Protein AF-0000000085170390 (afdb_homodimer)

Foldseek 3Di:
DPLPFDKWFKKKWKAAQLAADIDIADPDPVVRVVVVVLQVVLLVVLVVDVCSVVLLQPFWKKKKKKAWQPDQKMKIKIWDWHAYNVRHTGIMMMMTMDGADGRLLCQLQVLVQCLVVHVVRVVLVVQCRPDNDNVVSNVCNRPDIDTTHRHVSCVVCVVVLVCQQFVAFLQNVVVQQVVLPQQAHSLLLLLVLLVVLLVLQVDLPPALQAKEKAFAGPDSVRRSSVSSLVSLLRSVSRNVHTWIKMWMWTDDVRTTIIIIHTHGSHSLSVSCSSPVPVCVVRYDYRSDRPVSVVVQPPAPLSVVLSVLSVDRRHGSNNNSVSSCCSRVVD/DPLPFDKWFKKKWKAAQLAADIDIADPDPVVRVVVVVLQVVLLVVLVVDVCSVVLLQPFWKKKKKKAWQPDQKMKIKIWDWHAYNVRHTGIMMMMTMDGADGRLLCQLQVLVQCLVVHVVRVVLVVQQRPDNDNVVSNVCNRPDIDTTHRHVSCVVCVVVLVCQQFVAFLQNVVVQQVVLPQQAHSLLLLLVLLVVLLVLQVDLPNALQAKEKAFAGPDSVRRSSVSSLVSLLRSVSRNVYTWIKMWMWTDDVRTTIIIIHTHGSHSLSVSCSSPVPVCVVRYDYRSDRPVSVVVCPPAPLSVVLSVLSVDRRHGSNNNSVSSCCSRVVD

Sequence (660 aa):
MSATGTHIKIGYFGKIPARGDFIKATDQAALITLLDNWLAQAMELLSRDARWKIIYDGVKPLHFVVMGPRSRRAVAGHLRASSDQSQRRFPFISMSAFDIDDPVAFVGNSPLILARLWSRMESQIQEVLTTPDPGQSLQAMASTTVELDIDSNGYGYGAAFTDFLELHTTGSLQQMLADAGFNGNLRQLLLALGLLLHPVMVSTSSRLDKNLILPLPHDTMYRGLVASFWMHLITPFLTRADFELSLFLTRMEEQPCMFLGFSGASPRTLHSVMDTVAGAEHNISFDDAEWVEEHVGGNYGVQKLSSYLAHPELSLRSAIDSFHDAFTGAMSATGTHIKIGYFGKIPARGDFIKATDQAALITLLDNWLAQAMELLSRDARWKIIYDGVKPLHFVVMGPRSRRAVAGHLRASSDQSQRRFPFISMSAFDIDDPVAFVGNSPLILARLWSRMESQIQEVLTTPDPGQSLQAMASTTVELDIDSNGYGYGAAFTDFLELHTTGSLQQMLADAGFNGNLRQLLLALGLLLHPVMVSTSSRLDKNLILPLPHDTMYRGLVASFWMHLITPFLTRADFELSLFLTRMEEQPCMFLGFSGASPRTLHSVMDTVAGAEHNISFDDAEWVEEHVGGNYGVQKLSSYLAHPELSLRSAIDSFHDAFTGA

Radius of gyration: 27.07 Å; Cα contacts (8 Å, |Δi|>4): 1252; chains: 2; bounding box: 71×79×58 Å

Solvent-accessible surface area (backbone atoms only — not comparable to full-atom values): 33637 Å² total; per-residue (Å²): 124,84,73,83,41,50,77,42,58,37,21,38,39,33,22,38,55,82,33,80,53,78,46,73,43,68,96,50,65,70,57,50,54,52,49,50,52,35,50,50,50,18,49,52,61,44,56,72,41,91,60,27,68,64,47,49,73,62,33,61,56,31,35,39,36,34,36,23,54,84,36,50,50,36,40,37,33,27,41,34,66,37,20,18,53,84,62,54,75,38,51,28,34,35,35,34,73,50,79,43,83,45,22,53,49,41,59,27,39,38,46,53,55,42,44,61,55,40,51,52,40,47,54,49,51,52,50,36,73,70,39,82,72,33,64,63,49,50,52,50,45,56,68,35,69,45,73,29,54,64,74,58,61,37,38,27,42,43,49,52,50,51,44,52,25,65,73,34,22,50,36,55,49,42,50,44,27,39,76,25,66,47,78,40,49,61,54,38,32,55,52,41,51,44,64,66,42,41,54,49,55,69,36,81,66,66,77,57,80,48,25,40,46,43,82,28,32,75,50,71,70,53,27,25,52,51,49,18,51,53,27,54,67,48,44,76,46,44,66,86,47,93,46,31,28,22,40,33,44,36,52,58,97,79,21,32,29,34,40,40,33,49,64,26,84,35,31,67,57,54,32,25,70,53,34,53,75,82,20,44,88,39,44,44,67,40,57,78,38,69,71,43,69,78,56,34,83,77,37,72,45,45,36,53,38,52,58,53,53,71,37,49,79,38,30,39,46,56,48,51,49,40,49,35,38,42,60,71,71,89,123,86,73,82,41,48,77,41,57,36,22,39,40,33,22,39,55,81,35,80,54,78,46,73,43,65,94,50,68,69,56,50,54,52,50,50,51,36,50,51,49,19,49,51,60,44,58,73,40,91,61,26,67,64,46,48,73,61,33,61,57,31,35,39,34,34,36,22,54,84,35,48,52,36,39,36,32,29,41,33,68,36,20,19,54,85,62,53,75,38,50,27,32,34,37,35,73,50,78,43,84,46,23,53,50,41,58,26,38,40,46,53,56,40,44,60,56,40,51,52,40,47,53,50,50,52,49,36,73,70,40,82,72,32,64,62,49,50,53,49,45,54,67,34,67,44,73,30,55,64,75,58,60,37,38,27,44,43,49,53,50,51,44,50,24,65,74,35,23,51,38,55,51,44,50,43,26,39,76,26,65,47,80,40,50,61,53,37,33,55,52,40,52,45,63,66,43,40,54,49,55,69,35,81,66,66,76,56,81,49,24,40,45,41,83,27,34,74,50,70,72,53,26,25,51,52,49,19,51,54,28,54,67,48,46,76,47,44,67,86,49,95,47,30,27,22,40,34,44,36,52,57,96,78,22,32,30,33,38,39,32,50,63,26,84,33,31,67,57,54,33,25,70,53,34,52,76,82,20,44,89,39,45,43,68,40,60,77,37,69,72,42,68,77,56,33,82,76,35,71,43,45,35,52,36,51,59,53,53,70,38,47,78,38,30,38,46,56,50,51,50,41,49,35,38,42,59,72,70,88

pLDDT: mean 91.52, std 9.91, range [31.11, 98.69]

Secondary structure (DSSP, 8-state):
----PEEEE-EEEE--TT-SS-EEE-S-HHHHHHHHHHHHHHHHHHTTSTTHHHHHHTPPPEEEEEE-TT-SEEEEEEEE--B-TT--B--EEEEEEEE-S-HHHHHHHHHHHTHHHHHHHHHHHHHHHH-S-THHHHHHHHH-EEEE--TTTTHHHHHHHHHHHHH-BHHHHHHHHHHTT--S-HHHHHHHHHHHHHHHHH-------SEEEEE--SSHHHHHHHHHHHHHHHHHHHTTTT-BEEEEEEEETTEEEEEEESBSS-HHHHHHHH-TTGGGGGEE-SS--GGGGGTGGG-HHHHHHHHHHT-TT-BHHHHHHHHHHHHT--/----PEEEE-EEEE--TT-SS-EEE-S-HHHHHHHHHHHHHHHHHHTTSTTHHHHHHTPPPEEEEEE-TT-SEEEEEEEE--B-TT--B--EEEEEEEE-S-HHHHHHHHHHHTHHHHHHHHHHHHHHHH-S-THHHHHHHHH-EEEE--TTTTHHHHHHHHHHHHH-BHHHHHHHHHHTT--S-HHHHHHHHHHHHHHHHH-------SEEEEE--SSHHHHHHHHHHHHHHHHHHHTTTTPBEEEEEEEETTEEEEEEESBSS-HHHHHHHH-TTGGGGGEE-SS--GGGGGTGGG-HHHHHHHHHHT-TT-BHHHHHHHHHHHHT--

Nearest PDB structures (foldseek):
  6iz8-assembly1_B  TM=7.827E-01  e=1.845E-07  Pseudomonas aeruginosa
  2qnu-assembly1_B  TM=7.748E-01  e=1.591E-06  Pseudomonas aeruginosa PAO1
  6iz8-assembly1_C-2  TM=7.794E-01  e=1.985E-06  Pseudomonas aeruginosa
  3wck-assembly6_F  TM=3.070E-01  e=2.863E-01  synthetic construct
  2g3o-assembly1_B  TM=2.915E-01  e=3.774E-01  Pontellina plumata

Organism: Herbaspirillum seropedicae (strain SmR1) (NCBI:txid757424)

InterPro domains:
  IPR017748 T6S-associated protein TagF [PF09867] (11-142)
  IPR017748 T6S-associated protein TagF [TIGR03373] (11-137)
  IPR038225 T6S-associated protein TagF superfamily [G3DSA:3.40.1730.10] (8-190)

Structure (mmCIF, N/CA/C/O backbone):
data_AF-0000000085170390-model_v1
#
loop_
_entity.id
_entity.type
_entity.pdbx_description
1 polymer 'Type VI secretion system-associated protein TagF'
#
loop_
_atom_site.group_PDB
_atom_site.id
_atom_site.type_symbol
_atom_site.label_atom_id
_atom_site.label_alt_id
_atom_site.label_comp_id
_atom_site.label_asym_id
_atom_site.label_entity_id
_atom_site.label_seq_id
_atom_site.pdbx_PDB_ins_code
_atom_site.Cartn_x
_atom_site.Cartn_y
_atom_site.Cartn_z
_atom_site.occupancy
_atom_site.B_iso_or_equiv
_atom_site.auth_seq_id
_atom_site.auth_comp_id
_atom_site.auth_asym_id
_atom_site.auth_atom_id
_atom_site.pdbx_PDB_model_num
ATOM 1 N N . MET A 1 1 ? 11.102 5.402 -17.875 1 31.11 1 MET A N 1
ATOM 2 C CA . MET A 1 1 ? 9.734 5.766 -17.516 1 31.11 1 MET A CA 1
ATOM 3 C C . MET A 1 1 ? 9.617 7.27 -17.281 1 31.11 1 MET A C 1
ATOM 5 O O . MET A 1 1 ? 10.367 7.836 -16.484 1 31.11 1 MET A O 1
ATOM 9 N N . SER A 1 2 ? 9.398 7.871 -18.281 1 37.09 2 SER A N 1
ATOM 10 C CA . SER A 1 2 ? 9.195 9.312 -18.234 1 37.09 2 SER A CA 1
ATOM 11 C C . SER A 1 2 ? 8.391 9.711 -17 1 37.09 2 SER A C 1
ATOM 13 O O . SER A 1 2 ? 7.227 9.336 -16.859 1 37.09 2 SER A O 1
ATOM 15 N N . ALA A 1 3 ? 8.922 9.656 -15.883 1 47.91 3 ALA A N 1
ATOM 16 C CA . ALA A 1 3 ? 8.328 10.023 -14.602 1 47.91 3 ALA A CA 1
ATOM 17 C C . ALA A 1 3 ? 7.633 11.375 -14.68 1 47.91 3 ALA A C 1
ATOM 19 O O . ALA A 1 3 ? 8.281 12.406 -14.867 1 47.91 3 ALA A O 1
ATOM 20 N N . THR A 1 4 ? 6.492 11.43 -15.312 1 59.53 4 THR A N 1
ATOM 21 C CA . THR A 1 4 ? 5.641 12.594 -15.539 1 59.53 4 THR A CA 1
ATOM 22 C C . THR A 1 4 ? 5.27 13.258 -14.211 1 59.53 4 THR A C 1
ATOM 24 O O . THR A 1 4 ? 4.285 13.992 -14.133 1 59.53 4 THR A O 1
ATOM 27 N N . GLY A 1 5 ? 6.133 13.047 -13.266 1 76.5 5 GLY A N 1
ATOM 28 C CA . GLY A 1 5 ? 5.77 13.695 -12.016 1 76.5 5 GLY A CA 1
ATOM 29 C C . GLY A 1 5 ? 6.18 15.156 -11.961 1 76.5 5 GLY A C 1
ATOM 30 O O . GLY A 1 5 ? 6.984 15.609 -12.781 1 76.5 5 GLY A O 1
ATOM 31 N N . THR A 1 6 ? 5.449 16.016 -11.266 1 85.06 6 THR A N 1
ATOM 32 C CA . THR A 1 6 ? 5.762 17.422 -11 1 85.06 6 THR A CA 1
ATOM 33 C C . THR A 1 6 ? 6.879 17.531 -9.969 1 85.06 6 THR A C 1
ATOM 35 O O . THR A 1 6 ? 6.832 16.891 -8.914 1 85.06 6 THR A O 1
ATOM 38 N N . HIS A 1 7 ? 7.914 18.328 -10.258 1 90 7 HIS A N 1
ATOM 39 C CA . HIS A 1 7 ? 9.016 18.531 -9.328 1 90 7 HIS A CA 1
ATOM 40 C C . HIS A 1 7 ? 8.711 19.672 -8.359 1 90 7 HIS A C 1
ATOM 42 O O . HIS A 1 7 ? 8.484 20.812 -8.789 1 90 7 HIS A O 1
ATOM 48 N N . ILE A 1 8 ? 8.766 19.391 -7.109 1 92.38 8 ILE A N 1
ATOM 49 C CA . ILE A 1 8 ? 8.406 20.344 -6.062 1 92.38 8 ILE A CA 1
ATOM 50 C C . ILE A 1 8 ? 9.648 20.719 -5.25 1 92.38 8 ILE A C 1
ATOM 52 O O . ILE A 1 8 ? 10.352 19.828 -4.754 1 92.38 8 ILE A O 1
ATOM 56 N N . LYS A 1 9 ? 9.883 22 -5.109 1 94.25 9 LYS A N 1
ATOM 57 C CA . LYS A 1 9 ? 11 22.469 -4.297 1 94.25 9 LYS A CA 1
ATOM 58 C C . LYS A 1 9 ? 10.586 22.625 -2.836 1 94.25 9 LYS A C 1
ATOM 60 O O . LYS A 1 9 ? 9.461 23.047 -2.545 1 94.25 9 LYS A O 1
ATOM 65 N N . ILE A 1 10 ? 11.562 22.422 -1.922 1 95.69 10 ILE A N 1
ATOM 66 C CA . ILE A 1 10 ? 11.305 22.5 -0.489 1 95.69 10 ILE A CA 1
ATOM 67 C C . ILE A 1 10 ? 11.953 23.766 0.075 1 95.69 10 ILE A C 1
ATOM 69 O O . ILE A 1 10 ? 13.086 24.094 -0.267 1 95.69 10 ILE A O 1
ATOM 73 N N . GLY A 1 11 ? 11.227 24.531 0.785 1 96.12 11 GLY A N 1
ATOM 74 C CA . GLY A 1 11 ? 11.727 25.641 1.573 1 96.12 11 GLY A CA 1
ATOM 75 C C . GLY A 1 11 ? 11.633 25.406 3.068 1 96.12 11 GLY A C 1
ATOM 76 O O . GLY A 1 11 ? 11.086 24.391 3.508 1 96.12 11 GLY A O 1
ATOM 77 N N . TYR A 1 12 ? 12.266 26.344 3.855 1 97.25 12 TYR A N 1
ATOM 78 C CA . TYR A 1 12 ? 12.164 26.203 5.305 1 97.25 12 TYR A CA 1
ATOM 79 C C . TYR A 1 12 ? 12.109 27.578 5.973 1 97.25 12 TYR A C 1
ATOM 81 O O . TYR A 1 12 ? 12.445 28.594 5.359 1 97.25 12 TYR A O 1
ATOM 89 N N . PHE A 1 13 ? 11.633 27.578 7.129 1 96.94 13 PHE A N 1
ATOM 90 C CA . PHE A 1 13 ? 11.516 28.781 7.938 1 96.94 13 PHE A CA 1
ATOM 91 C C . PHE A 1 13 ? 11.414 28.438 9.422 1 96.94 13 PHE A C 1
ATOM 93 O O . PHE A 1 13 ? 10.789 27.438 9.781 1 96.94 13 PHE A O 1
ATOM 100 N N . GLY A 1 14 ? 12.031 29.297 10.25 1 97.31 14 GLY A N 1
ATOM 101 C CA . GLY A 1 14 ? 11.828 29.156 11.688 1 97.31 14 GLY A CA 1
ATOM 102 C C . GLY A 1 14 ? 13.109 29.281 12.484 1 97.31 14 GLY A C 1
ATOM 103 O O . GLY A 1 14 ? 14.031 29.984 12.086 1 97.31 14 GLY A O 1
ATOM 104 N N . LYS A 1 15 ? 13.094 28.703 13.68 1 97.12 15 LYS A N 1
ATOM 105 C CA . LYS A 1 15 ? 14.25 28.75 14.57 1 97.12 15 LYS A CA 1
ATOM 106 C C . LYS A 1 15 ? 14.875 27.359 14.727 1 97.12 15 LYS A C 1
ATOM 108 O O . LYS A 1 15 ? 14.164 26.344 14.703 1 97.12 15 LYS A O 1
ATOM 113 N N . ILE A 1 16 ? 16.141 27.359 14.82 1 97.38 16 ILE A N 1
ATOM 114 C CA . ILE A 1 16 ? 16.875 26.141 15.125 1 97.38 16 ILE A CA 1
ATOM 115 C C . ILE A 1 16 ? 17.891 26.406 16.234 1 97.38 16 ILE A C 1
ATOM 117 O O . ILE A 1 16 ? 18.391 27.516 16.375 1 97.38 16 ILE A O 1
ATOM 121 N N . PRO A 1 17 ? 18.188 25.422 17 1 94.75 17 PRO A N 1
ATOM 122 C CA . PRO A 1 17 ? 19.047 25.609 18.172 1 94.75 17 PRO A CA 1
ATOM 123 C C . PRO A 1 17 ? 20.438 26.094 17.812 1 94.75 17 PRO A C 1
ATOM 125 O O . PRO A 1 17 ? 21.094 26.75 18.641 1 94.75 17 PRO A O 1
ATOM 128 N N . ALA A 1 18 ? 20.938 25.844 16.672 1 94.56 18 ALA A N 1
ATOM 129 C CA . ALA A 1 18 ? 22.312 26.156 16.281 1 94.56 18 ALA A CA 1
ATOM 130 C C . ALA A 1 18 ? 22.438 27.609 15.836 1 94.56 18 ALA A C 1
ATOM 132 O O . ALA A 1 18 ? 23.547 28.109 15.641 1 94.56 18 ALA A O 1
ATOM 133 N N . ARG A 1 19 ? 21.344 28.328 15.68 1 93.31 19 ARG A N 1
ATOM 134 C CA . ARG A 1 19 ? 21.359 29.703 15.18 1 93.31 19 ARG A CA 1
ATOM 135 C C . ARG A 1 19 ? 20.625 30.641 16.141 1 93.31 19 ARG A C 1
ATOM 137 O O . ARG A 1 19 ? 19.688 30.234 16.812 1 93.31 19 ARG A O 1
ATOM 144 N N . GLY A 1 20 ? 21.031 31.906 16.156 1 91.44 20 GLY A N 1
ATOM 145 C CA . GLY A 1 20 ? 20.469 32.875 17.094 1 91.44 20 GLY A CA 1
ATOM 146 C C . GLY A 1 20 ? 19.25 33.594 16.531 1 91.44 20 GLY A C 1
ATOM 147 O O . GLY A 1 20 ? 18.5 34.219 17.281 1 91.44 20 GLY A O 1
ATOM 148 N N . ASP A 1 21 ? 19.094 33.531 15.219 1 90.12 21 ASP A N 1
ATOM 149 C CA . ASP A 1 21 ? 17.984 34.25 14.578 1 90.12 21 ASP A CA 1
ATOM 150 C C . ASP A 1 21 ? 17.156 33.312 13.727 1 90.12 21 ASP A C 1
ATOM 152 O O . ASP A 1 21 ? 17.516 32.125 13.531 1 90.12 21 ASP A O 1
ATOM 156 N N . PHE A 1 22 ? 16.047 33.875 13.305 1 94.25 22 PHE A N 1
ATOM 157 C CA . PHE A 1 22 ? 15.234 33.156 12.328 1 94.25 22 PHE A CA 1
ATOM 158 C C . PHE A 1 22 ? 16.031 32.844 11.07 1 94.25 22 PHE A C 1
ATOM 160 O O . PHE A 1 22 ? 16.844 33.656 10.633 1 94.25 22 PHE A O 1
ATOM 167 N N . ILE A 1 23 ? 15.836 31.688 10.625 1 95.31 23 ILE A N 1
ATOM 168 C CA . ILE A 1 23 ? 16.422 31.344 9.336 1 95.31 23 ILE A CA 1
ATOM 169 C C . ILE A 1 23 ? 15.32 31.016 8.336 1 95.31 23 ILE A C 1
ATOM 171 O O . ILE A 1 23 ? 14.219 30.625 8.719 1 95.31 23 ILE A O 1
ATOM 175 N N . LYS A 1 24 ? 15.578 31.281 7.078 1 94.62 24 LYS A N 1
ATOM 176 C CA . LYS A 1 24 ? 14.602 31 6.031 1 94.62 24 LYS A CA 1
ATOM 177 C C . LYS A 1 24 ? 15.289 30.734 4.695 1 94.62 24 LYS A C 1
ATOM 179 O O . LYS A 1 24 ? 16.406 31.203 4.461 1 94.62 24 LYS A O 1
ATOM 184 N N . ALA A 1 25 ? 14.727 29.922 3.959 1 93.62 25 ALA A N 1
ATOM 185 C CA . ALA A 1 25 ? 15.07 29.672 2.561 1 93.62 25 ALA A CA 1
ATOM 186 C C . ALA A 1 25 ? 13.844 29.266 1.757 1 93.62 25 ALA A C 1
ATOM 188 O O . ALA A 1 25 ? 13.141 28.328 2.131 1 93.62 25 ALA A O 1
ATOM 189 N N . THR A 1 26 ? 13.492 30.031 0.755 1 87.19 26 THR A N 1
ATOM 190 C CA . THR A 1 26 ? 12.391 29.719 -0.149 1 87.19 26 THR A CA 1
ATOM 191 C C . THR A 1 26 ? 12.438 30.609 -1.389 1 87.19 26 THR A C 1
ATOM 193 O O . THR A 1 26 ? 13.031 31.688 -1.359 1 87.19 26 THR A O 1
ATOM 196 N N . ASP A 1 27 ? 11.906 30.109 -2.426 1 83.62 27 ASP A N 1
ATOM 197 C CA . ASP A 1 27 ? 11.789 30.922 -3.631 1 83.62 27 ASP A CA 1
ATOM 198 C C . ASP A 1 27 ? 10.477 31.703 -3.643 1 83.62 27 ASP A C 1
ATOM 200 O O . ASP A 1 27 ? 10.227 32.5 -4.547 1 83.62 27 ASP A O 1
ATOM 204 N N . GLN A 1 28 ? 9.695 31.516 -2.613 1 86.62 28 GLN A N 1
ATOM 205 C CA . GLN A 1 28 ? 8.391 32.156 -2.531 1 86.62 28 GLN A CA 1
ATOM 206 C C . GLN A 1 28 ? 8.266 33 -1.266 1 86.62 28 GLN A C 1
ATOM 208 O O . GLN A 1 28 ? 7.719 32.531 -0.259 1 86.62 28 GLN A O 1
ATOM 213 N N . ALA A 1 29 ? 8.508 34.281 -1.364 1 84.88 29 ALA A N 1
ATOM 214 C CA . ALA A 1 29 ? 8.539 35.156 -0.212 1 84.88 29 ALA A CA 1
ATOM 215 C C . ALA A 1 29 ? 7.152 35.312 0.405 1 84.88 29 ALA A C 1
ATOM 217 O O . ALA A 1 29 ? 7.016 35.406 1.628 1 84.88 29 ALA A O 1
ATOM 218 N N . ALA A 1 30 ? 6.215 35.375 -0.445 1 88.56 30 ALA A N 1
ATOM 219 C CA . ALA A 1 30 ? 4.844 35.562 0.032 1 88.56 30 ALA A CA 1
ATOM 220 C C . ALA A 1 30 ? 4.422 34.375 0.908 1 88.56 30 ALA A C 1
ATOM 222 O O . ALA A 1 30 ? 3.654 34.562 1.858 1 88.56 30 ALA A O 1
ATOM 223 N N . LEU A 1 31 ? 4.898 33.25 0.657 1 90.56 31 LEU A N 1
ATOM 224 C CA . LEU A 1 31 ? 4.582 32.062 1.42 1 90.56 31 LEU A CA 1
ATOM 225 C C . LEU A 1 31 ? 5.16 32.125 2.828 1 90.56 31 LEU A C 1
ATOM 227 O O . LEU A 1 31 ? 4.516 31.719 3.795 1 90.56 31 LEU A O 1
ATOM 231 N N . ILE A 1 32 ? 6.316 32.688 2.947 1 91.56 32 ILE A N 1
ATOM 232 C CA . ILE A 1 32 ? 6.969 32.844 4.246 1 91.56 32 ILE A CA 1
ATOM 233 C C . ILE A 1 32 ? 6.16 33.781 5.133 1 91.56 32 ILE A C 1
ATOM 235 O O . ILE A 1 32 ? 5.941 33.5 6.312 1 91.56 32 ILE A O 1
ATOM 239 N N . THR A 1 33 ? 5.793 34.875 4.512 1 91.81 33 THR A N 1
ATOM 240 C CA . THR A 1 33 ? 5.023 35.844 5.27 1 91.81 33 THR A CA 1
ATOM 241 C C . THR A 1 33 ? 3.723 35.219 5.781 1 91.81 33 THR A C 1
ATOM 243 O O . THR A 1 33 ? 3.357 35.406 6.945 1 91.81 33 THR A O 1
ATOM 246 N N . LEU A 1 34 ? 3.104 34.531 4.941 1 91.38 34 LEU A N 1
ATOM 247 C CA . LEU A 1 34 ? 1.847 33.875 5.289 1 91.38 34 LEU A CA 1
ATOM 248 C C . LEU A 1 34 ? 2.053 32.875 6.414 1 91.38 34 LEU A C 1
ATOM 250 O O . LEU A 1 34 ? 1.305 32.875 7.395 1 91.38 34 LEU A O 1
ATOM 254 N N . LEU A 1 35 ? 3.027 32.094 6.344 1 94.5 35 LEU A N 1
ATOM 255 C CA . LEU A 1 35 ? 3.266 31.031 7.32 1 94.5 35 LEU A CA 1
ATOM 256 C C . LEU A 1 35 ? 3.783 31.609 8.633 1 94.5 35 LEU A C 1
ATOM 258 O O . LEU A 1 35 ? 3.461 31.094 9.711 1 94.5 35 LEU A O 1
ATOM 262 N N . ASP A 1 36 ? 4.645 32.594 8.484 1 95.19 36 ASP A N 1
ATOM 263 C CA . ASP A 1 36 ? 5.125 33.281 9.688 1 95.19 36 ASP A CA 1
ATOM 264 C C . ASP A 1 36 ? 3.961 33.844 10.5 1 95.19 36 ASP A C 1
ATOM 266 O O . ASP A 1 36 ? 3.906 33.656 11.719 1 95.19 36 ASP A O 1
ATOM 270 N N . ASN A 1 37 ? 3.076 34.562 9.836 1 96.69 37 ASN A N 1
ATOM 271 C CA . ASN A 1 37 ? 1.908 35.094 10.508 1 96.69 37 ASN A CA 1
ATOM 272 C C . ASN A 1 37 ? 1.049 34 11.141 1 96.69 37 ASN A C 1
ATOM 274 O O . ASN A 1 37 ? 0.572 34.156 12.266 1 96.69 37 ASN A O 1
ATOM 278 N N . TRP A 1 38 ? 0.823 32.969 10.406 1 97.75 38 TRP A N 1
ATOM 279 C CA . TRP A 1 38 ? 0.042 31.812 10.852 1 97.75 38 TRP A CA 1
ATOM 280 C C . TRP A 1 38 ? 0.634 31.219 12.125 1 97.75 38 TRP A C 1
ATOM 282 O O . TRP A 1 38 ? -0.079 31 13.109 1 97.75 38 TRP A O 1
ATOM 292 N N . LEU A 1 39 ? 1.924 31.016 12.18 1 97.75 39 LEU A N 1
ATOM 293 C CA . LEU A 1 39 ? 2.631 30.438 13.312 1 97.75 39 LEU A CA 1
ATOM 294 C C . LEU A 1 39 ? 2.664 31.406 14.492 1 97.75 39 LEU A C 1
ATOM 296 O O . LEU A 1 39 ? 2.469 31 15.641 1 97.75 39 LEU A O 1
ATOM 300 N N . ALA A 1 40 ? 2.912 32.625 14.156 1 97.56 40 ALA A N 1
ATOM 301 C CA . ALA A 1 40 ? 2.98 33.625 15.211 1 97.56 40 ALA A CA 1
ATOM 302 C C . ALA A 1 40 ? 1.651 33.75 15.953 1 97.56 40 ALA A C 1
ATOM 304 O O . ALA A 1 40 ? 1.627 33.844 17.188 1 97.56 40 ALA A O 1
ATOM 305 N N . GLN A 1 41 ? 0.644 33.75 15.227 1 97.94 41 GLN A N 1
ATOM 306 C CA . GLN A 1 41 ? -0.677 33.875 15.836 1 97.94 41 GLN A CA 1
ATOM 307 C C . GLN A 1 41 ? -1 32.625 16.672 1 97.94 41 GLN A C 1
ATOM 309 O O . GLN A 1 41 ? -1.595 32.719 17.75 1 97.94 41 GLN A O 1
ATOM 314 N N . ALA A 1 42 ? -0.663 31.453 16.156 1 97.38 42 ALA A N 1
ATOM 315 C CA . ALA A 1 42 ? -0.869 30.234 16.922 1 97.38 42 ALA A CA 1
ATOM 316 C C . ALA A 1 42 ? -0.07 30.25 18.219 1 97.38 42 ALA A C 1
ATOM 318 O O . ALA A 1 42 ? -0.566 29.828 19.266 1 97.38 42 ALA A O 1
ATOM 319 N N . MET A 1 43 ? 1.193 30.75 18.156 1 97.19 43 MET A N 1
ATOM 320 C CA . MET A 1 43 ? 2.047 30.859 19.344 1 97.19 43 MET A CA 1
ATOM 321 C C . MET A 1 43 ? 1.462 31.844 20.359 1 97.19 43 MET A C 1
ATOM 323 O O . MET A 1 43 ? 1.587 31.641 21.562 1 97.19 43 MET A O 1
ATOM 327 N N . GLU A 1 44 ? 0.882 32.844 19.797 1 97.62 44 GLU A N 1
ATOM 328 C CA . GLU A 1 44 ? 0.227 33.812 20.688 1 97.62 44 GLU A CA 1
ATOM 329 C C . GLU A 1 44 ? -0.917 33.156 21.453 1 97.62 44 GLU A C 1
ATOM 331 O O . GLU A 1 44 ? -1.06 33.375 22.656 1 97.62 44 GLU A O 1
ATOM 336 N N . LEU A 1 45 ? -1.711 32.438 20.781 1 96.25 45 LEU A N 1
ATOM 337 C CA . LEU A 1 45 ? -2.805 31.719 21.438 1 96.25 45 LEU A CA 1
ATOM 338 C C . LEU A 1 45 ? -2.273 30.734 22.484 1 96.25 45 LEU A C 1
ATOM 340 O O . LEU A 1 45 ? -2.822 30.641 23.578 1 96.25 45 LEU A O 1
ATOM 344 N N . LEU A 1 46 ? -1.227 30.047 22.156 1 96.44 46 LEU A N 1
ATOM 345 C CA . LEU A 1 46 ? -0.617 29.078 23.062 1 96.44 46 LEU A CA 1
ATOM 346 C C . LEU A 1 46 ? -0.08 29.75 24.312 1 96.44 46 LEU A C 1
ATOM 348 O O . LEU A 1 46 ? -0.187 29.219 25.406 1 96.44 46 LEU A O 1
ATOM 352 N N . SER A 1 47 ? 0.444 30.938 24.125 1 96.06 47 SER A N 1
ATOM 353 C CA . SER A 1 47 ? 1.139 31.656 25.203 1 96.06 47 SER A CA 1
ATOM 354 C C . SER A 1 47 ? 0.156 32.219 26.219 1 96.06 47 SER A C 1
ATOM 356 O O . SER A 1 47 ? 0.56 32.688 27.281 1 96.06 47 SER A O 1
ATOM 358 N N . ARG A 1 48 ? -1.101 32.125 25.875 1 94.62 48 ARG A N 1
ATOM 359 C CA . ARG A 1 48 ? -2.109 32.594 26.812 1 94.62 48 ARG A CA 1
ATOM 360 C C . ARG A 1 48 ? -2.186 31.656 28.031 1 94.62 48 ARG A C 1
ATOM 362 O O . ARG A 1 48 ? -2.658 32.062 29.094 1 94.62 48 ARG A O 1
ATOM 369 N N . ASP A 1 49 ? -1.77 30.484 27.812 1 94.31 49 ASP A N 1
ATOM 370 C CA . ASP A 1 49 ? -1.667 29.531 28.906 1 94.31 49 ASP A CA 1
ATOM 371 C C . ASP A 1 49 ? -0.355 29.703 29.672 1 94.31 49 ASP A C 1
ATOM 373 O O . ASP A 1 49 ? 0.708 29.844 29.062 1 94.31 49 ASP A O 1
ATOM 377 N N . ALA A 1 50 ? -0.42 29.625 30.984 1 93.69 50 ALA A N 1
ATOM 378 C CA . ALA A 1 50 ? 0.778 29.781 31.812 1 93.69 50 ALA A CA 1
ATOM 379 C C . ALA A 1 50 ? 1.744 28.625 31.594 1 93.69 50 ALA A C 1
ATOM 381 O O . ALA A 1 50 ? 2.947 28.75 31.828 1 93.69 50 ALA A O 1
ATOM 382 N N . ARG A 1 51 ? 1.189 27.516 31.281 1 94.62 51 ARG A N 1
ATOM 383 C CA . ARG A 1 51 ? 2.008 26.328 31.094 1 94.62 51 ARG A CA 1
ATOM 384 C C . ARG A 1 51 ? 2.434 26.172 29.641 1 94.62 51 ARG A C 1
ATOM 386 O O . ARG A 1 51 ? 2.809 25.078 29.203 1 94.62 51 ARG A O 1
ATOM 393 N N . TRP A 1 52 ? 2.41 27.203 28.844 1 96.19 52 TRP A N 1
ATOM 394 C CA . TRP A 1 52 ? 2.523 27.094 27.391 1 96.19 52 TRP A CA 1
ATOM 395 C C . TRP A 1 52 ? 3.881 26.531 26.984 1 96.19 52 TRP A C 1
ATOM 397 O O . TRP A 1 52 ? 3.99 25.812 25.984 1 96.19 52 TRP A O 1
ATOM 407 N N . LYS A 1 53 ? 4.938 26.844 27.766 1 96.56 53 LYS A N 1
ATOM 408 C CA . LYS A 1 53 ? 6.266 26.344 27.422 1 96.56 53 LYS A CA 1
ATOM 409 C C . LYS A 1 53 ? 6.324 24.828 27.484 1 96.56 53 LYS A C 1
ATOM 411 O O . LYS A 1 53 ? 6.898 24.172 26.609 1 96.56 53 LYS A O 1
ATOM 416 N N . ILE A 1 54 ? 5.766 24.281 28.469 1 96.19 54 ILE A N 1
ATOM 417 C CA . ILE A 1 54 ? 5.719 22.828 28.625 1 96.19 54 ILE A CA 1
ATOM 418 C C . ILE A 1 54 ? 4.879 22.203 27.516 1 96.19 54 ILE A C 1
ATOM 420 O O . ILE A 1 54 ? 5.246 21.172 26.953 1 96.19 54 ILE A O 1
ATOM 424 N N . ILE A 1 55 ? 3.773 22.812 27.234 1 96 55 ILE A N 1
ATOM 425 C CA . ILE A 1 55 ? 2.883 22.344 26.188 1 96 55 ILE A CA 1
ATOM 426 C C . ILE A 1 55 ? 3.604 22.391 24.844 1 96 55 ILE A C 1
ATOM 428 O O . ILE A 1 55 ? 3.596 21.406 24.094 1 96 55 ILE A O 1
ATOM 432 N N . TYR A 1 56 ? 4.254 23.469 24.578 1 97.69 56 TYR A N 1
ATOM 433 C CA . TYR A 1 56 ? 4.977 23.656 23.328 1 97.69 56 TYR A CA 1
ATOM 434 C C . TYR A 1 56 ? 6.07 22.609 23.172 1 97.69 56 TYR A C 1
ATOM 436 O O . TYR A 1 56 ? 6.223 22.016 22.094 1 97.69 56 TYR A O 1
ATOM 444 N N . ASP A 1 57 ? 6.805 22.391 24.219 1 96.62 57 ASP A N 1
ATOM 445 C CA . ASP A 1 57 ? 7.926 21.453 24.172 1 96.62 57 ASP A CA 1
ATOM 446 C C . ASP A 1 57 ? 7.441 20.031 23.938 1 96.62 57 ASP A C 1
ATOM 448 O O . ASP A 1 57 ? 8.211 19.172 23.5 1 96.62 57 ASP A O 1
ATOM 452 N N . GLY A 1 58 ? 6.191 19.797 24.203 1 95.38 58 GLY A N 1
ATOM 453 C CA . GLY A 1 58 ? 5.613 18.469 24.062 1 95.38 58 GLY A CA 1
ATOM 454 C C . GLY A 1 58 ? 4.906 18.266 22.734 1 95.38 58 GLY A C 1
ATOM 455 O O . GLY A 1 58 ? 4.406 17.172 22.438 1 95.38 58 GLY A O 1
ATOM 456 N N . VAL A 1 59 ? 4.879 19.281 21.922 1 96.19 59 VAL A N 1
ATOM 457 C CA . VAL A 1 59 ? 4.191 19.188 20.641 1 96.19 59 VAL A CA 1
ATOM 458 C C . VAL A 1 59 ? 4.863 18.125 19.766 1 96.19 59 VAL A C 1
ATOM 460 O O . VAL A 1 59 ? 6.086 18.141 19.609 1 96.19 59 VAL A O 1
ATOM 463 N N . LYS A 1 60 ? 4.031 17.188 19.25 1 96.81 60 LYS A N 1
ATOM 464 C CA . LYS A 1 60 ? 4.535 16.141 18.359 1 96.81 60 LYS A CA 1
ATOM 465 C C . LYS A 1 60 ? 4.734 16.688 16.938 1 96.81 60 LYS A C 1
ATOM 467 O O . LYS A 1 60 ? 4.047 17.625 16.516 1 96.81 60 LYS A O 1
ATOM 472 N N . PRO A 1 61 ? 5.766 16.109 16.219 1 97.5 61 PRO A N 1
ATOM 473 C CA . PRO A 1 61 ? 5.902 16.5 14.805 1 97.5 61 PRO A CA 1
A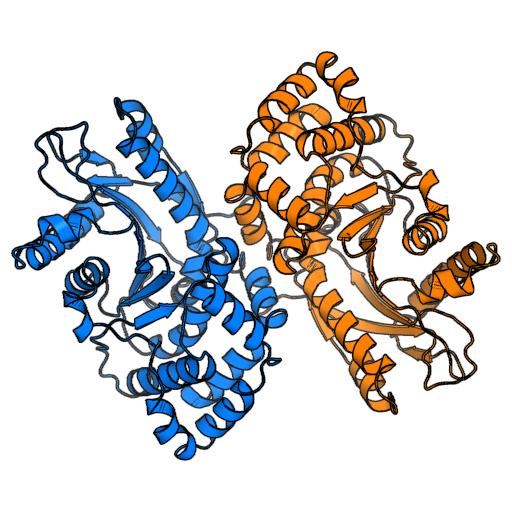TOM 474 C C . PRO A 1 61 ? 4.602 16.344 14.023 1 97.5 61 PRO A C 1
ATOM 476 O O . PRO A 1 61 ? 3.838 15.406 14.273 1 97.5 61 PRO A O 1
ATOM 479 N N . LEU A 1 62 ? 4.367 17.234 13.109 1 97.75 62 LEU A N 1
ATOM 480 C CA . LEU A 1 62 ? 3.133 17.094 12.344 1 97.75 62 LEU A CA 1
ATOM 481 C C . LEU A 1 62 ? 3.355 17.453 10.875 1 97.75 62 LEU A C 1
ATOM 483 O O . LEU A 1 62 ? 4.141 18.359 10.57 1 97.75 62 LEU A O 1
ATOM 487 N N . HIS A 1 63 ? 2.754 16.688 9.977 1 98.69 63 HIS A N 1
ATOM 488 C CA . HIS A 1 63 ? 2.586 17.031 8.562 1 98.69 63 HIS A CA 1
ATOM 489 C C . HIS A 1 63 ? 1.336 17.875 8.344 1 98.69 63 HIS A C 1
ATOM 491 O O . HIS A 1 63 ? 0.338 17.719 9.047 1 98.69 63 HIS A O 1
ATOM 497 N N . PHE A 1 64 ? 1.378 18.828 7.402 1 98.62 64 PHE A N 1
ATOM 498 C CA . PHE A 1 64 ? 0.168 19.594 7.152 1 98.62 64 PHE A CA 1
ATOM 499 C C . PHE A 1 64 ? 0.024 19.922 5.672 1 98.62 64 PHE A C 1
ATOM 501 O O . PHE A 1 64 ? 1.001 19.859 4.922 1 98.62 64 PHE A O 1
ATOM 508 N N . VAL A 1 65 ? -1.17 20.172 5.266 1 98.44 65 VAL A N 1
ATOM 509 C CA . VAL A 1 65 ? -1.482 20.719 3.949 1 98.44 65 VAL A CA 1
ATOM 510 C C . VAL A 1 65 ? -2.693 21.656 4.047 1 98.44 65 VAL A C 1
ATOM 512 O O . VAL A 1 65 ? -3.639 21.375 4.785 1 98.44 65 VAL A O 1
ATOM 515 N N . VAL A 1 66 ? -2.576 22.797 3.504 1 97.69 66 VAL A N 1
ATOM 516 C CA . VAL A 1 66 ? -3.691 23.703 3.293 1 97.69 66 VAL A CA 1
ATOM 517 C C . VAL A 1 66 ? -4.137 23.656 1.833 1 97.69 66 VAL A C 1
ATOM 519 O O . VAL A 1 66 ? -3.328 23.859 0.923 1 97.69 66 VAL A O 1
ATOM 522 N N . MET A 1 67 ? -5.422 23.344 1.647 1 96.06 67 MET A N 1
ATOM 523 C CA . MET A 1 67 ? -5.957 23.078 0.317 1 96.06 67 MET A CA 1
ATOM 524 C C . MET A 1 67 ? -7.457 23.359 0.269 1 96.06 67 MET A C 1
ATOM 526 O O . MET A 1 67 ? -8.047 23.781 1.268 1 96.06 67 MET A O 1
ATOM 530 N N . GLY A 1 68 ? -8.008 23.219 -0.886 1 92.12 68 GLY A N 1
ATOM 531 C CA . GLY A 1 68 ? -9.445 23.359 -1.064 1 92.12 68 GLY A CA 1
ATOM 532 C C . GLY A 1 68 ? -9.945 22.75 -2.359 1 92.12 68 GLY A C 1
ATOM 533 O O . GLY A 1 68 ? -9.211 22.688 -3.348 1 92.12 68 GLY A O 1
ATOM 534 N N . PRO A 1 69 ? -11.227 22.297 -2.283 1 89.69 69 PRO A N 1
ATOM 535 C CA . PRO A 1 69 ? -11.805 21.672 -3.477 1 89.69 69 PRO A CA 1
ATOM 536 C C . PRO A 1 69 ? -11.953 22.641 -4.645 1 89.69 69 PRO A C 1
ATOM 538 O O . PRO A 1 69 ? -12.148 22.219 -5.785 1 89.69 69 PRO A O 1
ATOM 541 N N . ARG A 1 70 ? -11.82 23.938 -4.418 1 90.62 70 ARG A N 1
ATOM 542 C CA . ARG A 1 70 ? -11.945 24.922 -5.48 1 90.62 70 ARG A CA 1
ATOM 543 C C . ARG A 1 70 ? -10.672 25.75 -5.625 1 90.62 70 ARG A C 1
ATOM 545 O O . ARG A 1 70 ? -10.633 26.734 -6.371 1 90.62 70 ARG A O 1
ATOM 552 N N . SER A 1 71 ? -9.719 25.391 -4.902 1 91.31 71 SER A N 1
ATOM 553 C CA . SER A 1 71 ? -8.445 26.109 -4.945 1 91.31 71 SER A CA 1
ATOM 554 C C . SER A 1 71 ? -7.43 25.375 -5.812 1 91.31 71 SER A C 1
ATOM 556 O O . SER A 1 71 ? -7.168 24.188 -5.602 1 91.31 71 SER A O 1
ATOM 558 N N . ARG A 1 72 ? -6.824 26.016 -6.684 1 93.12 72 ARG A N 1
ATOM 559 C CA . ARG A 1 72 ? -5.82 25.406 -7.555 1 93.12 72 ARG A CA 1
ATOM 560 C C . ARG A 1 72 ? -4.422 25.562 -6.965 1 93.12 72 ARG A C 1
ATOM 562 O O . ARG A 1 72 ? -3.424 25.328 -7.648 1 93.12 72 ARG A O 1
ATOM 569 N N . ARG A 1 73 ? -4.363 25.969 -5.762 1 93.19 73 ARG A N 1
ATOM 570 C CA . ARG A 1 73 ? -3.096 26.094 -5.051 1 93.19 73 ARG A CA 1
ATOM 571 C C . ARG A 1 73 ? -3.141 25.344 -3.721 1 93.19 73 ARG A C 1
ATOM 573 O O . ARG A 1 73 ? -4.16 25.359 -3.029 1 93.19 73 ARG A O 1
ATOM 580 N N . ALA A 1 74 ? -2.076 24.703 -3.352 1 95.69 74 ALA A N 1
ATOM 581 C CA . ALA A 1 74 ? -1.95 24.031 -2.061 1 95.69 74 ALA A CA 1
ATOM 582 C C . ALA A 1 74 ? -0.592 24.312 -1.426 1 95.69 74 ALA A C 1
ATOM 584 O O . ALA A 1 74 ? 0.382 24.594 -2.127 1 95.69 74 ALA A O 1
ATOM 585 N N . VAL A 1 75 ? -0.553 24.375 -0.146 1 96.94 75 VAL A N 1
ATOM 586 C CA . VAL A 1 75 ? 0.672 24.5 0.636 1 96.94 75 VAL A CA 1
ATOM 587 C C . VAL A 1 75 ? 0.808 23.297 1.575 1 96.94 75 VAL A C 1
ATOM 589 O O . VAL A 1 75 ? -0.085 23.031 2.383 1 96.94 75 VAL A O 1
ATOM 592 N N . ALA A 1 76 ? 1.858 22.547 1.408 1 97.56 76 ALA A N 1
ATOM 593 C CA . ALA A 1 76 ? 2.127 21.406 2.273 1 97.56 76 ALA A CA 1
ATOM 594 C C . ALA A 1 76 ? 3.436 21.594 3.037 1 97.56 76 ALA A C 1
ATOM 596 O O . ALA A 1 76 ? 4.336 22.297 2.576 1 97.56 76 ALA A O 1
ATOM 597 N N . GLY A 1 77 ? 3.492 20.906 4.207 1 98.19 77 GLY A N 1
ATOM 598 C CA . GLY A 1 77 ? 4.719 21.062 4.973 1 98.19 77 GLY A CA 1
ATOM 599 C C . GLY A 1 77 ? 4.801 20.141 6.172 1 98.19 77 GLY A C 1
ATOM 600 O O . GLY A 1 77 ? 3.947 19.266 6.344 1 98.19 77 GLY A O 1
ATOM 601 N N . HIS A 1 78 ? 5.91 20.25 6.879 1 98.56 78 HIS A N 1
ATOM 602 C CA . HIS A 1 78 ? 6.219 19.531 8.117 1 98.56 78 HIS A CA 1
ATOM 603 C C . HIS A 1 78 ? 6.688 20.484 9.203 1 98.56 78 HIS A C 1
ATOM 605 O O . HIS A 1 78 ? 7.473 21.406 8.938 1 98.56 78 HIS A O 1
ATOM 611 N N . LEU A 1 79 ? 6.125 20.328 10.383 1 98.5 79 LEU A N 1
ATOM 612 C CA . LEU A 1 79 ? 6.402 21.234 11.492 1 98.5 79 LEU A CA 1
ATOM 613 C C . LEU A 1 79 ? 6.961 20.484 12.688 1 98.5 79 LEU A C 1
ATOM 615 O O . LEU A 1 79 ? 6.461 19.406 13.031 1 98.5 79 LEU A O 1
ATOM 619 N N . ARG A 1 80 ? 8.008 21.016 13.273 1 98.25 80 ARG A N 1
ATOM 620 C CA . ARG A 1 80 ? 8.57 20.531 14.531 1 98.25 80 ARG A CA 1
ATOM 621 C C . ARG A 1 80 ? 8.742 21.672 15.523 1 98.25 80 ARG A C 1
ATOM 623 O O . ARG A 1 80 ? 9.133 22.781 15.141 1 98.25 80 ARG A O 1
ATOM 630 N N . ALA A 1 81 ? 8.422 21.344 16.75 1 97.94 81 ALA A N 1
ATOM 631 C CA . ALA A 1 81 ? 8.773 22.312 17.797 1 97.94 81 ALA A CA 1
ATOM 632 C C . ALA A 1 81 ? 10.281 22.516 17.859 1 97.94 81 ALA A C 1
ATOM 634 O O . ALA A 1 81 ? 11.055 21.562 17.734 1 97.94 81 ALA A O 1
ATOM 635 N N . SER A 1 82 ? 10.672 23.781 17.969 1 97.94 82 SER A N 1
ATOM 636 C CA . SER A 1 82 ? 12.094 24.141 17.984 1 97.94 82 SER A CA 1
ATOM 637 C C . SER A 1 82 ? 12.344 25.422 18.766 1 97.94 82 SER A C 1
ATOM 639 O O . SER A 1 82 ? 11.445 25.906 19.453 1 97.94 82 SER A O 1
AT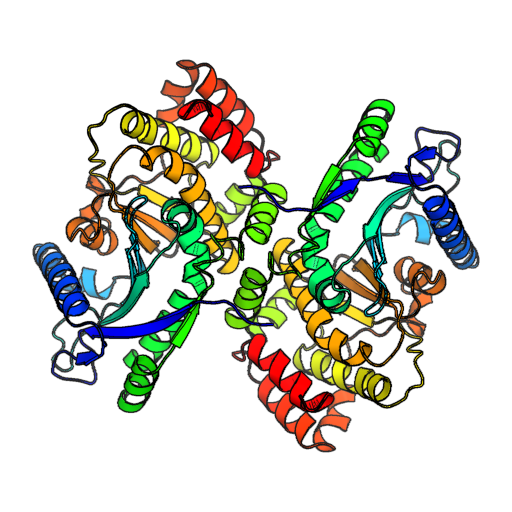OM 641 N N . SER A 1 83 ? 13.555 25.797 18.875 1 96.88 83 SER A N 1
ATOM 642 C CA . SER A 1 83 ? 14 27.016 19.547 1 96.88 83 SER A CA 1
ATOM 643 C C . SER A 1 83 ? 15.297 27.547 18.938 1 96.88 83 SER A C 1
ATOM 645 O O . SER A 1 83 ? 15.938 26.859 18.141 1 96.88 83 SER A O 1
ATOM 647 N N . ASP A 1 84 ? 15.562 28.781 19.219 1 95.56 84 ASP A N 1
ATOM 648 C CA . ASP A 1 84 ? 16.844 29.312 18.781 1 95.56 84 ASP A CA 1
ATOM 649 C C . ASP A 1 84 ? 17.938 29.062 19.812 1 95.56 84 ASP A C 1
ATOM 651 O O . ASP A 1 84 ? 17.703 28.359 20.797 1 95.56 84 ASP A O 1
ATOM 655 N N . GLN A 1 85 ? 19.109 29.578 19.562 1 93.5 85 GLN A N 1
ATOM 656 C CA . GLN A 1 85 ? 20.266 29.359 20.422 1 93.5 85 GLN A CA 1
ATOM 657 C C . GLN A 1 85 ? 20.031 29.906 21.828 1 93.5 85 GLN A C 1
ATOM 659 O O . GLN A 1 85 ? 20.547 29.359 22.812 1 93.5 85 GLN A O 1
ATOM 664 N N . SER A 1 86 ? 19.234 30.969 22 1 95.5 86 SER A N 1
ATOM 665 C CA . SER A 1 86 ? 18.922 31.578 23.281 1 95.5 86 SER A CA 1
ATOM 666 C C . SER A 1 86 ? 17.703 30.922 23.922 1 95.5 86 SER A C 1
ATOM 668 O O . SER A 1 86 ? 17.172 31.438 24.906 1 95.5 86 SER A O 1
ATOM 670 N N . GLN A 1 87 ? 17.141 29.906 23.25 1 94.69 87 GLN A N 1
ATOM 671 C CA . GLN A 1 87 ? 16.062 29.062 23.75 1 94.69 87 GLN A CA 1
ATOM 672 C C . GLN A 1 87 ? 14.711 29.781 23.594 1 94.69 87 GLN A C 1
ATOM 674 O O . GLN A 1 87 ? 13.773 29.5 24.328 1 94.69 87 GLN A O 1
ATOM 679 N N . ARG A 1 88 ? 14.75 30.828 22.734 1 96 88 ARG A N 1
ATOM 680 C CA . ARG A 1 88 ? 13.453 31.391 22.359 1 96 88 ARG A CA 1
ATOM 681 C C . ARG A 1 88 ? 12.664 30.406 21.5 1 96 88 ARG A C 1
ATOM 683 O O . ARG A 1 88 ? 13.125 30.016 20.422 1 96 88 ARG A O 1
ATOM 690 N N . ARG A 1 89 ? 11.477 30.047 21.953 1 97.31 89 ARG A N 1
ATOM 691 C CA . ARG A 1 89 ? 10.68 28.984 21.359 1 97.31 89 ARG A CA 1
ATOM 692 C C . ARG A 1 89 ? 9.945 29.469 20.109 1 97.31 89 ARG A C 1
ATOM 694 O O . ARG A 1 89 ? 9.25 30.5 20.172 1 97.31 89 ARG A O 1
ATOM 701 N N . PHE A 1 90 ? 10.055 28.812 19.031 1 97.88 90 PHE A N 1
ATOM 702 C CA . PHE A 1 90 ? 9.344 28.984 17.781 1 97.88 90 PHE A CA 1
ATOM 703 C C . PHE A 1 90 ? 9.531 27.781 16.875 1 97.88 90 PHE A C 1
ATOM 705 O O . PHE A 1 90 ? 10.641 27.25 16.766 1 97.88 90 PHE A O 1
ATOM 712 N N . PRO A 1 91 ? 8.516 27.359 16.172 1 98.12 91 PRO A N 1
ATOM 713 C CA . PRO A 1 91 ? 8.633 26.141 15.383 1 98.12 91 PRO A CA 1
ATOM 714 C C . PRO A 1 91 ? 9.594 26.281 14.203 1 98.12 91 PRO A C 1
ATOM 716 O O . PRO A 1 91 ? 9.867 27.406 13.766 1 98.12 91 PRO A O 1
ATOM 719 N N . PHE A 1 92 ? 10.141 25.234 13.797 1 98.12 92 PHE A N 1
ATOM 720 C CA . PHE A 1 92 ? 10.852 25.109 12.531 1 98.12 92 PHE A CA 1
ATOM 721 C C . PHE A 1 92 ? 10.023 24.312 11.523 1 98.12 92 PHE A C 1
ATOM 723 O O . PHE A 1 92 ? 9.531 23.219 11.836 1 98.12 92 PHE A O 1
ATOM 730 N N . ILE A 1 93 ? 9.836 24.859 10.305 1 97.81 93 ILE A N 1
ATOM 731 C CA . ILE A 1 93 ? 8.969 24.203 9.336 1 97.81 93 ILE A CA 1
ATOM 732 C C . ILE A 1 93 ? 9.688 24.094 7.992 1 97.81 93 ILE A C 1
ATOM 734 O O . ILE A 1 93 ? 10.539 24.922 7.66 1 97.81 93 ILE A O 1
ATOM 738 N N . SER A 1 94 ? 9.461 23 7.316 1 97.44 94 SER A N 1
ATOM 739 C CA . SER A 1 94 ? 9.688 22.859 5.879 1 97.44 94 SER A CA 1
ATOM 740 C C . SER A 1 94 ? 8.383 22.938 5.102 1 97.44 94 SER A C 1
ATOM 742 O O . SER A 1 94 ? 7.336 22.5 5.586 1 97.44 94 SER A O 1
ATOM 744 N N . MET A 1 95 ? 8.438 23.594 3.879 1 96.56 95 MET A N 1
ATOM 745 C CA . MET A 1 95 ? 7.172 23.812 3.184 1 96.56 95 MET A CA 1
ATOM 746 C C . MET A 1 95 ? 7.387 23.875 1.674 1 96.56 95 MET A C 1
ATOM 748 O O . MET A 1 95 ? 8.5 24.109 1.209 1 96.56 95 MET A O 1
ATOM 752 N N . SER A 1 96 ? 6.352 23.609 0.959 1 95.75 96 SER A N 1
ATOM 753 C CA . SER A 1 96 ? 6.273 23.734 -0.492 1 95.75 96 SER A CA 1
ATOM 754 C C . SER A 1 96 ? 4.891 24.203 -0.932 1 95.75 96 SER A C 1
ATOM 756 O O . SER A 1 96 ? 3.879 23.812 -0.345 1 95.75 96 SER A O 1
ATOM 758 N N . ALA A 1 97 ? 4.875 25.062 -1.878 1 95 97 ALA A N 1
ATOM 759 C CA . ALA A 1 97 ? 3.646 25.469 -2.559 1 95 97 ALA A CA 1
ATOM 760 C C . ALA A 1 97 ? 3.643 24.984 -4.008 1 95 97 ALA A C 1
ATOM 762 O O . ALA A 1 97 ? 4.68 25 -4.676 1 95 97 ALA A O 1
ATOM 763 N N . PHE A 1 98 ? 2.479 24.547 -4.469 1 92.69 98 PHE A N 1
ATOM 764 C CA . PHE A 1 98 ? 2.416 24.031 -5.832 1 92.69 98 PHE A CA 1
ATOM 765 C C . PHE A 1 98 ? 1.007 24.156 -6.395 1 92.69 98 PHE A C 1
ATOM 767 O O . PHE A 1 98 ? 0.043 24.328 -5.645 1 92.69 98 PHE A O 1
ATOM 774 N N . ASP A 1 99 ? 0.907 24.109 -7.691 1 92.44 99 ASP A N 1
ATOM 775 C CA . ASP A 1 99 ? -0.363 24.219 -8.406 1 92.44 99 ASP A CA 1
ATOM 776 C C . ASP A 1 99 ? -1.012 22.844 -8.586 1 92.44 99 ASP A C 1
ATOM 778 O O . ASP A 1 99 ? -0.316 21.828 -8.68 1 92.44 99 ASP A O 1
ATOM 782 N N . ILE A 1 100 ? -2.301 22.906 -8.539 1 91.19 100 ILE A N 1
ATOM 783 C CA . ILE A 1 100 ? -3.096 21.688 -8.672 1 91.19 100 ILE A CA 1
ATOM 784 C C . ILE A 1 100 ? -4.027 21.812 -9.875 1 91.19 100 ILE A C 1
ATOM 786 O O . ILE A 1 100 ? -4.781 22.781 -9.992 1 91.19 100 ILE A O 1
ATOM 790 N N . ASP A 1 101 ? -4.109 20.828 -10.719 1 88.56 101 ASP A N 1
ATOM 791 C CA . ASP A 1 101 ? -4.953 20.859 -11.906 1 88.56 101 ASP A CA 1
ATOM 792 C C . ASP A 1 101 ? -6.391 20.469 -11.57 1 88.56 101 ASP A C 1
ATOM 794 O O . ASP A 1 101 ? -7.336 21.062 -12.086 1 88.56 101 ASP A O 1
ATOM 798 N N . ASP A 1 102 ? -6.539 19.453 -10.766 1 90.31 102 ASP A N 1
ATOM 799 C CA . ASP A 1 102 ? -7.844 18.969 -10.336 1 90.31 102 ASP A CA 1
ATOM 800 C C . ASP A 1 102 ? -7.977 19 -8.812 1 90.31 102 ASP A C 1
ATOM 802 O O . ASP A 1 102 ? -7.754 18 -8.141 1 90.31 102 ASP A O 1
ATOM 806 N N . PRO A 1 103 ? -8.492 20.109 -8.336 1 91.19 103 PRO A N 1
ATOM 807 C CA . PRO A 1 103 ? -8.523 20.312 -6.887 1 91.19 103 PRO A CA 1
ATOM 808 C C . PRO A 1 103 ? -9.359 19.25 -6.168 1 91.19 103 PRO A C 1
ATOM 810 O O . PRO A 1 103 ? -8.961 18.781 -5.098 1 91.19 103 PRO A O 1
ATOM 813 N N . VAL A 1 104 ? -10.453 18.875 -6.68 1 89.88 104 VAL A N 1
ATOM 814 C CA . VAL A 1 104 ? -11.328 17.906 -6.023 1 89.88 104 VAL A CA 1
ATOM 815 C C . VAL A 1 104 ? -10.609 16.562 -5.898 1 89.88 104 VAL A C 1
ATOM 817 O O . VAL A 1 104 ? -10.609 15.953 -4.832 1 89.88 104 VAL A O 1
ATOM 820 N N . ALA A 1 105 ? -10 16.141 -6.961 1 89.88 105 ALA A N 1
ATOM 821 C CA . ALA A 1 105 ? -9.25 14.883 -6.938 1 89.88 105 ALA A CA 1
ATOM 822 C C . ALA A 1 105 ? -8.078 14.969 -5.961 1 89.88 105 ALA A C 1
ATOM 824 O O . ALA A 1 105 ? -7.758 13.992 -5.277 1 89.88 105 ALA A O 1
ATOM 825 N N . PHE A 1 106 ? -7.469 16.094 -5.945 1 92.5 106 PHE A N 1
ATOM 826 C CA . PHE A 1 106 ? -6.328 16.266 -5.059 1 92.5 106 PHE A CA 1
ATOM 827 C C . PHE A 1 106 ? -6.758 16.172 -3.598 1 92.5 106 PHE A C 1
ATOM 829 O O . PHE A 1 106 ? -6.102 15.508 -2.793 1 92.5 106 PHE A O 1
ATOM 836 N N . VAL A 1 107 ? -7.844 16.797 -3.271 1 93.81 107 VAL A N 1
ATOM 837 C CA . VAL A 1 107 ? -8.312 16.844 -1.89 1 93.81 107 VAL A CA 1
ATOM 838 C C . VAL A 1 107 ? -8.547 15.43 -1.369 1 93.81 107 VAL A C 1
ATOM 840 O O . VAL A 1 107 ? -8.125 15.094 -0.261 1 93.81 107 VAL A O 1
ATOM 843 N N . GLY A 1 108 ? -9.148 14.617 -2.141 1 92.94 108 GLY A N 1
ATOM 844 C CA . GLY A 1 108 ? -9.414 13.25 -1.736 1 92.94 108 GLY A CA 1
ATOM 845 C C . GLY A 1 108 ? -8.164 12.398 -1.634 1 92.94 108 GLY A C 1
ATOM 846 O O . GLY A 1 108 ? -8.07 11.516 -0.778 1 92.94 108 GLY A O 1
ATOM 847 N N . ASN A 1 109 ? -7.145 12.695 -2.416 1 93 109 ASN A N 1
ATOM 848 C CA . ASN A 1 109 ? -5.973 11.828 -2.533 1 93 109 ASN A CA 1
ATOM 849 C C . ASN A 1 109 ? -4.738 12.469 -1.909 1 93 109 ASN A C 1
ATOM 851 O O . ASN A 1 109 ? -3.662 11.867 -1.897 1 93 109 ASN A O 1
ATOM 855 N N . SER A 1 110 ? -4.852 13.594 -1.321 1 95.12 110 SER A N 1
ATOM 856 C CA . SER A 1 110 ? -3.715 14.391 -0.869 1 95.12 110 SER A CA 1
ATOM 857 C C . SER A 1 110 ? -2.842 13.609 0.104 1 95.12 110 SER A C 1
ATOM 859 O O . SER A 1 110 ? -1.612 13.688 0.045 1 95.12 110 SER A O 1
ATOM 861 N N . PRO A 1 111 ? -3.422 12.797 1.028 1 95.88 111 PRO A N 1
ATOM 862 C CA . PRO A 1 111 ? -2.531 12.078 1.941 1 95.88 111 PRO A CA 1
ATOM 863 C C . PRO A 1 111 ? -1.604 11.109 1.216 1 95.88 111 PRO A C 1
ATOM 865 O O . PRO A 1 111 ? -0.458 10.914 1.633 1 95.88 111 PRO A O 1
ATOM 868 N N . LEU A 1 112 ? -2.096 10.484 0.179 1 93.25 112 LEU A N 1
ATOM 869 C CA . LEU A 1 112 ? -1.267 9.578 -0.604 1 93.25 112 LEU A CA 1
ATOM 870 C C . LEU A 1 112 ? -0.248 10.352 -1.435 1 93.25 112 LEU A C 1
ATOM 872 O O . LEU A 1 112 ? 0.93 9.984 -1.477 1 93.25 112 LEU A O 1
ATOM 876 N N . ILE A 1 113 ? -0.673 11.367 -2.031 1 92.38 113 ILE A N 1
ATOM 877 C CA . ILE A 1 113 ? 0.14 12.156 -2.951 1 92.38 113 ILE A CA 1
ATOM 878 C C . ILE A 1 113 ? 1.302 12.797 -2.195 1 92.38 113 ILE A C 1
ATOM 880 O O . ILE A 1 113 ? 2.418 12.875 -2.713 1 92.38 113 ILE A O 1
ATOM 884 N N . LEU A 1 114 ? 1.063 13.188 -0.994 1 95.06 114 LEU A N 1
ATOM 885 C CA . LEU A 1 114 ? 2.027 14.016 -0.279 1 95.06 114 LEU A CA 1
ATOM 886 C C . LEU A 1 114 ? 2.896 13.172 0.643 1 95.06 114 LEU A C 1
ATOM 888 O O . LEU A 1 114 ? 3.824 13.68 1.273 1 95.06 114 LEU A O 1
ATOM 892 N N . ALA A 1 115 ? 2.645 11.898 0.734 1 93.69 115 ALA A N 1
ATOM 893 C CA . ALA A 1 115 ? 3.338 11.031 1.682 1 93.69 115 ALA A CA 1
ATOM 894 C C . ALA A 1 115 ? 4.852 11.109 1.496 1 93.69 115 ALA A C 1
ATOM 896 O O . ALA A 1 115 ? 5.594 11.227 2.471 1 93.69 115 ALA A O 1
ATOM 897 N N . ARG A 1 116 ? 5.336 11.07 0.325 1 91.5 116 ARG A N 1
ATOM 898 C CA . ARG A 1 116 ? 6.77 11.094 0.054 1 91.5 116 ARG A CA 1
ATOM 899 C C . ARG A 1 116 ? 7.363 12.461 0.4 1 91.5 116 ARG A C 1
ATOM 901 O O . ARG A 1 116 ? 8.469 12.539 0.947 1 91.5 116 ARG A O 1
ATOM 908 N N . LEU A 1 117 ? 6.652 13.445 0.006 1 95.25 117 LEU A N 1
ATOM 909 C CA . LEU A 1 117 ? 7.102 14.797 0.323 1 95.25 117 LEU A CA 1
ATOM 910 C C . LEU A 1 117 ? 7.23 14.984 1.831 1 95.25 117 LEU A C 1
ATOM 912 O O . LEU A 1 117 ? 8.258 15.469 2.314 1 95.25 117 LEU A O 1
ATOM 916 N N . TRP A 1 118 ? 6.219 14.617 2.539 1 97.38 118 TRP A N 1
ATOM 917 C CA . TRP A 1 118 ? 6.199 14.734 3.994 1 97.38 118 TRP A CA 1
ATOM 918 C C . TRP A 1 118 ? 7.336 13.93 4.621 1 97.38 118 TRP A C 1
ATOM 920 O O . TRP A 1 118 ? 7.996 14.406 5.547 1 97.38 118 TRP A O 1
ATOM 930 N N . SER A 1 119 ? 7.504 12.789 4.109 1 95 119 SER A N 1
ATOM 931 C CA . SER A 1 119 ? 8.578 11.945 4.621 1 95 119 SER A CA 1
ATOM 932 C C . SER A 1 119 ? 9.938 12.602 4.414 1 95 119 SER A C 1
ATOM 934 O O . SER A 1 119 ? 10.789 12.578 5.305 1 95 119 SER A O 1
ATOM 936 N N . ARG A 1 120 ? 10.156 13.117 3.266 1 94.62 120 ARG A N 1
ATOM 937 C CA . ARG A 1 120 ? 11.406 13.797 2.965 1 94.62 120 ARG A CA 1
ATOM 938 C C . ARG A 1 120 ? 11.602 15.008 3.873 1 94.62 120 ARG A C 1
ATOM 940 O O . ARG A 1 120 ? 12.688 15.219 4.414 1 94.62 120 ARG A O 1
ATOM 947 N N . MET A 1 121 ? 10.609 15.766 4.023 1 97.44 121 MET A N 1
ATOM 948 C CA . MET A 1 121 ? 10.664 16.938 4.887 1 97.44 121 MET A CA 1
ATOM 949 C C . MET A 1 121 ? 10.992 16.547 6.32 1 97.44 121 MET A C 1
ATOM 951 O O . MET A 1 121 ? 11.836 17.172 6.965 1 97.44 121 MET A O 1
ATOM 955 N N . GLU A 1 122 ? 10.305 15.562 6.773 1 97.25 122 GLU A N 1
ATOM 956 C CA . GLU A 1 122 ? 10.523 15.094 8.141 1 97.25 122 GLU A CA 1
ATOM 957 C C . GLU A 1 122 ? 11.977 14.672 8.352 1 97.25 122 GLU A C 1
ATOM 959 O O . GLU A 1 122 ? 12.594 15.047 9.352 1 97.25 122 GLU A O 1
ATOM 964 N N . SER A 1 123 ? 12.484 13.914 7.441 1 95.06 123 SER A N 1
ATOM 965 C CA . SER A 1 123 ? 13.859 13.43 7.543 1 95.06 123 SER A CA 1
ATOM 966 C C . SER A 1 123 ? 14.852 14.586 7.535 1 95.06 123 SER A C 1
ATOM 968 O O . SER A 1 123 ? 15.805 14.602 8.312 1 95.06 123 SER A O 1
ATOM 970 N N . GLN A 1 124 ? 14.633 15.508 6.719 1 96.5 124 GLN A N 1
ATOM 971 C CA . GLN A 1 124 ? 15.547 16.641 6.59 1 96.5 124 GLN A CA 1
ATOM 972 C C . GLN A 1 124 ? 15.508 17.531 7.832 1 96.5 124 GLN A C 1
ATOM 974 O O . GLN A 1 124 ? 16.547 17.984 8.312 1 96.5 124 GLN A O 1
ATOM 979 N N . ILE A 1 125 ? 14.352 17.797 8.297 1 97.56 125 ILE A N 1
ATOM 980 C CA . ILE A 1 125 ? 14.227 18.594 9.5 1 97.56 125 ILE A CA 1
ATOM 981 C C . ILE A 1 125 ? 14.906 17.891 10.672 1 97.56 125 ILE A C 1
ATOM 983 O O . ILE A 1 125 ? 15.586 18.531 11.477 1 97.56 125 ILE A O 1
ATOM 987 N N . GLN A 1 126 ? 14.688 16.609 10.758 1 95.69 126 GLN A N 1
ATOM 988 C CA . GLN A 1 126 ? 15.336 15.844 11.812 1 95.69 126 GLN A CA 1
ATOM 989 C C . GLN A 1 126 ? 16.859 16 11.75 1 95.69 126 GLN A C 1
ATOM 991 O O . GLN A 1 126 ? 17.516 16.172 12.781 1 95.69 126 GLN A O 1
ATOM 996 N N . GLU A 1 127 ? 17.375 15.93 10.609 1 95.06 127 GLU A N 1
ATOM 997 C CA . GLU A 1 127 ? 18.812 16.078 10.422 1 95.06 127 GLU A CA 1
ATOM 998 C C . GLU A 1 127 ? 19.281 17.469 10.844 1 95.06 127 GLU A C 1
ATOM 1000 O O . GLU A 1 127 ? 20.297 17.609 11.523 1 95.06 127 GLU A O 1
ATOM 1005 N N 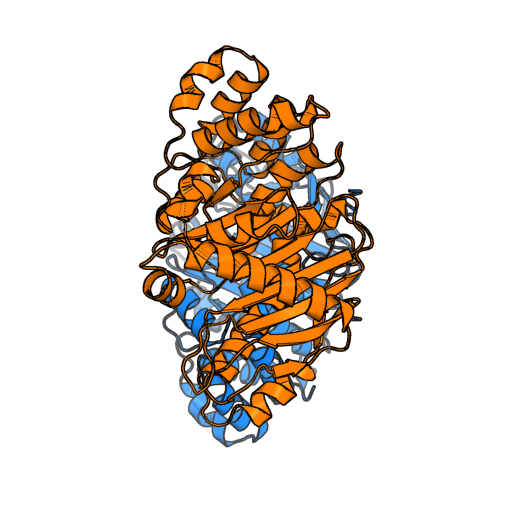. VAL A 1 128 ? 18.594 18.453 10.477 1 96.31 128 VAL A N 1
ATOM 1006 C CA . VAL A 1 128 ? 18.938 19.844 10.766 1 96.31 128 VAL A CA 1
ATOM 1007 C C . VAL A 1 128 ? 18.938 20.062 12.273 1 96.31 128 VAL A C 1
ATOM 1009 O O . VAL A 1 128 ? 19.828 20.719 12.812 1 96.31 128 VAL A O 1
ATOM 1012 N N . LEU A 1 129 ? 17.953 19.516 12.922 1 95.62 129 LEU A N 1
ATOM 1013 C CA . LEU A 1 129 ? 17.75 19.797 14.336 1 95.62 129 LEU A CA 1
ATOM 1014 C C . LEU A 1 129 ? 18.688 18.984 15.203 1 95.62 129 LEU A C 1
ATOM 1016 O O . LEU A 1 129 ? 18.891 19.297 16.375 1 95.62 129 LEU A O 1
ATOM 1020 N N . THR A 1 130 ? 19.266 17.922 14.68 1 92.19 130 THR A N 1
ATOM 1021 C CA . THR A 1 130 ? 20.062 17.031 15.5 1 92.19 130 THR A CA 1
ATOM 1022 C C . THR A 1 130 ? 21.547 17.188 15.195 1 92.19 130 THR A C 1
ATOM 1024 O O . THR A 1 130 ? 22.391 16.641 15.898 1 92.19 130 THR A O 1
ATOM 1027 N N . THR A 1 131 ? 21.891 17.922 14.203 1 90.69 131 THR A N 1
ATOM 1028 C CA . THR A 1 131 ? 23.297 18.125 13.844 1 90.69 131 THR A CA 1
ATOM 1029 C C . THR A 1 131 ? 23.828 19.406 14.453 1 90.69 131 THR A C 1
ATOM 1031 O O . THR A 1 131 ? 23.141 20.438 14.461 1 90.69 131 THR A O 1
ATOM 1034 N N . PRO A 1 132 ? 25.062 19.344 14.93 1 86.62 132 PRO A N 1
ATOM 1035 C CA . PRO A 1 132 ? 25.656 20.562 15.492 1 86.62 132 PRO A CA 1
ATOM 1036 C C . PRO A 1 132 ? 25.953 21.625 14.43 1 86.62 132 PRO A C 1
ATOM 1038 O O . PRO A 1 132 ? 25.797 22.812 14.68 1 86.62 132 PRO A O 1
ATOM 1041 N N . ASP A 1 133 ? 26.406 21.234 13.328 1 90.06 133 ASP A N 1
ATOM 1042 C CA . ASP A 1 133 ? 26.641 22.141 12.211 1 90.06 133 ASP A CA 1
ATOM 1043 C C . ASP A 1 133 ? 25.625 21.906 11.094 1 90.06 133 ASP A C 1
ATOM 1045 O O . ASP A 1 133 ? 25.891 21.188 10.133 1 90.06 133 ASP A O 1
ATOM 1049 N N . PRO A 1 134 ? 24.531 22.734 11.18 1 92.81 134 PRO A N 1
ATOM 1050 C CA . PRO A 1 134 ? 23.438 22.438 10.266 1 92.81 134 PRO A CA 1
ATOM 1051 C C . PRO A 1 134 ? 23.641 23.062 8.883 1 92.81 134 PRO A C 1
ATOM 1053 O O . PRO A 1 134 ? 22.766 22.953 8.016 1 92.81 134 PRO A O 1
ATOM 1056 N N . GLY A 1 135 ? 24.75 23.703 8.602 1 93.56 135 GLY A N 1
ATOM 1057 C CA . GLY A 1 135 ? 24.984 24.406 7.348 1 93.56 135 GLY A CA 1
ATOM 1058 C C . GLY A 1 135 ? 24.766 23.531 6.125 1 93.56 135 GLY A C 1
ATOM 1059 O O . GLY A 1 135 ? 23.984 23.891 5.234 1 93.56 135 GLY A O 1
ATOM 1060 N N . GLN A 1 136 ? 25.375 22.438 6.152 1 93.44 136 GLN A N 1
ATOM 1061 C CA . GLN A 1 136 ? 25.281 21.531 5.016 1 93.44 136 GLN A CA 1
ATOM 1062 C C . GLN A 1 136 ? 23.875 20.969 4.883 1 93.44 136 GLN A C 1
ATOM 1064 O O . GLN A 1 136 ? 23.359 20.828 3.771 1 93.44 136 GLN A O 1
ATOM 1069 N N . SER A 1 137 ? 23.297 20.625 5.996 1 94.81 137 SER A N 1
ATOM 1070 C CA . SER A 1 137 ? 21.938 20.078 5.996 1 94.81 137 SER A CA 1
ATOM 1071 C C . SER A 1 137 ? 20.938 21.109 5.504 1 94.81 137 SER A C 1
ATOM 1073 O O . SER A 1 137 ? 20 20.781 4.785 1 94.81 137 SER A O 1
ATOM 1075 N N . LEU A 1 138 ? 21.109 22.344 5.891 1 95.38 138 LEU A N 1
ATOM 1076 C CA . LEU A 1 138 ? 20.234 23.422 5.453 1 95.38 138 LEU A CA 1
ATOM 1077 C C . LEU A 1 138 ? 20.375 23.656 3.953 1 95.38 138 LEU A C 1
ATOM 1079 O O . LEU A 1 138 ? 19.375 23.891 3.262 1 95.38 138 LEU A O 1
ATOM 1083 N N . GLN A 1 139 ? 21.562 23.578 3.451 1 94 139 GLN A N 1
ATOM 1084 C CA . GLN A 1 139 ? 21.797 23.734 2.02 1 94 139 GLN A CA 1
ATOM 1085 C C . GLN A 1 139 ? 21.156 22.594 1.233 1 94 139 GLN A C 1
ATOM 1087 O O . GLN A 1 139 ? 20.562 22.812 0.172 1 94 139 GLN A O 1
ATOM 1092 N N . ALA A 1 140 ? 21.312 21.453 1.771 1 93.38 140 ALA A N 1
ATOM 1093 C CA . ALA A 1 140 ? 20.703 20.281 1.14 1 93.38 140 ALA A CA 1
ATOM 1094 C C . ALA A 1 140 ? 19.172 20.422 1.097 1 93.38 140 ALA A C 1
ATOM 1096 O O . ALA A 1 140 ? 18.547 20.109 0.086 1 93.38 140 ALA A O 1
ATOM 1097 N N . MET A 1 141 ? 18.625 20.875 2.18 1 93.44 141 MET A N 1
ATOM 1098 C CA . MET A 1 141 ? 17.188 21.062 2.27 1 93.44 141 MET A CA 1
ATOM 1099 C C . MET A 1 141 ? 16.703 22.078 1.244 1 93.44 141 MET A C 1
ATOM 1101 O O . MET A 1 141 ? 15.711 21.844 0.55 1 93.44 141 MET A O 1
ATOM 1105 N N . ALA A 1 142 ? 17.391 23.125 1.078 1 92.12 142 ALA A N 1
ATOM 1106 C CA . ALA A 1 142 ? 17.016 24.203 0.178 1 92.12 142 ALA A CA 1
ATOM 1107 C C . ALA A 1 142 ? 17.172 23.781 -1.281 1 92.12 142 ALA A C 1
ATOM 1109 O O . ALA A 1 142 ? 16.547 24.375 -2.172 1 92.12 142 ALA A O 1
ATOM 1110 N N . SER A 1 143 ? 17.938 22.766 -1.543 1 92.94 143 SER A N 1
ATOM 1111 C CA . SER A 1 143 ? 18.203 22.328 -2.908 1 92.94 143 SER A CA 1
ATOM 1112 C C . SER A 1 143 ? 17.391 21.078 -3.25 1 92.94 143 SER A C 1
ATOM 1114 O O . SER A 1 143 ? 17.422 20.594 -4.387 1 92.94 143 SER A O 1
ATOM 1116 N N . THR A 1 144 ? 16.688 20.672 -2.299 1 93.25 144 THR A N 1
ATOM 1117 C CA . THR A 1 144 ? 15.945 19.438 -2.484 1 93.25 144 THR A CA 1
ATOM 1118 C C . THR A 1 144 ? 14.727 19.656 -3.379 1 93.25 144 THR A C 1
ATOM 1120 O O . THR A 1 144 ? 14.008 20.641 -3.227 1 93.25 144 THR A O 1
ATOM 1123 N N . THR A 1 145 ? 14.594 18.703 -4.309 1 93.19 145 THR A N 1
ATOM 1124 C CA . THR A 1 145 ? 13.391 18.609 -5.129 1 93.19 145 THR A CA 1
ATOM 1125 C C . THR A 1 145 ? 12.758 17.219 -5.012 1 93.19 145 THR A C 1
ATOM 1127 O O . THR A 1 145 ? 13.469 16.219 -5.004 1 93.19 145 THR A O 1
ATOM 1130 N N . VAL A 1 146 ? 11.445 17.219 -4.832 1 92 146 VAL A N 1
ATOM 1131 C CA . VAL A 1 146 ? 10.711 15.961 -4.746 1 92 146 VAL A CA 1
ATOM 1132 C C . VAL A 1 146 ? 9.727 15.852 -5.906 1 92 146 VAL A C 1
ATOM 1134 O O . VAL A 1 146 ? 8.969 16.797 -6.176 1 92 146 VAL A O 1
ATOM 1137 N N . GLU A 1 147 ? 9.742 14.695 -6.566 1 88.38 147 GLU A N 1
ATOM 1138 C CA . GLU A 1 147 ? 8.797 14.461 -7.648 1 88.38 147 GLU A CA 1
ATOM 1139 C C . GLU A 1 147 ? 7.477 13.906 -7.117 1 88.38 147 GLU A C 1
ATOM 1141 O O . GLU A 1 147 ? 7.457 12.875 -6.434 1 88.38 147 GLU A O 1
ATOM 1146 N N . LEU A 1 148 ? 6.426 14.594 -7.383 1 86.94 148 LEU A N 1
ATOM 1147 C CA . LEU A 1 148 ? 5.102 14.156 -6.965 1 86.94 148 LEU A CA 1
ATOM 1148 C C . LEU A 1 148 ? 4.195 13.93 -8.172 1 86.94 148 LEU A C 1
ATOM 1150 O O . LEU A 1 148 ? 4.305 14.633 -9.172 1 86.94 148 LEU A O 1
ATOM 1154 N N . ASP A 1 149 ? 3.307 12.938 -8.055 1 82 149 ASP A N 1
ATOM 1155 C CA . ASP A 1 149 ? 2.305 12.68 -9.086 1 82 149 ASP A CA 1
ATOM 1156 C C . ASP A 1 149 ? 1.018 13.453 -8.812 1 82 149 ASP A C 1
ATOM 1158 O O . ASP A 1 149 ? 0.008 12.867 -8.414 1 82 149 ASP A O 1
ATOM 1162 N N . ILE A 1 150 ? 1.013 14.688 -9.047 1 77.75 150 ILE A N 1
ATOM 1163 C CA . ILE A 1 150 ? -0.114 15.562 -8.758 1 77.75 150 ILE A CA 1
ATOM 1164 C C . ILE A 1 150 ? -1.051 15.625 -9.961 1 77.75 150 ILE A C 1
ATOM 1166 O O . ILE A 1 150 ? -2.273 15.664 -9.805 1 77.75 150 ILE A O 1
ATOM 1170 N N . ASP A 1 151 ? -0.533 15.633 -11.281 1 62.72 151 ASP A N 1
ATOM 1171 C CA . ASP A 1 151 ? -1.271 15.961 -12.5 1 62.72 151 ASP A CA 1
ATOM 1172 C C . ASP A 1 151 ? -2.021 14.742 -13.031 1 62.72 151 ASP A C 1
ATOM 1174 O O . ASP A 1 151 ? -2.871 14.867 -13.914 1 62.72 151 ASP A O 1
ATOM 1178 N N . SER A 1 152 ? -1.581 13.703 -12.719 1 58.81 152 SER A N 1
ATOM 1179 C CA . SER A 1 152 ? -2.275 12.562 -13.312 1 58.81 152 SER A CA 1
ATOM 1180 C C . SER A 1 152 ? -3.592 12.281 -12.594 1 58.81 152 SER A C 1
ATOM 1182 O O . SER A 1 152 ? -4.148 11.188 -12.711 1 58.81 152 SER A O 1
ATOM 1184 N N . ASN A 1 153 ? -4.16 13.469 -12.109 1 52.41 153 ASN A N 1
ATOM 1185 C CA . ASN A 1 153 ? -5.445 13.43 -11.422 1 52.41 153 ASN A CA 1
ATOM 1186 C C . ASN A 1 153 ? -5.496 12.305 -10.391 1 52.41 153 ASN A C 1
ATOM 1188 O O . ASN A 1 153 ? -6.512 11.625 -10.266 1 52.41 153 ASN A O 1
ATOM 1192 N N . GLY A 1 154 ? -4.363 12.125 -9.867 1 56.19 154 GLY A N 1
ATOM 1193 C CA . GLY A 1 154 ? -4.336 11.102 -8.836 1 56.19 154 GLY A CA 1
ATOM 1194 C C . GLY A 1 154 ? -4.281 9.688 -9.391 1 56.19 154 GLY A C 1
ATOM 1195 O O . GLY A 1 154 ? -4.305 8.719 -8.641 1 56.19 154 GLY A O 1
ATOM 1196 N N . TYR A 1 155 ? -4.16 9.633 -10.617 1 61.44 155 TYR A N 1
ATOM 1197 C CA . TYR A 1 155 ? -4.246 8.336 -11.281 1 61.44 155 TYR A CA 1
ATOM 1198 C C . TYR A 1 155 ? -3.092 7.434 -10.867 1 61.44 155 TYR A C 1
ATOM 1200 O O . TYR A 1 155 ? -3.24 6.211 -10.812 1 61.44 155 TYR A O 1
ATOM 1208 N N . GLY A 1 156 ? -2.127 8.195 -10.453 1 72.56 156 GLY A N 1
ATOM 1209 C CA . GLY A 1 156 ? -0.979 7.391 -10.07 1 72.56 156 GLY A CA 1
ATOM 1210 C C . GLY A 1 156 ? -1.221 6.566 -8.812 1 72.56 156 GLY A C 1
ATOM 1211 O O . GLY A 1 156 ? -0.515 5.586 -8.562 1 72.56 156 GLY A O 1
ATOM 1212 N N . TYR A 1 157 ? -2.188 6.945 -8.047 1 84 157 TYR A N 1
ATOM 1213 C CA . TYR A 1 157 ? -2.471 6.246 -6.801 1 84 157 TYR A CA 1
ATOM 1214 C C . TYR A 1 157 ? -3.824 5.547 -6.863 1 84 157 TYR A C 1
ATOM 1216 O O . TYR A 1 157 ? -4.18 4.781 -5.961 1 84 157 TYR A O 1
ATOM 1224 N N . GLY A 1 158 ? -4.523 5.836 -7.938 1 84.19 158 GLY A N 1
ATOM 1225 C CA . GLY A 1 158 ? -5.895 5.367 -8.055 1 84.19 158 GLY A CA 1
ATOM 1226 C C . GLY A 1 158 ? -6.02 3.857 -7.961 1 84.19 158 GLY A C 1
ATOM 1227 O O . GLY A 1 158 ? -6.855 3.344 -7.211 1 84.19 158 GLY A O 1
ATOM 1228 N N . ALA A 1 159 ? -5.172 3.199 -8.648 1 84.5 159 ALA A N 1
ATOM 1229 C CA . ALA A 1 159 ? -5.258 1.741 -8.68 1 84.5 159 ALA A CA 1
ATOM 1230 C C . ALA A 1 159 ? -4.941 1.146 -7.309 1 84.5 159 ALA A C 1
ATOM 1232 O O . ALA A 1 159 ? -5.645 0.247 -6.836 1 84.5 159 ALA A O 1
ATOM 1233 N N . ALA A 1 160 ? -3.91 1.641 -6.727 1 88 160 ALA A N 1
ATOM 1234 C CA . ALA A 1 160 ? -3.525 1.147 -5.406 1 88 160 ALA A CA 1
ATOM 1235 C C . ALA A 1 160 ? -4.613 1.433 -4.375 1 88 160 ALA A C 1
ATOM 1237 O O . ALA A 1 160 ? -4.883 0.604 -3.504 1 88 160 ALA A O 1
ATOM 1238 N N . PHE A 1 161 ? -5.164 2.568 -4.465 1 92.31 161 PHE A N 1
ATOM 1239 C CA . PHE A 1 161 ? -6.23 2.92 -3.535 1 92.31 161 PHE A CA 1
ATOM 1240 C C . PHE A 1 161 ? -7.461 2.051 -3.771 1 92.31 161 PHE A C 1
ATOM 1242 O O . PHE A 1 161 ? -8.102 1.599 -2.818 1 92.31 161 PHE A O 1
ATOM 1249 N N . THR A 1 162 ? -7.809 1.85 -4.973 1 90.56 162 THR A N 1
ATOM 1250 C CA . THR A 1 162 ? -8.93 0.976 -5.305 1 90.56 162 THR A CA 1
ATOM 1251 C C . THR A 1 162 ? -8.688 -0.435 -4.773 1 90.56 162 THR A C 1
ATOM 1253 O O . THR A 1 162 ? -9.602 -1.073 -4.254 1 90.56 162 THR A O 1
ATOM 1256 N N . ASP A 1 163 ? -7.508 -0.892 -4.93 1 90.31 163 ASP A N 1
ATOM 1257 C CA . ASP A 1 163 ? -7.164 -2.201 -4.379 1 90.31 163 ASP A CA 1
ATOM 1258 C C . ASP A 1 163 ? -7.359 -2.229 -2.865 1 90.31 163 ASP A C 1
ATOM 1260 O O . ASP A 1 163 ? -7.902 -3.191 -2.32 1 90.31 163 ASP A O 1
ATOM 1264 N N . PHE A 1 164 ? -6.895 -1.23 -2.221 1 95.19 164 PHE A N 1
ATOM 1265 C CA . PHE A 1 164 ? -7.055 -1.134 -0.774 1 95.19 164 PHE A CA 1
ATOM 1266 C C . PHE A 1 164 ? -8.523 -1.248 -0.382 1 95.19 164 PHE A C 1
ATOM 1268 O O . PHE A 1 164 ? -8.875 -2.002 0.529 1 95.19 164 PHE A O 1
ATOM 1275 N N . LEU A 1 165 ? -9.367 -0.555 -1.088 1 96.31 165 LEU A N 1
ATOM 1276 C CA . LEU A 1 165 ? -10.789 -0.528 -0.785 1 96.31 165 LEU A CA 1
ATOM 1277 C C . LEU A 1 165 ? -11.422 -1.894 -1.028 1 96.31 165 LEU A C 1
ATOM 1279 O O . LEU A 1 165 ? -12.312 -2.314 -0.281 1 96.31 165 LEU A O 1
ATOM 1283 N N . GLU A 1 166 ? -10.969 -2.555 -2.02 1 91.75 166 GLU A N 1
ATOM 1284 C CA . GLU A 1 166 ? -11.586 -3.818 -2.418 1 91.75 166 GLU A CA 1
ATOM 1285 C C . GLU A 1 166 ? -11.062 -4.977 -1.57 1 91.75 166 GLU A C 1
ATOM 1287 O O . GLU A 1 166 ? -11.797 -5.918 -1.278 1 91.75 166 GLU A O 1
ATOM 1292 N N . LEU A 1 167 ? -9.859 -4.879 -1.154 1 91.56 167 LEU A N 1
ATOM 1293 C CA . LEU A 1 167 ? -9.211 -6.02 -0.517 1 91.56 167 LEU A CA 1
ATOM 1294 C C . LEU A 1 167 ? -9.359 -5.953 0.999 1 91.56 167 LEU A C 1
ATOM 1296 O O . LEU A 1 167 ? -9.164 -6.953 1.69 1 91.56 167 LEU A O 1
ATOM 1300 N N . HIS A 1 168 ? -9.68 -4.809 1.522 1 95.06 168 HIS A N 1
ATOM 1301 C CA . HIS A 1 168 ? -9.852 -4.672 2.965 1 95.06 168 HIS A CA 1
ATOM 1302 C C . HIS A 1 168 ? -11.32 -4.492 3.33 1 95.06 168 HIS A C 1
ATOM 1304 O O . HIS A 1 168 ? -12.133 -4.105 2.486 1 95.06 168 HIS A O 1
ATOM 1310 N N . THR A 1 169 ? -11.609 -4.844 4.57 1 96.88 169 THR A N 1
ATOM 1311 C CA . THR A 1 169 ? -12.977 -4.809 5.07 1 96.88 169 THR A CA 1
ATOM 1312 C C . THR A 1 169 ? -13.102 -3.848 6.246 1 96.88 169 THR A C 1
ATOM 1314 O O . THR A 1 169 ? -12.094 -3.324 6.738 1 96.88 169 THR A O 1
ATOM 1317 N N . THR A 1 170 ? -14.383 -3.566 6.668 1 98.25 170 THR A N 1
ATOM 1318 C CA . THR A 1 170 ? -14.617 -2.754 7.859 1 98.25 170 THR A CA 1
ATOM 1319 C C . THR A 1 170 ? -14.008 -3.416 9.094 1 98.25 170 THR A C 1
ATOM 1321 O O . THR A 1 170 ? -13.5 -2.732 9.984 1 98.25 170 THR A O 1
ATOM 1324 N N . GLY A 1 171 ? -14.023 -4.711 9.078 1 97.81 171 GLY A N 1
ATOM 1325 C CA . GLY A 1 171 ? -13.391 -5.426 10.172 1 97.81 171 GLY A CA 1
ATOM 1326 C C . GLY A 1 171 ? -11.883 -5.242 10.211 1 97.81 171 GLY A C 1
ATOM 1327 O O . GLY A 1 171 ? -11.305 -5.027 11.281 1 97.81 171 GLY A O 1
ATOM 1328 N N . SER A 1 172 ? -11.242 -5.367 9.078 1 96.44 172 SER A N 1
ATOM 1329 C CA . SER A 1 172 ? -9.789 -5.195 9.031 1 96.44 172 SER A CA 1
ATOM 1330 C C . SER A 1 172 ? -9.391 -3.766 9.391 1 96.44 172 SER A C 1
ATOM 1332 O O . SER A 1 172 ? -8.375 -3.549 10.055 1 96.44 172 SER A O 1
ATOM 1334 N N . LEU A 1 173 ? -10.18 -2.787 8.945 1 97.94 173 LEU A N 1
ATOM 1335 C CA . LEU A 1 173 ? -9.891 -1.401 9.297 1 97.94 173 LEU A CA 1
ATOM 1336 C C . LEU A 1 173 ? -10.055 -1.177 10.797 1 97.94 173 LEU A C 1
ATOM 1338 O O . LEU A 1 173 ? -9.219 -0.53 11.43 1 97.94 173 LEU A O 1
ATOM 1342 N N . GLN A 1 174 ? -11.125 -1.725 11.383 1 98.06 174 GLN A N 1
ATOM 1343 C CA . GLN A 1 174 ? -11.328 -1.645 12.828 1 98.06 174 GLN A CA 1
ATOM 1344 C C . GLN A 1 174 ? -10.125 -2.193 13.586 1 98.06 174 GLN A C 1
ATOM 1346 O O . GLN A 1 174 ? -9.664 -1.585 14.555 1 98.06 174 GLN A O 1
ATOM 1351 N N . GLN A 1 175 ? -9.641 -3.271 13.102 1 96.75 175 GLN A N 1
ATOM 1352 C CA . GLN A 1 175 ? -8.516 -3.916 13.766 1 96.75 175 GLN A CA 1
ATOM 1353 C C . GLN A 1 175 ? -7.254 -3.064 13.664 1 96.75 175 GLN A C 1
ATOM 1355 O O . GLN A 1 175 ? -6.512 -2.916 14.633 1 96.75 175 GLN A O 1
ATOM 1360 N N . MET A 1 176 ? -6.996 -2.543 12.453 1 96.31 176 MET A N 1
ATOM 1361 C CA . MET A 1 176 ? -5.824 -1.693 12.242 1 96.31 176 MET A CA 1
ATOM 1362 C C . MET A 1 176 ? -5.855 -0.486 13.172 1 96.31 176 MET A C 1
ATOM 1364 O O . MET A 1 176 ? -4.824 -0.101 13.727 1 96.31 176 MET A O 1
ATOM 1368 N N . LEU A 1 177 ? -6.984 0.095 13.289 1 97.81 177 LEU A N 1
ATOM 1369 C CA . LEU A 1 177 ? -7.137 1.28 14.125 1 97.81 177 LEU A CA 1
ATOM 1370 C C . LEU A 1 177 ? -7.023 0.919 15.602 1 97.81 177 LEU A C 1
ATOM 1372 O O . LEU A 1 177 ? -6.406 1.651 16.375 1 97.81 177 LEU A O 1
ATOM 1376 N N . ALA A 1 178 ? -7.598 -0.192 15.969 1 97.44 178 ALA A N 1
ATOM 1377 C CA . ALA A 1 178 ? -7.516 -0.653 17.359 1 97.44 178 ALA A CA 1
ATOM 1378 C C . ALA A 1 178 ? -6.066 -0.932 17.75 1 97.44 178 ALA A C 1
ATOM 1380 O O . ALA A 1 178 ? -5.648 -0.592 18.859 1 97.44 178 ALA A O 1
ATOM 1381 N N . ASP A 1 179 ? -5.352 -1.526 16.859 1 95.88 179 ASP A N 1
ATOM 1382 C CA . ASP A 1 179 ? -3.941 -1.815 17.109 1 95.88 179 ASP A CA 1
ATOM 1383 C C . ASP A 1 179 ? -3.152 -0.531 17.344 1 95.88 179 ASP A C 1
ATOM 1385 O O . ASP A 1 179 ? -2.133 -0.544 18.047 1 95.88 179 ASP A O 1
ATOM 1389 N N . ALA A 1 180 ? -3.67 0.567 16.781 1 96.88 180 ALA A N 1
ATOM 1390 C CA . ALA A 1 180 ? -2.973 1.846 16.906 1 96.88 180 ALA A CA 1
ATOM 1391 C C . ALA A 1 180 ? -3.469 2.637 18.109 1 96.88 180 ALA A C 1
ATOM 1393 O O . ALA A 1 180 ? -3.021 3.762 18.344 1 96.88 180 ALA A O 1
ATOM 1394 N N . GLY A 1 181 ? -4.449 2.104 18.859 1 95.75 181 GLY A N 1
ATOM 1395 C CA . GLY A 1 181 ? -4.863 2.74 20.094 1 95.75 181 GLY A CA 1
ATOM 1396 C C . GLY A 1 181 ? -6.273 3.293 20.047 1 95.75 181 GLY A C 1
ATOM 1397 O O . GLY A 1 181 ? -6.766 3.861 21.016 1 95.75 181 GLY A O 1
ATOM 1398 N N . PHE A 1 182 ? -6.91 3.164 18.859 1 96.44 182 PHE A N 1
ATOM 1399 C CA . PHE A 1 182 ? -8.289 3.639 18.75 1 96.44 182 PHE A CA 1
ATOM 1400 C C . PHE A 1 182 ? -9.234 2.754 19.547 1 96.44 182 PHE A C 1
ATOM 1402 O O . PHE A 1 182 ? -9.328 1.552 19.297 1 96.44 182 PHE A O 1
ATOM 1409 N N . ASN A 1 183 ? -9.977 3.336 20.406 1 94.19 183 ASN A N 1
ATOM 1410 C CA . ASN A 1 183 ? -10.867 2.582 21.297 1 94.19 183 ASN A CA 1
ATOM 1411 C C . ASN A 1 183 ? -12.328 2.711 20.859 1 94.19 183 ASN A C 1
ATOM 1413 O O . ASN A 1 183 ? -13.219 2.143 21.484 1 94.19 183 ASN A O 1
ATOM 1417 N N . GLY A 1 184 ? -12.539 3.367 19.844 1 95.88 184 GLY A N 1
ATOM 1418 C CA . GLY A 1 184 ? -13.898 3.561 19.375 1 95.88 184 GLY A CA 1
ATOM 1419 C C . GLY A 1 184 ? -14.375 2.451 18.453 1 95.88 184 GLY A C 1
ATOM 1420 O O . GLY A 1 184 ? -13.672 1.458 18.25 1 95.88 184 GLY A O 1
ATOM 1421 N N . ASN A 1 185 ? -15.633 2.588 18 1 97 185 ASN A N 1
ATOM 1422 C CA . ASN A 1 185 ? -16.281 1.68 17.062 1 97 185 ASN A CA 1
ATOM 1423 C C . ASN A 1 185 ? -16.391 2.285 15.664 1 97 185 ASN A C 1
ATOM 1425 O O . ASN A 1 185 ? -16.938 3.371 15.492 1 97 185 ASN A O 1
ATOM 1429 N N . LEU A 1 186 ? -15.891 1.528 14.711 1 98 186 LEU A N 1
ATOM 1430 C CA . LEU A 1 186 ? -15.82 2.072 13.359 1 98 186 LEU A CA 1
ATOM 1431 C C . LEU A 1 186 ? -17.219 2.355 12.812 1 98 186 LEU A C 1
ATOM 1433 O O . LEU A 1 186 ? -17.438 3.359 12.133 1 98 186 LEU A O 1
ATOM 1437 N N . ARG A 1 187 ? -18.141 1.435 13.016 1 97.94 187 ARG A N 1
ATOM 1438 C CA . ARG A 1 187 ? -19.5 1.651 12.57 1 97.94 187 ARG A CA 1
ATOM 1439 C C . ARG A 1 187 ? -20.062 2.967 13.109 1 97.94 187 ARG A C 1
ATOM 1441 O O . ARG A 1 187 ? -20.594 3.777 12.352 1 97.94 187 ARG A O 1
ATOM 1448 N N . GLN A 1 188 ? -19.906 3.156 14.391 1 97.56 188 GLN A N 1
ATOM 1449 C CA . GLN A 1 188 ? -20.391 4.379 15.023 1 97.56 188 GLN A CA 1
ATOM 1450 C C . GLN A 1 188 ? -19.688 5.609 14.469 1 97.56 188 GLN A C 1
ATOM 1452 O O . GLN A 1 188 ? -20.297 6.656 14.273 1 97.56 188 GLN A O 1
ATOM 1457 N N . LEU A 1 189 ? -18.406 5.504 14.266 1 98.06 189 LEU A N 1
ATOM 1458 C CA . LEU A 1 189 ? -17.625 6.605 13.711 1 98.06 189 LEU A CA 1
ATOM 1459 C C . LEU A 1 189 ? -18.172 7.02 12.344 1 98.06 189 LEU A C 1
ATOM 1461 O O . LEU A 1 189 ? -18.391 8.203 12.094 1 98.06 189 LEU A O 1
ATOM 1465 N N . LEU A 1 190 ? -18.406 6.035 11.445 1 98.12 190 LEU A N 1
ATOM 1466 C CA . LEU A 1 190 ? -18.891 6.324 10.102 1 98.12 190 LEU A CA 1
ATOM 1467 C C . LEU A 1 190 ? -20.281 6.965 10.148 1 98.12 190 LEU A C 1
ATOM 1469 O O . LEU A 1 190 ? -20.547 7.922 9.422 1 98.12 190 LEU A O 1
ATOM 1473 N N . LEU A 1 191 ? -21.109 6.465 11 1 96.94 191 LEU A N 1
ATOM 1474 C CA . LEU A 1 191 ? -22.438 7.035 11.148 1 96.94 191 LEU A CA 1
ATOM 1475 C C . LEU A 1 191 ? -22.375 8.461 11.688 1 96.94 191 LEU A C 1
ATOM 1477 O O . LEU A 1 191 ? -23.047 9.359 11.18 1 96.94 191 LEU A O 1
ATOM 1481 N N . ALA A 1 192 ? -21.578 8.664 12.688 1 96.62 192 ALA A N 1
ATOM 1482 C CA . ALA A 1 192 ? -21.406 9.984 13.281 1 96.62 192 ALA A CA 1
ATOM 1483 C C . ALA A 1 192 ? -20.875 10.984 12.258 1 96.62 192 ALA A C 1
ATOM 1485 O O . ALA A 1 192 ? -21.344 12.125 12.195 1 96.62 192 ALA A O 1
ATOM 1486 N N . LEU A 1 193 ? -19.891 10.555 11.531 1 96.06 193 LEU A N 1
ATOM 1487 C CA . LEU A 1 193 ? -19.281 11.406 10.508 1 96.06 193 LEU A CA 1
ATOM 1488 C C . LEU A 1 193 ? -20.328 11.867 9.492 1 96.06 193 LEU A C 1
ATOM 1490 O O . LEU A 1 193 ? -20.406 13.055 9.164 1 96.06 193 LEU A O 1
ATOM 1494 N N . GLY A 1 194 ? -21.141 10.945 9 1 94.38 194 GLY A N 1
ATOM 1495 C CA . GLY A 1 194 ? -22.188 11.281 8.062 1 94.38 194 GLY A CA 1
ATOM 1496 C C . GLY A 1 194 ? -23.219 12.242 8.633 1 94.38 194 GLY A C 1
ATOM 1497 O O . GLY A 1 194 ? -23.609 13.203 7.969 1 94.38 194 GLY A O 1
ATOM 1498 N N . LEU A 1 195 ? -23.625 11.992 9.844 1 92.5 195 LEU A N 1
ATOM 1499 C CA . LEU A 1 195 ? -24.625 12.82 10.508 1 92.5 195 LEU A CA 1
ATOM 1500 C C . LEU A 1 195 ? -24.109 14.234 10.727 1 92.5 195 LEU A C 1
ATOM 1502 O O . LEU A 1 195 ? -24.859 15.203 10.602 1 92.5 195 LEU A O 1
ATOM 1506 N N . LEU A 1 196 ? -22.828 14.297 11.047 1 90.62 196 LEU A N 1
ATOM 1507 C CA . LEU A 1 196 ? -22.219 15.594 11.297 1 90.62 196 LEU A CA 1
ATOM 1508 C C . LEU A 1 196 ? -22.062 16.391 10.008 1 90.62 196 LEU A C 1
ATOM 1510 O O . LEU A 1 196 ? -22.203 17.609 10.008 1 90.62 196 LEU A O 1
ATOM 1514 N N . LEU A 1 197 ? -21.781 15.719 8.875 1 90.5 197 LEU A N 1
ATOM 1515 C CA . LEU A 1 197 ? -21.453 16.391 7.625 1 90.5 197 LEU A CA 1
ATOM 1516 C C . LEU A 1 197 ? -22.703 16.672 6.809 1 90.5 197 LEU A C 1
ATOM 1518 O O . LEU A 1 197 ? -22.703 17.531 5.922 1 90.5 197 LEU A O 1
ATOM 1522 N N . HIS A 1 198 ? -23.75 15.977 7.086 1 86.88 198 HIS A N 1
ATOM 1523 C CA . HIS A 1 198 ? -24.969 16.078 6.285 1 86.88 198 HIS A CA 1
ATOM 1524 C C . HIS A 1 198 ? -25.484 17.5 6.242 1 86.88 198 HIS A C 1
ATOM 1526 O O . HIS A 1 198 ? -25.812 18.016 5.168 1 86.88 198 HIS A O 1
ATOM 1532 N N . PRO A 1 199 ? -25.531 18.172 7.406 1 81.31 199 PRO A N 1
ATOM 1533 C CA . PRO A 1 199 ? -26.016 19.547 7.375 1 81.31 199 PRO A CA 1
ATOM 1534 C C . PRO A 1 199 ? -25.109 20.469 6.559 1 81.31 199 PRO A C 1
ATOM 1536 O O . PRO A 1 199 ? -25.578 21.5 6.051 1 81.31 199 PRO A O 1
ATOM 1539 N N . VAL A 1 200 ? -23.844 20.219 6.523 1 76.75 200 VAL A N 1
ATOM 1540 C CA . VAL A 1 200 ? -22.891 21.016 5.766 1 76.75 200 VAL A CA 1
ATOM 1541 C C . VAL A 1 200 ? -23.266 21 4.285 1 76.75 200 VAL A C 1
ATOM 1543 O O . VAL A 1 200 ? -23.109 22.016 3.588 1 76.75 200 VAL A O 1
ATOM 1546 N N . MET A 1 201 ? -23.797 19.953 3.863 1 69.44 201 MET A N 1
ATOM 1547 C CA . MET A 1 201 ? -24.172 19.781 2.463 1 69.44 201 MET A CA 1
ATOM 1548 C C . MET A 1 201 ? -25.422 20.578 2.139 1 69.44 201 MET A C 1
ATOM 1550 O O . MET A 1 201 ? -25.547 21.125 1.041 1 69.44 201 MET A O 1
ATOM 1554 N N . VAL A 1 202 ? -26.297 20.594 3.104 1 67.56 202 VAL A N 1
ATOM 1555 C CA . VAL A 1 202 ? -27.594 21.219 2.859 1 67.56 202 VAL A CA 1
ATOM 1556 C C . VAL A 1 202 ? -27.5 22.719 3.137 1 67.56 202 VAL A C 1
ATOM 1558 O O . VAL A 1 202 ? -28.125 23.531 2.445 1 67.56 202 VAL A O 1
ATOM 1561 N N . SER A 1 203 ? -26.938 22.953 4.234 1 62.56 203 SER A N 1
ATOM 1562 C CA . SER A 1 203 ? -26.906 24.359 4.598 1 62.56 203 SER A CA 1
ATOM 1563 C C . SER A 1 203 ? -25.719 25.078 3.938 1 62.56 203 SER A C 1
ATOM 1565 O O . SER A 1 203 ? -24.688 24.469 3.695 1 62.56 203 SER A O 1
ATOM 1567 N N . THR A 1 204 ? -26.062 25.938 3.008 1 52.69 204 THR A N 1
ATOM 1568 C CA . THR A 1 204 ? -25.016 26.781 2.443 1 52.69 204 THR A CA 1
ATOM 1569 C C . THR A 1 204 ? -24.094 27.297 3.541 1 52.69 204 THR A C 1
ATOM 1571 O O . THR A 1 204 ? -23.125 28 3.26 1 52.69 204 THR A O 1
ATOM 1574 N N . SER A 1 205 ? -24.688 27.266 4.781 1 51.06 205 SER A N 1
ATOM 1575 C CA . SER A 1 205 ? -23.875 27.891 5.824 1 51.06 205 SER A CA 1
ATOM 1576 C C . SER A 1 205 ? -22.609 27.078 6.082 1 51.06 205 SER A C 1
ATOM 1578 O O . SER A 1 205 ? -22.672 25.875 6.348 1 51.06 205 SER A O 1
ATOM 1580 N N . SER A 1 206 ? -21.672 27.391 5.418 1 51.94 206 SER A N 1
ATOM 1581 C CA . SER A 1 206 ? -20.297 26.938 5.168 1 51.94 206 SER A CA 1
ATOM 1582 C C . SER A 1 206 ? -19.594 26.562 6.469 1 51.94 206 SER A C 1
ATOM 1584 O O . SER A 1 206 ? -18.531 25.938 6.445 1 51.94 206 SER A O 1
ATOM 1586 N N . ARG A 1 207 ? -19.922 27.078 7.754 1 59.03 207 ARG A N 1
ATOM 1587 C CA . ARG A 1 207 ? -18.734 27.094 8.602 1 59.03 207 ARG A CA 1
ATOM 1588 C C . ARG A 1 207 ? -18.75 25.953 9.617 1 59.03 207 ARG A C 1
ATOM 1590 O O . ARG A 1 207 ? -19.672 25.875 10.438 1 59.03 207 ARG A O 1
ATOM 1597 N N . LEU A 1 208 ? -18.359 24.797 9.289 1 70 208 LEU A N 1
ATOM 1598 C CA . LEU A 1 208 ? -17.906 23.875 10.32 1 70 208 LEU A CA 1
ATOM 1599 C C . LEU A 1 208 ? -16.781 24.484 11.148 1 70 208 LEU A C 1
ATOM 1601 O O . LEU A 1 208 ? -15.711 24.812 10.617 1 70 208 LEU A O 1
ATOM 1605 N N . ASP A 1 209 ? -17.172 24.859 12.336 1 77.69 209 ASP A N 1
ATOM 1606 C CA . ASP A 1 209 ? -16.203 25.562 13.164 1 77.69 209 ASP A CA 1
ATOM 1607 C C . ASP A 1 209 ? -15.344 24.578 13.953 1 77.69 209 ASP A C 1
ATOM 1609 O O . ASP A 1 209 ? -14.398 24.984 14.633 1 77.69 209 ASP A O 1
ATOM 1613 N N . LYS A 1 210 ? -15.703 23.375 13.859 1 89.5 210 LYS A N 1
ATOM 1614 C CA . LYS A 1 210 ? -14.922 22.406 14.633 1 89.5 210 LYS A CA 1
ATOM 1615 C C . LYS A 1 210 ? -14.078 21.531 13.727 1 89.5 210 LYS A C 1
ATOM 1617 O O . LYS A 1 210 ? -14.492 21.203 12.609 1 89.5 210 LYS A O 1
ATOM 1622 N N . ASN A 1 211 ? -12.969 21.172 14.266 1 94.56 211 ASN A N 1
ATOM 1623 C CA . ASN A 1 211 ? -12.086 20.25 13.562 1 94.56 211 ASN A CA 1
ATOM 1624 C C . ASN A 1 211 ? -12.469 18.797 13.82 1 94.56 211 ASN A C 1
ATOM 1626 O O . ASN A 1 211 ? -13.008 18.469 14.883 1 94.56 211 ASN A O 1
ATOM 1630 N N . LEU A 1 212 ? -12.266 17.984 12.836 1 96.12 212 LEU A N 1
ATOM 1631 C CA . LEU A 1 212 ? -12.469 16.547 12.992 1 96.12 212 LEU A CA 1
ATOM 1632 C C . LEU A 1 212 ? -11.156 15.852 13.328 1 96.12 212 LEU A C 1
ATOM 1634 O O . LEU A 1 212 ? -10.117 16.172 12.75 1 96.12 212 LEU A O 1
ATOM 1638 N N . ILE A 1 213 ? -11.172 14.984 14.336 1 97.06 213 ILE A N 1
ATOM 1639 C CA . ILE A 1 213 ? -10.039 14.125 14.641 1 97.06 213 ILE A CA 1
ATOM 1640 C C . ILE A 1 213 ? -10.352 12.688 14.234 1 97.06 213 ILE A C 1
ATOM 1642 O O . ILE A 1 213 ? -11.234 12.055 14.82 1 97.06 213 ILE A O 1
ATOM 1646 N N . LEU A 1 214 ? -9.633 12.203 13.266 1 98.31 214 LEU A N 1
ATOM 1647 C CA . LEU A 1 214 ? -9.875 10.867 12.727 1 98.31 214 LEU A CA 1
ATOM 1648 C C . LEU A 1 214 ? -8.695 9.938 13.008 1 98.31 214 LEU A C 1
ATOM 1650 O O . LEU A 1 214 ? -7.543 10.328 12.812 1 98.31 214 LEU A O 1
ATOM 1654 N N . PRO A 1 215 ? -8.953 8.734 13.445 1 98.38 215 PRO A N 1
ATOM 1655 C CA . PRO A 1 215 ? -7.879 7.809 13.812 1 98.38 215 PRO A CA 1
ATOM 1656 C C . PRO A 1 215 ? -7.133 7.258 12.602 1 98.38 215 PRO A C 1
ATOM 1658 O O . PRO A 1 215 ? -7.723 7.09 11.531 1 98.38 215 PRO A O 1
ATOM 1661 N N . LEU A 1 216 ? -5.871 6.988 12.758 1 98.44 216 LEU A N 1
ATOM 1662 C CA . LEU A 1 216 ? -5.016 6.434 11.719 1 98.44 216 LEU A CA 1
ATOM 1663 C C . LEU A 1 216 ? -4.23 5.234 12.242 1 98.44 216 LEU A C 1
ATOM 1665 O O . LEU A 1 216 ? -4.008 5.109 13.445 1 98.44 216 LEU A O 1
ATOM 1669 N N . PRO A 1 217 ? -3.799 4.344 11.359 1 97.38 217 PRO A N 1
ATOM 1670 C CA . PRO A 1 217 ? -2.996 3.193 11.773 1 97.38 217 PRO A CA 1
ATOM 1671 C C . PRO A 1 217 ? -1.523 3.543 11.984 1 97.38 217 PRO A C 1
ATOM 1673 O O . PRO A 1 217 ? -1.081 4.625 11.586 1 97.38 217 PRO A O 1
ATOM 1676 N N . HIS A 1 218 ? -0.775 2.59 12.562 1 93.44 218 HIS A N 1
ATOM 1677 C CA . HIS A 1 218 ? 0.651 2.766 12.82 1 93.44 218 HIS A CA 1
ATOM 1678 C C . HIS A 1 218 ? 1.457 2.631 11.531 1 93.44 218 HIS A C 1
ATOM 1680 O O . HIS A 1 218 ? 2.432 3.359 11.32 1 93.44 218 HIS A O 1
ATOM 1686 N N . ASP A 1 219 ? 1.014 1.733 10.734 1 91 219 ASP A N 1
ATOM 1687 C CA . ASP A 1 219 ? 1.787 1.419 9.531 1 91 219 ASP A CA 1
ATOM 1688 C C . ASP A 1 219 ? 1.798 2.598 8.562 1 91 219 ASP A C 1
ATOM 1690 O O . ASP A 1 219 ? 0.742 3.121 8.203 1 91 219 ASP A O 1
ATOM 1694 N N . THR A 1 220 ? 2.963 2.891 8.047 1 85.94 220 THR A N 1
ATOM 1695 C CA . THR A 1 220 ? 3.166 4.105 7.262 1 85.94 220 THR A CA 1
ATOM 1696 C C . THR A 1 220 ? 2.393 4.035 5.949 1 85.94 220 THR A C 1
ATOM 1698 O O . THR A 1 220 ? 1.795 5.023 5.52 1 85.94 220 THR A O 1
ATOM 1701 N N . MET A 1 221 ? 2.383 2.941 5.328 1 87.06 221 MET A N 1
ATOM 1702 C CA . MET A 1 221 ? 1.685 2.824 4.051 1 87.06 221 MET A CA 1
ATOM 1703 C C . MET A 1 221 ? 0.173 2.885 4.25 1 87.06 221 MET A C 1
ATOM 1705 O O . MET A 1 221 ? -0.53 3.561 3.498 1 87.06 221 MET A O 1
ATOM 1709 N N . TYR A 1 222 ? -0.279 2.211 5.27 1 93.81 222 TYR A N 1
ATOM 1710 C CA . TYR A 1 222 ? -1.713 2.203 5.539 1 93.81 222 TYR A CA 1
ATOM 1711 C C . TYR A 1 222 ? -2.186 3.568 6.023 1 93.81 222 TYR A C 1
ATOM 1713 O O . TYR A 1 222 ? -3.342 3.941 5.816 1 93.81 222 TYR A O 1
ATOM 1721 N N . ARG A 1 223 ? -1.283 4.27 6.648 1 95.88 223 ARG A N 1
ATOM 1722 C CA . ARG A 1 223 ? -1.651 5.59 7.145 1 95.88 223 ARG A CA 1
ATOM 1723 C C . ARG A 1 223 ? -2.123 6.488 6.008 1 95.88 223 ARG A C 1
ATOM 1725 O O . ARG A 1 223 ? -3.16 7.148 6.117 1 95.88 223 ARG A O 1
ATOM 1732 N N . GLY A 1 224 ? -1.359 6.543 4.895 1 95.62 224 GLY A N 1
ATOM 1733 C CA . GLY A 1 224 ? -1.781 7.309 3.732 1 95.62 224 GLY A CA 1
ATOM 1734 C C . GLY A 1 224 ? -3.084 6.812 3.131 1 95.62 224 GLY A C 1
ATOM 1735 O O . GLY A 1 224 ? -3.93 7.613 2.727 1 95.62 224 GLY A O 1
ATOM 1736 N N . LEU A 1 225 ? -3.273 5.512 3.1 1 96.5 225 LEU A N 1
ATOM 1737 C CA . LEU A 1 225 ? -4.461 4.898 2.514 1 96.5 225 LEU A CA 1
ATOM 1738 C C . LEU A 1 225 ? -5.699 5.191 3.355 1 96.5 225 LEU A C 1
ATOM 1740 O O . LEU A 1 225 ? -6.73 5.602 2.826 1 96.5 225 LEU A O 1
ATOM 1744 N N . VAL A 1 226 ? -5.562 5.062 4.652 1 98.44 226 VAL A N 1
ATOM 1745 C CA . VAL A 1 226 ? -6.699 5.266 5.547 1 98.44 226 VAL A CA 1
ATOM 1746 C C . VAL A 1 226 ? -7.043 6.754 5.609 1 98.44 226 VAL A C 1
ATOM 1748 O O . VAL A 1 226 ? -8.219 7.121 5.633 1 98.44 226 VAL A O 1
ATOM 1751 N N . ALA A 1 227 ? -6.012 7.598 5.633 1 98.56 227 ALA A N 1
ATOM 1752 C CA . ALA A 1 227 ? -6.277 9.031 5.578 1 98.56 227 ALA A CA 1
ATOM 1753 C C . ALA A 1 227 ? -7.035 9.406 4.309 1 98.56 227 ALA A C 1
ATOM 1755 O O . ALA A 1 227 ? -7.969 10.211 4.348 1 98.56 227 ALA A O 1
ATOM 1756 N N . SER A 1 228 ? -6.637 8.844 3.184 1 97 228 SER A N 1
ATOM 1757 C CA . SER A 1 228 ? -7.34 9.086 1.929 1 97 228 SER A CA 1
ATOM 1758 C C . SER A 1 228 ? -8.75 8.508 1.97 1 97 228 SER A C 1
ATOM 1760 O O . SER A 1 228 ? -9.68 9.078 1.38 1 97 228 SER A O 1
ATOM 1762 N N . PHE A 1 229 ? -8.906 7.348 2.621 1 98.44 229 PHE A N 1
ATOM 1763 C CA . PHE A 1 229 ? -10.234 6.785 2.822 1 98.44 229 PHE A CA 1
ATOM 1764 C C . PHE A 1 229 ? -11.148 7.793 3.512 1 98.44 229 PHE A C 1
ATOM 1766 O O . PHE A 1 229 ? -12.266 8.039 3.055 1 98.44 229 PHE A O 1
ATOM 1773 N N . TRP A 1 230 ? -10.695 8.43 4.605 1 98.69 230 TRP A N 1
ATOM 1774 C CA . TRP A 1 230 ? -11.461 9.453 5.301 1 98.69 230 TRP A CA 1
ATOM 1775 C C . TRP A 1 230 ? -11.781 10.617 4.367 1 98.69 230 TRP A C 1
ATOM 1777 O O . TRP A 1 230 ? -12.922 11.086 4.32 1 98.69 230 TRP A O 1
ATOM 1787 N N . MET A 1 231 ? -10.828 11.016 3.635 1 97.19 231 MET A N 1
ATOM 1788 C CA . MET A 1 231 ? -11.008 12.18 2.773 1 97.19 231 MET A CA 1
ATOM 1789 C C . MET A 1 231 ? -12.008 11.883 1.661 1 97.19 231 MET A C 1
ATOM 1791 O O . MET A 1 231 ? -12.766 12.758 1.253 1 97.19 231 MET A O 1
ATOM 1795 N N . HIS A 1 232 ? -11.992 10.68 1.124 1 96.25 232 HIS A N 1
ATOM 1796 C CA . HIS A 1 232 ? -12.945 10.312 0.085 1 96.25 232 HIS A CA 1
ATOM 1797 C C . HIS A 1 232 ? -14.367 10.273 0.63 1 96.25 232 HIS A C 1
ATOM 1799 O O . HIS A 1 232 ? -15.32 10.539 -0.101 1 96.25 232 HIS A O 1
ATOM 1805 N N . LEU A 1 233 ? -14.5 9.883 1.906 1 97.19 233 LEU A N 1
ATOM 1806 C CA . LEU A 1 233 ? -15.812 9.953 2.537 1 97.19 233 LEU A CA 1
ATOM 1807 C C . LEU A 1 233 ? -16.281 11.398 2.646 1 97.19 233 LEU A C 1
ATOM 1809 O O . LEU A 1 233 ? -17.453 11.695 2.389 1 97.19 233 LEU A O 1
ATOM 1813 N N . ILE A 1 234 ? -15.414 12.344 2.932 1 95.44 234 ILE A N 1
ATOM 1814 C CA . ILE A 1 234 ? -15.758 13.695 3.359 1 95.44 234 ILE A CA 1
ATOM 1815 C C . ILE A 1 234 ? -15.883 14.602 2.143 1 95.44 234 ILE A C 1
ATOM 1817 O O . ILE A 1 234 ? -16.75 15.484 2.102 1 95.44 234 ILE A O 1
ATOM 1821 N N . THR A 1 235 ? -15.086 14.438 1.113 1 93.25 235 THR A N 1
ATOM 1822 C CA . THR A 1 235 ? -14.875 15.367 0.012 1 93.25 235 THR A CA 1
ATOM 1823 C C . THR A 1 235 ? -16.188 15.672 -0.694 1 93.25 235 THR A C 1
ATOM 1825 O O . THR A 1 235 ? -16.469 16.828 -1.027 1 93.25 235 THR A O 1
ATOM 1828 N N . PRO A 1 236 ? -17.078 14.68 -0.907 1 91.56 236 PRO A N 1
ATOM 1829 C CA . PRO A 1 236 ? -18.328 14.977 -1.618 1 91.56 236 PRO A CA 1
ATOM 1830 C C . PRO A 1 236 ? -19.203 15.977 -0.876 1 91.56 236 PRO A C 1
ATOM 1832 O O . PRO A 1 236 ? -20.016 16.672 -1.498 1 91.56 236 PRO A O 1
ATOM 1835 N N . PHE A 1 237 ? -19.062 16.078 0.416 1 90.62 237 PHE A N 1
ATOM 1836 C CA . PHE A 1 237 ? -19.859 17.016 1.204 1 90.62 237 PHE A CA 1
ATOM 1837 C C . PHE A 1 237 ? -19.328 18.438 1.055 1 90.62 237 PHE A C 1
ATOM 1839 O O . PHE A 1 237 ? -20.016 19.391 1.383 1 90.62 237 PHE A O 1
ATOM 1846 N N . LEU A 1 238 ? -18.094 18.547 0.583 1 86.31 238 LEU A N 1
ATOM 1847 C CA . LEU A 1 238 ? -17.406 19.828 0.612 1 86.31 238 LEU A CA 1
ATOM 1848 C C . LEU A 1 238 ? -17.422 20.484 -0.764 1 86.31 238 LEU A C 1
ATOM 1850 O O . LEU A 1 238 ? -16.969 21.625 -0.92 1 86.31 238 LEU A O 1
ATOM 1854 N N . THR A 1 239 ? -17.906 19.859 -1.726 1 81.62 239 THR A N 1
ATOM 1855 C CA . THR A 1 239 ? -17.797 20.344 -3.096 1 81.62 239 THR A CA 1
ATOM 1856 C C . THR A 1 239 ? -18.781 21.484 -3.346 1 81.62 239 THR A C 1
ATOM 1858 O O . THR A 1 239 ? -18.609 22.266 -4.281 1 81.62 239 THR A O 1
ATOM 1861 N N . ARG A 1 240 ? -19.797 21.641 -2.553 1 74.75 240 ARG A N 1
ATOM 1862 C CA . ARG A 1 240 ? -20.828 22.625 -2.824 1 74.75 240 ARG A CA 1
ATOM 1863 C C . ARG A 1 240 ? -20.484 23.969 -2.188 1 74.75 240 ARG A C 1
ATOM 1865 O O . ARG A 1 240 ? -21.141 24.969 -2.465 1 74.75 240 ARG A O 1
ATOM 1872 N N . ALA A 1 241 ? -19.5 23.938 -1.341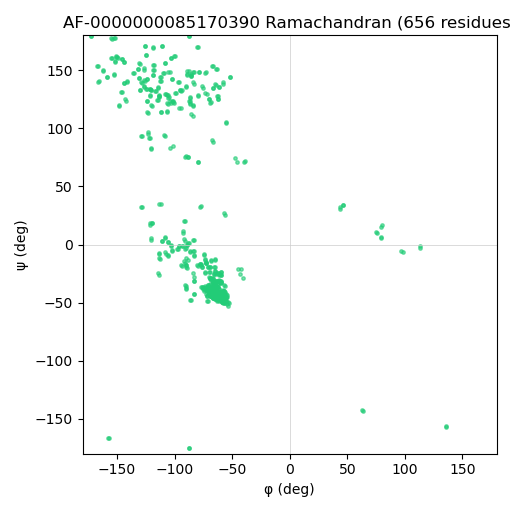 1 75.19 241 ALA A N 1
ATOM 1873 C CA . ALA A 1 241 ? -19.125 25.203 -0.697 1 75.19 241 ALA A CA 1
ATOM 1874 C C . ALA A 1 241 ? -17.641 25.5 -0.908 1 75.19 241 ALA A C 1
ATOM 1876 O O . ALA A 1 241 ? -16.906 24.641 -1.413 1 75.19 241 ALA A O 1
ATOM 1877 N N . ASP A 1 242 ? -17.344 26.75 -0.673 1 81.25 242 ASP A N 1
ATOM 1878 C CA . ASP A 1 242 ? -15.977 27.203 -0.848 1 81.25 242 ASP A CA 1
ATOM 1879 C C . ASP A 1 242 ? -15.164 27.016 0.434 1 81.25 242 ASP A C 1
ATOM 1881 O O . ASP A 1 242 ? -14.758 27.984 1.067 1 81.25 242 ASP A O 1
ATOM 1885 N N . PHE A 1 243 ? -14.805 25.812 0.691 1 85.44 243 PHE A N 1
ATOM 1886 C CA . PHE A 1 243 ? -14.055 25.484 1.897 1 85.44 243 PHE A CA 1
ATOM 1887 C C . PHE A 1 243 ? -12.555 25.578 1.643 1 85.44 243 PHE A C 1
ATOM 1889 O O . PHE A 1 243 ? -12.078 25.203 0.571 1 85.44 243 PHE A O 1
ATOM 1896 N N . GLU A 1 244 ? -11.938 26.156 2.564 1 91.62 244 GLU A N 1
ATOM 1897 C CA . GLU A 1 244 ? -10.492 25.984 2.686 1 91.62 244 GLU A CA 1
ATOM 1898 C C . GLU A 1 244 ? -10.148 25.031 3.822 1 91.62 244 GLU A C 1
ATOM 1900 O O . GLU A 1 244 ? -10.547 25.25 4.969 1 91.62 244 GLU A O 1
ATOM 1905 N N . LEU A 1 245 ? -9.438 24.016 3.457 1 95.5 245 LEU A N 1
ATOM 1906 C CA . LEU A 1 245 ? -9.188 22.938 4.418 1 95.5 245 LEU A CA 1
ATOM 1907 C C . LEU A 1 245 ? -7.754 23 4.93 1 95.5 245 LEU A C 1
ATOM 1909 O O . LEU A 1 245 ? -6.855 23.469 4.23 1 95.5 245 LEU A O 1
ATOM 1913 N N . SER A 1 246 ? -7.586 22.594 6.145 1 97.31 246 SER A N 1
ATOM 1914 C CA . SER A 1 246 ? -6.277 22.25 6.691 1 97.31 246 SER A CA 1
ATOM 1915 C C . SER A 1 246 ? -6.254 20.828 7.238 1 97.31 246 SER A C 1
ATOM 1917 O O . SER A 1 246 ? -7.117 20.453 8.031 1 97.31 246 SER A O 1
ATOM 1919 N N . LEU A 1 247 ? -5.375 20.062 6.75 1 98.38 247 LEU A N 1
ATOM 1920 C CA . LEU A 1 247 ? -5.207 18.672 7.164 1 98.38 247 LEU A CA 1
ATOM 1921 C C . LEU A 1 247 ? -3.867 18.469 7.867 1 98.38 247 LEU A C 1
ATOM 1923 O O . LEU A 1 247 ? -2.832 18.922 7.375 1 98.38 247 LEU A O 1
ATOM 1927 N N . PHE A 1 248 ? -3.906 17.875 9.094 1 98.56 248 PHE A N 1
ATOM 1928 C CA . PHE A 1 248 ? -2.697 17.594 9.852 1 98.56 248 PHE A CA 1
ATOM 1929 C C . PHE A 1 248 ? -2.59 16.094 10.148 1 98.56 248 PHE A C 1
ATOM 1931 O O . PHE A 1 248 ? -3.568 15.469 10.555 1 98.56 248 PHE A O 1
ATOM 1938 N N . LEU A 1 249 ? -1.505 15.492 9.844 1 98.38 249 LEU A N 1
ATOM 1939 C CA . LEU A 1 249 ? -1.165 14.156 10.32 1 98.38 249 LEU A CA 1
ATOM 1940 C C . LEU A 1 249 ? -0.182 14.234 11.484 1 98.38 249 LEU A C 1
ATOM 1942 O O . LEU A 1 249 ? 0.905 14.797 11.352 1 98.38 249 LEU A O 1
ATOM 1946 N N . THR A 1 250 ? -0.542 13.695 12.578 1 97.88 250 THR A N 1
ATOM 1947 C CA . THR A 1 250 ? 0.271 13.742 13.789 1 97.88 250 THR A CA 1
ATOM 1948 C C . THR A 1 250 ? -0.092 12.602 14.734 1 97.88 250 THR A C 1
ATOM 1950 O O . THR A 1 250 ? -0.613 11.57 14.297 1 97.88 250 THR A O 1
ATOM 1953 N N . ARG A 1 251 ? 0.371 12.695 15.961 1 96.06 251 ARG A N 1
ATOM 1954 C CA . ARG A 1 251 ? 0.053 11.703 16.984 1 96.06 251 ARG A CA 1
ATOM 1955 C C . ARG A 1 251 ? -0.512 12.375 18.234 1 96.06 251 ARG A C 1
ATOM 1957 O O . ARG A 1 251 ? -0.07 13.461 18.609 1 96.06 251 ARG A O 1
ATOM 1964 N N . MET A 1 252 ? -1.528 11.805 18.734 1 91.19 252 MET A N 1
ATOM 1965 C CA . MET A 1 252 ? -2.033 12.125 20.078 1 91.19 252 MET A CA 1
ATOM 1966 C C . MET A 1 252 ? -1.703 11.008 21.062 1 91.19 252 MET A C 1
ATOM 1968 O O . MET A 1 252 ? -2.205 9.891 20.938 1 91.19 252 MET A O 1
ATOM 1972 N N . GLU A 1 253 ? -0.987 11.242 22.125 1 84.94 253 GLU A N 1
ATOM 1973 C CA . GLU A 1 253 ? -0.514 10.227 23.062 1 84.94 253 GLU A CA 1
ATOM 1974 C C . GLU A 1 253 ? 0.032 9.008 22.312 1 84.94 253 GLU A C 1
ATOM 1976 O O . GLU A 1 253 ? -0.371 7.875 22.594 1 84.94 253 GLU A O 1
ATOM 1981 N N . GLU A 1 254 ? 0.542 8.969 21.344 1 88.75 254 GLU A N 1
ATOM 1982 C CA . GLU A 1 254 ? 1.232 7.965 20.547 1 88.75 254 GLU A CA 1
ATOM 1983 C C . GLU A 1 254 ? 0.302 7.359 19.5 1 88.75 254 GLU A C 1
ATOM 1985 O O . GLU A 1 254 ? 0.725 6.531 18.688 1 88.75 254 GLU A O 1
ATOM 1990 N N . GLN A 1 255 ? -0.963 7.73 19.547 1 94.62 255 GLN A N 1
ATOM 1991 C CA . GLN A 1 255 ? -1.919 7.293 18.531 1 94.62 255 GLN A CA 1
ATOM 1992 C C . GLN A 1 255 ? -1.873 8.195 17.297 1 94.62 255 GLN A C 1
ATOM 1994 O O . GLN A 1 255 ? -2.123 9.398 17.406 1 94.62 255 GLN A O 1
ATOM 1999 N N . PRO A 1 256 ? -1.558 7.59 16.172 1 97.69 256 PRO A N 1
ATOM 2000 C CA . PRO A 1 256 ? -1.607 8.422 14.969 1 97.69 256 PRO A CA 1
ATOM 2001 C C . PRO A 1 256 ? -3.018 8.914 14.648 1 97.69 256 PRO A C 1
ATOM 2003 O O . PRO A 1 256 ? -3.984 8.156 14.789 1 97.69 256 PRO A O 1
ATOM 2006 N N . CYS A 1 257 ? -3.139 10.156 14.266 1 97.81 257 CYS A N 1
ATOM 2007 C CA . CYS A 1 257 ? -4.449 10.703 13.945 1 97.81 257 CYS A CA 1
ATOM 2008 C C . CYS A 1 257 ? -4.336 11.797 12.891 1 97.81 257 CYS A C 1
ATOM 2010 O O . CYS A 1 257 ? -3.242 12.281 12.609 1 97.81 257 CYS A O 1
ATOM 2012 N N . MET A 1 258 ? -5.418 12.047 12.297 1 98.38 258 MET A N 1
ATOM 2013 C CA . MET A 1 258 ? -5.566 13.109 11.305 1 98.38 258 MET A CA 1
ATOM 2014 C C . MET A 1 258 ? -6.527 14.188 11.797 1 98.38 258 MET A C 1
ATOM 2016 O O . MET A 1 258 ? -7.645 13.883 12.227 1 98.38 258 MET A O 1
ATOM 2020 N N . PHE A 1 259 ? -6.082 15.414 11.836 1 97.62 259 PHE A N 1
ATOM 2021 C CA . PHE A 1 259 ? -6.949 16.562 12.086 1 97.62 259 PHE A CA 1
ATOM 2022 C C . PHE A 1 259 ? -7.41 17.188 10.781 1 97.62 259 PHE A C 1
ATOM 2024 O O . PHE A 1 259 ? -6.605 17.391 9.859 1 97.62 259 PHE A O 1
ATOM 2031 N N . LEU A 1 260 ? -8.648 17.438 10.68 1 97 260 LEU A N 1
ATOM 2032 C CA . LEU A 1 260 ? -9.188 18.141 9.523 1 97 260 LEU A CA 1
ATOM 2033 C C . LEU A 1 260 ? -9.945 19.391 9.953 1 97 260 LEU A C 1
ATOM 2035 O O . LEU A 1 260 ? -10.953 19.297 10.664 1 97 260 LEU A O 1
ATOM 2039 N N . GLY A 1 261 ? -9.375 20.516 9.57 1 95.44 261 GLY A N 1
ATOM 2040 C CA . GLY A 1 261 ? -10.039 21.797 9.789 1 95.44 261 GLY A CA 1
ATOM 2041 C C . GLY A 1 261 ? -10.672 22.359 8.539 1 95.44 261 GLY A C 1
ATOM 2042 O O . GLY A 1 261 ? -10.242 22.062 7.422 1 95.44 261 GLY A O 1
ATOM 2043 N N . PHE A 1 262 ? -11.617 23.281 8.711 1 92.75 262 PHE A N 1
ATOM 2044 C CA . PHE A 1 262 ? -12.438 23.734 7.59 1 92.75 262 PHE A CA 1
ATOM 2045 C C . PHE A 1 262 ? -12.289 25.234 7.387 1 92.75 262 PHE A C 1
ATOM 2047 O O . PHE A 1 262 ? -13.109 25.859 6.707 1 92.75 262 PHE A O 1
ATOM 2054 N N . SER A 1 263 ? -11.266 25.828 7.941 1 91.25 263 SER A N 1
ATOM 2055 C CA . SER A 1 263 ? -11.07 27.281 7.84 1 91.25 263 SER A CA 1
ATOM 2056 C C . SER A 1 263 ? -9.664 27.609 7.348 1 91.25 263 SER A C 1
ATOM 2058 O O . SER A 1 263 ? -9.062 28.578 7.801 1 91.25 263 SER A O 1
ATOM 2060 N N . GLY A 1 264 ? -9.148 26.734 6.508 1 92.44 264 GLY A N 1
ATOM 2061 C CA . GLY A 1 264 ? -7.832 27 5.938 1 92.44 264 GLY A CA 1
ATOM 2062 C C . GLY A 1 264 ? -6.727 27.047 6.973 1 92.44 264 GLY A C 1
ATOM 2063 O O . GLY A 1 264 ? -6.707 26.234 7.902 1 92.44 264 GLY A O 1
ATOM 2064 N N . ALA A 1 265 ? -5.812 27.953 6.703 1 93.5 265 ALA A N 1
ATOM 2065 C CA . ALA A 1 265 ? -4.715 28.109 7.652 1 93.5 265 ALA A CA 1
ATOM 2066 C C . ALA A 1 265 ? -5.148 28.938 8.852 1 93.5 265 ALA A C 1
ATOM 2068 O O . ALA A 1 265 ? -4.641 30.047 9.07 1 93.5 265 ALA A O 1
ATOM 2069 N N . SER A 1 266 ? -5.969 28.359 9.656 1 94.62 266 SER A N 1
ATOM 2070 C CA . SER A 1 266 ? -6.461 29 10.867 1 94.62 266 SER A CA 1
ATOM 2071 C C . SER A 1 266 ? -5.508 28.781 12.039 1 94.62 266 SER A C 1
ATOM 2073 O O . SER A 1 266 ? -5.191 27.641 12.383 1 94.62 266 SER A O 1
ATOM 2075 N N . PRO A 1 267 ? -5.098 29.875 12.672 1 96.19 267 PRO A N 1
ATOM 2076 C CA . PRO A 1 267 ? -4.254 29.719 13.859 1 96.19 267 PRO A CA 1
ATOM 2077 C C . PRO A 1 267 ? -4.941 28.922 14.969 1 96.19 267 PRO A C 1
ATOM 2079 O O . PRO A 1 267 ? -4.277 28.203 15.719 1 96.19 267 PRO A O 1
ATOM 2082 N N . ARG A 1 268 ? -6.211 29.047 15.031 1 94.75 268 ARG A N 1
ATOM 2083 C CA . ARG A 1 268 ? -6.965 28.328 16.047 1 94.75 268 ARG A CA 1
ATOM 2084 C C . ARG A 1 268 ? -6.887 26.812 15.82 1 94.75 268 ARG A C 1
ATOM 2086 O O . ARG A 1 268 ? -6.785 26.047 16.766 1 94.75 268 ARG A O 1
ATOM 2093 N N . THR A 1 269 ? -6.973 26.438 14.57 1 95.31 269 THR A N 1
ATOM 2094 C CA . THR A 1 269 ? -6.863 25.016 14.242 1 95.31 269 THR A CA 1
ATOM 2095 C C . THR A 1 269 ? -5.484 24.484 14.625 1 95.31 269 THR A C 1
ATOM 2097 O O . THR A 1 269 ? -5.375 23.422 15.242 1 95.31 269 THR A O 1
ATOM 2100 N N . LEU A 1 270 ? -4.461 25.188 14.242 1 97.06 270 LEU A N 1
ATOM 2101 C CA . LEU A 1 270 ? -3.109 24.766 14.586 1 97.06 270 LEU A CA 1
ATOM 2102 C C . LEU A 1 270 ? -2.928 24.719 16.094 1 97.06 270 LEU A C 1
ATOM 2104 O O . LEU A 1 270 ? -2.32 23.781 16.625 1 97.06 270 LEU A O 1
ATOM 2108 N N . HIS A 1 271 ? -3.461 25.719 16.766 1 96.25 271 HIS A N 1
ATOM 2109 C CA . HIS A 1 271 ? -3.406 25.75 18.219 1 96.25 271 HIS A CA 1
ATOM 2110 C C . HIS A 1 271 ? -4.051 24.5 18.812 1 96.25 271 HIS A C 1
ATOM 2112 O O . HIS A 1 271 ? -3.508 23.906 19.75 1 96.25 271 HIS A O 1
ATOM 2118 N N . SER A 1 272 ? -5.148 24.109 18.266 1 94.75 272 SER A N 1
ATOM 2119 C CA . SER A 1 272 ? -5.867 22.953 18.766 1 94.75 272 SER A CA 1
ATOM 2120 C C . SER A 1 272 ? -5.078 21.672 18.547 1 94.75 272 SER A C 1
ATOM 2122 O O . SER A 1 272 ? -5.203 20.703 19.297 1 94.75 272 SER A O 1
ATOM 2124 N N . VAL A 1 273 ? -4.301 21.625 17.469 1 95.75 273 VAL A N 1
ATOM 2125 C CA . VAL A 1 273 ? -3.455 20.469 17.172 1 95.75 273 VAL A CA 1
ATOM 2126 C C . VAL A 1 273 ? -2.291 20.406 18.156 1 95.75 273 VAL A C 1
ATOM 2128 O O . VAL A 1 273 ? -1.912 19.328 18.625 1 95.75 273 VAL A O 1
ATOM 2131 N N . MET A 1 274 ? -1.758 21.562 18.547 1 95.44 274 MET A N 1
ATOM 2132 C CA . MET A 1 274 ? -0.608 21.656 19.438 1 95.44 274 MET A CA 1
ATOM 2133 C C . MET A 1 274 ? -1.021 21.406 20.875 1 95.44 274 MET A C 1
ATOM 2135 O O . MET A 1 274 ? -0.253 20.844 21.656 1 95.44 274 MET A O 1
ATOM 2139 N N . ASP A 1 275 ? -2.172 21.875 21.172 1 94.19 275 ASP A N 1
ATOM 2140 C CA . ASP A 1 275 ? -2.736 21.719 22.5 1 94.19 275 ASP A CA 1
ATOM 2141 C C . ASP A 1 275 ? -4.152 21.141 22.438 1 94.19 275 ASP A C 1
ATOM 2143 O O . ASP A 1 275 ? -5.129 21.891 22.453 1 94.19 275 ASP A O 1
ATOM 2147 N N . THR A 1 276 ? -4.199 19.891 22.547 1 86.31 276 THR A N 1
ATOM 2148 C CA . THR A 1 276 ? -5.473 19.203 22.328 1 86.31 276 THR A CA 1
ATOM 2149 C C . THR A 1 276 ? -6.414 19.422 23.5 1 86.31 276 THR A C 1
ATOM 2151 O O . THR A 1 276 ? -7.633 19.328 23.359 1 86.31 276 THR A O 1
ATOM 2154 N N . VAL A 1 277 ? -5.879 19.703 24.609 1 86.56 277 VAL A N 1
ATOM 2155 C CA . VAL A 1 277 ? -6.711 19.938 25.781 1 86.56 277 VAL A CA 1
ATOM 2156 C C . VAL A 1 277 ? -7.43 21.281 25.641 1 86.56 277 VAL A C 1
ATOM 2158 O O . VAL A 1 277 ? -8.648 21.359 25.797 1 86.56 277 VAL A O 1
ATOM 2161 N N . ALA A 1 278 ? -6.684 22.266 25.312 1 85.56 278 ALA A N 1
ATOM 2162 C CA . ALA A 1 278 ? -7.266 23.594 25.125 1 85.56 278 ALA A CA 1
ATOM 2163 C C . ALA A 1 278 ? -8.195 23.625 23.922 1 85.56 278 ALA A C 1
ATOM 2165 O O . ALA A 1 278 ? -9.188 24.375 23.906 1 85.56 278 ALA A O 1
ATOM 2166 N N . GLY A 1 279 ? -7.891 22.797 23 1 84.62 279 GLY A N 1
ATOM 2167 C CA . GLY A 1 279 ? -8.656 22.781 21.766 1 84.62 279 GLY A CA 1
ATOM 2168 C C . GLY A 1 279 ? -9.828 21.828 21.812 1 84.62 279 GLY A C 1
ATOM 2169 O O . GLY A 1 279 ? -10.516 21.641 20.797 1 84.62 279 GLY A O 1
ATOM 2170 N N . ALA A 1 280 ? -10.062 21.219 22.875 1 85.69 280 ALA A N 1
ATOM 2171 C CA . ALA A 1 280 ? -11.062 20.156 22.984 1 85.69 280 ALA A CA 1
ATOM 2172 C C . ALA A 1 280 ? -12.438 20.656 22.531 1 85.69 280 ALA A C 1
ATOM 2174 O O . ALA A 1 280 ? -13.195 19.906 21.906 1 85.69 280 ALA A O 1
ATOM 2175 N N . GLU A 1 281 ? -12.68 21.922 22.844 1 86.56 281 GLU A N 1
ATOM 2176 C CA . GLU A 1 281 ? -13.984 22.469 22.5 1 86.56 281 GLU A CA 1
ATOM 2177 C C . GLU A 1 281 ? -14.109 22.703 21 1 86.56 281 GLU A C 1
ATOM 2179 O O . GLU A 1 281 ? -15.219 22.781 20.469 1 86.56 281 GLU A O 1
ATOM 2184 N N . HIS A 1 282 ? -13.016 22.672 20.359 1 89 282 HIS A N 1
ATOM 2185 C CA . HIS A 1 282 ? -13.016 22.969 18.922 1 89 282 HIS A CA 1
ATOM 2186 C C . HIS A 1 282 ? -12.773 21.703 18.109 1 89 282 HIS A C 1
ATOM 2188 O O . HIS A 1 282 ? -12.625 21.766 16.875 1 89 282 HIS A O 1
ATOM 2194 N N . ASN A 1 283 ? -12.727 20.609 18.766 1 92.81 283 ASN A N 1
ATOM 2195 C CA . ASN A 1 283 ? -12.414 19.359 18.094 1 92.81 283 ASN A CA 1
ATOM 2196 C C . ASN A 1 283 ? -13.5 18.312 18.312 1 92.81 283 ASN A C 1
ATOM 2198 O O . ASN A 1 283 ? -14.125 18.281 19.375 1 92.81 283 ASN A O 1
ATOM 2202 N N . ILE A 1 284 ? -13.773 17.562 17.328 1 92.62 284 ILE A N 1
ATOM 2203 C CA . ILE A 1 284 ? -14.664 16.406 17.422 1 92.62 284 ILE A CA 1
ATOM 2204 C C . ILE A 1 284 ? -13.867 15.117 17.25 1 92.62 284 ILE A C 1
ATOM 2206 O O . ILE A 1 284 ? -13.281 14.883 16.188 1 92.62 284 ILE A O 1
ATOM 2210 N N . SER A 1 285 ? -13.82 14.352 18.297 1 91.81 285 SER A N 1
ATOM 2211 C CA . SER A 1 285 ? -13.258 13.008 18.234 1 91.81 285 SER A CA 1
ATOM 2212 C C . SER A 1 285 ? -14.352 11.953 18.141 1 91.81 285 SER A C 1
ATOM 2214 O O . SER A 1 285 ? -15.516 12.227 18.438 1 91.81 285 SER A O 1
ATOM 2216 N N . PHE A 1 286 ? -14 10.766 17.734 1 93.19 286 PHE A N 1
ATOM 2217 C CA . PHE A 1 286 ? -15.016 9.758 17.469 1 93.19 286 PHE A CA 1
ATOM 2218 C C . PHE A 1 286 ? -14.82 8.539 18.359 1 93.19 286 PHE A C 1
ATOM 2220 O O . PHE A 1 286 ? -15.312 7.453 18.062 1 93.19 286 PHE A O 1
ATOM 2227 N N . ASP A 1 287 ? -14.109 8.703 19.391 1 90.69 287 ASP A N 1
ATOM 2228 C CA . ASP A 1 287 ? -13.883 7.598 20.328 1 90.69 287 ASP A CA 1
ATOM 2229 C C . ASP A 1 287 ? -15.156 7.238 21.078 1 90.69 287 ASP A C 1
ATOM 2231 O O . ASP A 1 287 ? -15.367 6.082 21.438 1 90.69 287 ASP A O 1
ATOM 2235 N N . ASP A 1 288 ? -15.938 8.289 21.344 1 90 288 ASP A N 1
ATOM 2236 C CA . ASP A 1 288 ? -17.203 8.086 22.031 1 90 288 ASP A CA 1
ATOM 2237 C C . ASP A 1 288 ? -18.391 8.562 21.188 1 90 288 ASP A C 1
ATOM 2239 O O . ASP A 1 288 ? -18.938 9.641 21.422 1 90 288 ASP A O 1
ATOM 2243 N N . ALA A 1 289 ? -18.797 7.703 20.281 1 92.56 289 ALA A N 1
ATOM 2244 C CA . ALA A 1 289 ? -19.859 8.086 19.359 1 92.56 289 ALA A CA 1
ATOM 2245 C C . ALA A 1 289 ? -21.125 7.285 19.625 1 92.56 289 ALA A C 1
ATOM 2247 O O . ALA A 1 289 ? -21.875 6.977 18.688 1 92.56 289 ALA A O 1
ATOM 2248 N N . GLU A 1 290 ? -21.391 6.973 20.875 1 92.81 290 GLU A N 1
ATOM 2249 C CA . GLU A 1 290 ? -22.562 6.18 21.234 1 92.81 290 GLU A CA 1
ATOM 2250 C C . GLU A 1 290 ? -23.859 6.93 20.938 1 92.81 290 GLU A C 1
ATOM 2252 O O . GLU A 1 290 ? -24.906 6.316 20.734 1 92.81 290 GLU A O 1
ATOM 2257 N N . TRP A 1 291 ? -23.797 8.172 20.922 1 92 291 TRP A N 1
ATOM 2258 C CA . TRP A 1 291 ? -24.969 9.023 20.719 1 92 291 TRP A CA 1
ATOM 2259 C C . TRP A 1 291 ? -25.625 8.727 19.375 1 92 291 TRP A C 1
ATOM 2261 O O . TRP A 1 291 ? -26.797 9.023 19.172 1 92 291 TRP A O 1
ATOM 2271 N N . VAL A 1 292 ? -24.906 8.172 18.375 1 93.44 292 VAL A N 1
ATOM 2272 C CA . VAL A 1 292 ? -25.422 7.945 17.031 1 93.44 292 VAL A CA 1
ATOM 2273 C C . VAL A 1 292 ? -26.562 6.93 17.062 1 93.44 292 VAL A C 1
ATOM 2275 O O . VAL A 1 292 ? -27.438 6.93 16.203 1 93.44 292 VAL A O 1
ATOM 2278 N N . GLU A 1 293 ? -26.562 6.078 18.094 1 94.12 293 GLU A N 1
ATOM 2279 C CA . GLU A 1 293 ? -27.562 5.012 18.188 1 94.12 293 GLU A CA 1
ATOM 2280 C C . GLU A 1 293 ? -28.969 5.582 18.234 1 94.12 293 GLU A C 1
ATOM 2282 O O . GLU A 1 293 ? -29.922 4.957 17.734 1 94.12 293 GLU A O 1
ATOM 2287 N N . GLU A 1 294 ? -29.078 6.805 18.719 1 92.06 294 GLU A N 1
ATOM 2288 C CA . GLU A 1 294 ? -30.391 7.449 18.828 1 92.06 294 GLU A CA 1
ATOM 2289 C C . GLU A 1 294 ? -30.875 7.949 17.469 1 92.06 294 GLU A C 1
ATOM 2291 O O . GLU A 1 294 ? -32.062 8.195 17.281 1 92.06 294 GLU A O 1
ATOM 2296 N N . HIS A 1 295 ? -30.016 8.055 16.562 1 90.81 295 HIS A N 1
ATOM 2297 C CA . HIS A 1 295 ? -30.359 8.664 15.273 1 90.81 295 HIS A CA 1
ATOM 2298 C C . HIS A 1 295 ? -30.484 7.613 14.18 1 90.81 295 HIS A C 1
ATOM 2300 O O . HIS A 1 295 ? -30.875 7.93 13.055 1 90.81 295 HIS A O 1
ATOM 2306 N N . VAL A 1 296 ? -30.125 6.395 14.375 1 90.25 296 VAL A N 1
ATOM 2307 C CA . VAL A 1 296 ? -30.094 5.336 13.375 1 90.25 296 VAL A CA 1
ATOM 2308 C C . VAL A 1 296 ? -31.516 5.012 12.922 1 90.25 296 VAL A C 1
ATOM 2310 O O . VAL A 1 296 ? -31.75 4.758 11.742 1 90.25 296 VAL A O 1
ATOM 2313 N N . GLY A 1 297 ? -32.5 5.105 13.711 1 84.12 297 GLY A N 1
ATOM 2314 C CA . GLY A 1 297 ? -33.875 4.703 13.414 1 84.12 297 GLY A CA 1
ATOM 2315 C C . GLY A 1 297 ? -34.656 5.766 12.672 1 84.12 297 GLY A C 1
ATOM 2316 O O . GLY A 1 297 ? -35.75 5.492 12.148 1 84.12 297 GLY A O 1
ATOM 2317 N N . GLY A 1 298 ? -34.156 6.922 12.461 1 82.38 298 GLY A N 1
ATOM 2318 C CA . GLY A 1 298 ? -34.938 8.031 11.93 1 82.38 298 GLY A CA 1
ATOM 2319 C C . GLY A 1 298 ? -34.875 8.117 10.414 1 82.38 298 GLY A C 1
ATOM 2320 O O . GLY A 1 298 ? -35.688 8.828 9.805 1 82.38 298 GLY A O 1
ATOM 2321 N N . ASN A 1 299 ? -34.062 7.508 9.758 1 86.38 299 ASN A N 1
ATOM 2322 C CA . ASN A 1 299 ? -33.844 7.578 8.312 1 86.38 299 ASN A CA 1
ATOM 2323 C C . ASN A 1 299 ? -33.5 6.211 7.73 1 86.38 299 ASN A C 1
ATOM 2325 O O . ASN A 1 299 ? -32.594 5.539 8.203 1 86.38 299 ASN A O 1
ATOM 2329 N N . TYR A 1 300 ? -34.281 5.855 6.754 1 90.12 300 TYR A N 1
ATOM 2330 C CA . TYR A 1 300 ? -34.125 4.539 6.152 1 90.12 300 TYR A CA 1
ATOM 2331 C C . TYR A 1 300 ? -32.719 4.355 5.613 1 90.12 300 TYR A C 1
ATOM 2333 O O . TYR A 1 300 ? -32.125 3.281 5.762 1 90.12 300 TYR A O 1
ATOM 2341 N N . GLY A 1 301 ? -32.219 5.34 4.973 1 92.94 301 GLY A N 1
ATOM 2342 C CA . GLY A 1 301 ? -30.859 5.27 4.449 1 92.94 301 GLY A CA 1
ATOM 2343 C C . GLY A 1 301 ? -29.812 5.031 5.523 1 92.94 301 GLY A C 1
ATOM 2344 O O . GLY A 1 301 ? -28.891 4.223 5.336 1 92.94 301 GLY A O 1
ATOM 2345 N N . VAL A 1 302 ? -30.016 5.68 6.582 1 94.69 302 VAL A N 1
ATOM 2346 C CA . VAL A 1 302 ? -29.078 5.562 7.695 1 94.69 302 VAL A CA 1
ATOM 2347 C C . VAL A 1 302 ? -29.219 4.188 8.344 1 94.69 302 VAL A C 1
ATOM 2349 O O . VAL A 1 302 ? -28.219 3.572 8.734 1 94.69 302 VAL A O 1
ATOM 2352 N N . GLN A 1 303 ? -30.406 3.729 8.453 1 95.19 303 GLN A N 1
ATOM 2353 C CA . GLN A 1 303 ? -30.656 2.398 9 1 95.19 303 GLN A CA 1
ATOM 2354 C C . GLN A 1 303 ? -30 1.32 8.133 1 95.19 303 GLN A C 1
ATOM 2356 O O . GLN A 1 303 ? -29.391 0.385 8.656 1 95.19 303 GLN A O 1
ATOM 2361 N N . LYS A 1 304 ? -30.219 1.469 6.91 1 95.94 304 LYS A N 1
ATOM 2362 C CA . LYS A 1 304 ? -29.625 0.527 5.965 1 95.94 304 LYS A CA 1
ATOM 2363 C C . LYS A 1 304 ? -28.094 0.542 6.062 1 95.94 304 LYS A C 1
ATOM 2365 O O . LYS A 1 304 ? -27.469 -0.515 6.098 1 95.94 304 LYS A O 1
ATOM 2370 N N . LEU A 1 305 ? -27.531 1.698 6.09 1 96.69 305 LEU A N 1
ATOM 2371 C CA . LEU A 1 305 ? -26.078 1.84 6.242 1 96.69 305 LEU A CA 1
ATOM 2372 C C . LEU A 1 305 ? -25.609 1.183 7.535 1 96.69 305 LEU A C 1
ATOM 2374 O O . LEU A 1 305 ? -24.609 0.45 7.535 1 96.69 305 LEU A O 1
ATOM 2378 N N . SER A 1 306 ? -26.312 1.449 8.602 1 97 306 SER A N 1
ATOM 2379 C CA . SER A 1 306 ? -25.953 0.883 9.898 1 97 306 SER A CA 1
ATOM 2380 C C . SER A 1 306 ? -25.938 -0.641 9.852 1 97 306 SER A C 1
ATOM 2382 O O . SER A 1 306 ? -25.031 -1.276 10.398 1 97 306 SER A O 1
ATOM 2384 N N . SER A 1 307 ? -26.891 -1.177 9.203 1 96.31 307 SER A N 1
ATOM 2385 C CA . SER A 1 307 ? -27 -2.627 9.078 1 96.31 307 SER A CA 1
ATOM 2386 C C . SER A 1 307 ? -25.828 -3.193 8.281 1 96.31 307 SER A C 1
ATOM 2388 O O . SER A 1 307 ? -25.266 -4.238 8.641 1 96.31 307 SER A O 1
ATOM 2390 N N . TYR A 1 308 ? -25.469 -2.555 7.219 1 96.44 308 TYR A N 1
ATOM 2391 C CA . TYR A 1 308 ? -24.328 -2.988 6.402 1 96.44 308 TYR A CA 1
ATOM 2392 C C . TYR A 1 308 ? -23.031 -2.918 7.188 1 96.44 308 TYR A C 1
ATOM 2394 O O . TYR A 1 308 ? -22.234 -3.855 7.156 1 96.44 308 TYR A O 1
ATOM 2402 N N . LEU A 1 309 ? -22.844 -1.879 7.941 1 96.5 309 LEU A N 1
ATOM 2403 C CA . LEU A 1 309 ? -21.594 -1.62 8.656 1 96.5 309 LEU A CA 1
ATOM 2404 C C . LEU A 1 309 ? -21.438 -2.57 9.836 1 96.5 309 LEU A C 1
ATOM 2406 O O . LEU A 1 309 ? -20.344 -2.707 10.391 1 96.5 309 LEU A O 1
ATOM 2410 N N . ALA A 1 310 ? -22.516 -3.201 10.211 1 95.31 310 ALA A N 1
ATOM 2411 C CA . ALA A 1 310 ? -22.484 -4.145 11.328 1 95.31 310 ALA A CA 1
ATOM 2412 C C . ALA A 1 310 ? -21.781 -5.438 10.93 1 95.31 310 ALA A C 1
ATOM 2414 O O . ALA A 1 310 ? -21.391 -6.227 11.789 1 95.31 310 ALA A O 1
ATOM 2415 N N . HIS A 1 311 ? -21.547 -5.637 9.656 1 94.75 311 HIS A N 1
ATOM 2416 C CA . HIS A 1 311 ? -20.875 -6.824 9.156 1 94.75 311 HIS A CA 1
ATOM 2417 C C . HIS A 1 311 ? -19.375 -6.562 8.961 1 94.75 311 HIS A C 1
ATOM 2419 O O . HIS A 1 311 ? -18.984 -5.832 8.047 1 94.75 311 HIS A O 1
ATOM 2425 N N . PRO A 1 312 ? -18.516 -7.266 9.68 1 95.38 312 PRO A N 1
ATOM 2426 C CA . PRO A 1 312 ? -17.078 -7.008 9.586 1 95.38 312 PRO A CA 1
ATOM 2427 C C . PRO A 1 312 ? -16.5 -7.41 8.234 1 95.38 312 PRO A C 1
ATOM 2429 O O . PRO A 1 312 ? -15.383 -6.992 7.887 1 95.38 312 PRO A O 1
ATOM 2432 N N . GLU A 1 313 ? -17.203 -8.164 7.426 1 94.5 313 GLU A N 1
ATOM 2433 C CA . GLU A 1 313 ? -16.688 -8.648 6.148 1 94.5 313 GLU A CA 1
ATOM 2434 C C . GLU A 1 313 ? -17 -7.676 5.016 1 94.5 313 GLU A C 1
ATOM 2436 O O . GLU A 1 313 ? -16.547 -7.859 3.887 1 94.5 313 GLU A O 1
ATOM 2441 N N . LEU A 1 314 ? -17.734 -6.605 5.352 1 96.44 314 LEU A N 1
ATOM 2442 C CA . LEU A 1 314 ? -18.062 -5.598 4.348 1 96.44 314 LEU A CA 1
ATOM 2443 C C . LEU A 1 314 ? -16.797 -4.941 3.803 1 96.44 314 LEU A C 1
ATOM 2445 O O . LEU A 1 314 ? -15.969 -4.453 4.57 1 96.44 314 LEU A O 1
ATOM 2449 N N . SER A 1 315 ? -16.641 -4.965 2.469 1 96.25 315 SER A N 1
ATOM 2450 C CA . SER A 1 315 ? -15.477 -4.312 1.875 1 96.25 315 SER A CA 1
ATOM 2451 C C . SER A 1 315 ? -15.508 -2.805 2.111 1 96.25 315 SER A C 1
ATOM 2453 O O . SER A 1 315 ? -16.578 -2.217 2.25 1 96.25 315 SER A O 1
ATOM 2455 N N . LEU A 1 316 ? -14.398 -2.17 2.176 1 97.88 316 LEU A N 1
ATOM 2456 C CA . LEU A 1 316 ? -14.336 -0.724 2.354 1 97.88 316 LEU A CA 1
ATOM 2457 C C . LEU A 1 316 ? -14.945 -0.002 1.157 1 97.88 316 LEU A C 1
ATOM 2459 O O . LEU A 1 316 ? -15.531 1.072 1.307 1 97.88 316 LEU A O 1
ATOM 2463 N N . ARG A 1 317 ? -14.836 -0.583 -0.025 1 96.69 317 ARG A N 1
ATOM 2464 C CA . ARG A 1 317 ? -15.484 -0.031 -1.208 1 96.69 317 ARG A CA 1
ATOM 2465 C C . ARG A 1 317 ? -17 0.056 -1.014 1 96.69 317 ARG A C 1
ATOM 2467 O O . ARG A 1 317 ? -17.594 1.111 -1.229 1 96.69 317 ARG A O 1
ATOM 2474 N N . SER A 1 318 ? -17.547 -1.033 -0.565 1 97.06 318 SER A N 1
ATOM 2475 C CA . SER A 1 318 ? -18.984 -1.07 -0.322 1 97.06 318 SER A CA 1
ATOM 2476 C C . SER A 1 318 ? -19.375 -0.116 0.799 1 97.06 318 SER A C 1
ATOM 2478 O O . SER A 1 318 ? -20.453 0.474 0.766 1 97.06 318 SER A O 1
ATOM 2480 N N . ALA A 1 319 ? -18.531 -0.02 1.776 1 98 319 ALA A N 1
ATOM 2481 C CA . ALA A 1 319 ? -18.797 0.892 2.887 1 98 319 ALA A CA 1
ATOM 2482 C C . ALA A 1 319 ? -18.891 2.336 2.402 1 98 319 ALA A C 1
ATOM 2484 O O . ALA A 1 319 ? -19.797 3.066 2.775 1 98 319 ALA A O 1
ATOM 2485 N N . ILE A 1 320 ? -17.938 2.758 1.587 1 97.69 320 ILE A N 1
ATOM 2486 C CA . ILE A 1 320 ? -17.938 4.117 1.053 1 97.69 320 ILE A CA 1
ATOM 2487 C C . ILE A 1 320 ? -19.203 4.348 0.226 1 97.69 320 ILE A C 1
ATOM 2489 O O . ILE A 1 320 ? -19.859 5.379 0.374 1 97.69 320 ILE A O 1
ATOM 2493 N N . ASP A 1 321 ? -19.5 3.402 -0.648 1 96.75 321 ASP A N 1
ATOM 2494 C CA . ASP A 1 321 ? -20.656 3.535 -1.525 1 96.75 321 ASP A CA 1
ATOM 2495 C C . ASP A 1 321 ? -21.938 3.654 -0.717 1 96.75 321 ASP A C 1
ATOM 2497 O O . ASP A 1 321 ? -22.781 4.516 -0.998 1 96.75 321 ASP A O 1
ATOM 2501 N N . SER A 1 322 ? -22.109 2.789 0.236 1 97 322 SER A N 1
ATOM 2502 C CA . SER A 1 322 ? -23.297 2.811 1.077 1 97 322 SER A CA 1
ATOM 2503 C C . SER A 1 322 ? -23.375 4.094 1.895 1 97 322 SER A C 1
ATOM 2505 O O . SER A 1 322 ? -24.469 4.621 2.131 1 97 322 SER A O 1
ATOM 2507 N N . PHE A 1 323 ? -22.266 4.539 2.4 1 97.75 323 PHE A N 1
ATOM 2508 C CA . PHE A 1 323 ? -22.188 5.785 3.15 1 97.75 323 PHE A CA 1
ATOM 2509 C C . PHE A 1 323 ? -22.688 6.953 2.314 1 97.75 323 PHE A C 1
ATOM 2511 O O . PHE A 1 323 ? -23.531 7.727 2.77 1 97.75 323 PHE A O 1
ATOM 2518 N N . HIS A 1 324 ? -22.203 7.086 1.116 1 95.69 324 HIS A N 1
ATOM 2519 C CA . HIS A 1 324 ? -22.609 8.188 0.248 1 95.69 324 HIS A CA 1
ATOM 2520 C C . HIS A 1 324 ? -24.062 8.055 -0.169 1 95.69 324 HIS A C 1
ATOM 2522 O O . HIS A 1 324 ? -24.781 9.055 -0.275 1 95.69 324 HIS A O 1
ATOM 2528 N N . ASP A 1 325 ? -24.469 6.848 -0.441 1 94.88 325 ASP A N 1
ATOM 2529 C CA . ASP A 1 325 ? -25.875 6.621 -0.755 1 94.88 325 ASP A CA 1
ATOM 2530 C C . ASP A 1 325 ? -26.781 7.117 0.373 1 94.88 325 ASP A C 1
ATOM 2532 O O . ASP A 1 325 ? -27.828 7.707 0.12 1 94.88 325 ASP A O 1
ATOM 2536 N N . ALA A 1 326 ? -26.375 6.883 1.527 1 94.81 326 ALA A N 1
ATOM 2537 C CA . ALA A 1 326 ? -27.172 7.211 2.697 1 94.81 326 ALA A CA 1
ATOM 2538 C C . ALA A 1 326 ? -27.203 8.719 2.945 1 94.81 326 ALA A C 1
ATOM 2540 O O . ALA A 1 326 ? -28.219 9.273 3.35 1 94.81 326 ALA A O 1
ATOM 2541 N N . PHE A 1 327 ? -26.078 9.391 2.691 1 92.81 327 PHE A N 1
ATOM 2542 C CA . PHE A 1 327 ? -25.984 10.758 3.189 1 92.81 327 PHE A CA 1
ATOM 2543 C C . PHE A 1 327 ? -25.938 11.75 2.035 1 92.81 327 PHE A C 1
ATOM 2545 O O . PHE A 1 327 ? -26.203 12.938 2.219 1 92.81 327 PHE A O 1
ATOM 2552 N N . THR A 1 328 ? -25.516 11.43 0.919 1 86.81 328 THR A N 1
ATOM 2553 C CA . THR A 1 328 ? -25.406 12.367 -0.191 1 86.81 328 THR A CA 1
ATOM 2554 C C . THR A 1 328 ? -26.391 12.016 -1.301 1 86.81 328 THR A C 1
ATOM 255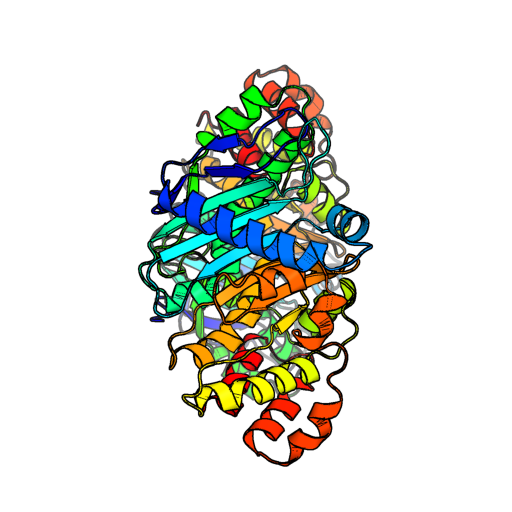6 O O . THR A 1 328 ? -26.672 12.836 -2.182 1 86.81 328 THR A O 1
ATOM 2559 N N . GLY A 1 329 ? -27.031 10.82 -1.287 1 77.31 329 GLY A N 1
ATOM 2560 C CA . GLY A 1 329 ? -27.953 10.375 -2.316 1 77.31 329 GLY A CA 1
ATOM 2561 C C . GLY A 1 329 ? -27.266 9.922 -3.586 1 77.31 329 GLY A C 1
ATOM 2562 O O . GLY A 1 329 ? -27.891 9.789 -4.637 1 77.31 329 GLY A O 1
ATOM 2563 N N . ALA A 1 330 ? -26.062 9.773 -3.643 1 67.12 330 ALA A N 1
ATOM 2564 C CA . ALA A 1 330 ? -25.344 9.352 -4.832 1 67.12 330 ALA A CA 1
ATOM 2565 C C . ALA A 1 330 ? -24.781 7.934 -4.664 1 67.12 330 ALA A C 1
ATOM 2567 O O . ALA A 1 330 ? -24.531 7.488 -3.539 1 67.12 330 ALA A O 1
ATOM 2568 N N . MET B 1 1 ? -14.695 9.117 -12.688 1 31.47 1 MET B N 1
ATOM 2569 C CA . MET B 1 1 ? -13.328 8.719 -13.023 1 31.47 1 MET B CA 1
ATOM 2570 C C . MET B 1 1 ? -13.328 7.609 -14.07 1 31.47 1 MET B C 1
ATOM 2572 O O . MET B 1 1 ? -13.977 6.578 -13.891 1 31.47 1 MET B O 1
ATOM 2576 N N . SER B 1 2 ? -13.344 8.062 -15.172 1 36.91 2 SER B N 1
ATOM 2577 C CA . SER B 1 2 ? -13.273 7.156 -16.312 1 36.91 2 SER B CA 1
ATOM 2578 C C . SER B 1 2 ? -12.297 6.016 -16.047 1 36.91 2 SER B C 1
ATOM 2580 O O . SER B 1 2 ? -11.094 6.242 -15.891 1 36.91 2 SER B O 1
ATOM 2582 N N . ALA B 1 3 ? -12.609 5.152 -15.242 1 47.41 3 ALA B N 1
ATOM 2583 C CA . ALA B 1 3 ? -11.852 3.959 -14.875 1 47.41 3 ALA B CA 1
ATOM 2584 C C . ALA B 1 3 ? -11.32 3.246 -16.109 1 47.41 3 ALA B C 1
ATOM 2586 O O . ALA B 1 3 ? -12.086 2.629 -16.859 1 47.41 3 ALA B O 1
ATOM 2587 N N . THR B 1 4 ? -10.336 3.811 -16.781 1 59.72 4 THR B N 1
ATOM 2588 C CA . THR B 1 4 ? -9.68 3.326 -18 1 59.72 4 THR B CA 1
ATOM 2589 C C . THR B 1 4 ? -9.109 1.927 -17.781 1 59.72 4 THR B C 1
ATOM 2591 O O . THR B 1 4 ? -8.203 1.5 -18.5 1 59.72 4 THR B O 1
ATOM 2594 N N . GLY B 1 5 ? -9.742 1.238 -16.875 1 76.62 5 GLY B N 1
ATOM 2595 C CA . GLY B 1 5 ? -9.195 -0.097 -16.703 1 76.62 5 GLY B CA 1
ATOM 2596 C C . GLY B 1 5 ? -9.727 -1.099 -17.703 1 76.62 5 GLY B C 1
ATOM 2597 O O . GLY B 1 5 ? -10.719 -0.835 -18.391 1 76.62 5 GLY B O 1
ATOM 2598 N N . THR B 1 6 ? -8.953 -2.092 -18.109 1 85.25 6 THR B N 1
ATOM 2599 C CA . THR B 1 6 ? -9.344 -3.211 -18.953 1 85.25 6 THR B CA 1
ATOM 2600 C C . THR B 1 6 ? -10.234 -4.188 -18.203 1 85.25 6 THR B C 1
ATOM 2602 O O . THR B 1 6 ? -9.906 -4.59 -17.078 1 85.25 6 THR B O 1
ATOM 2605 N N . HIS B 1 7 ? -11.383 -4.555 -18.781 1 90 7 HIS B N 1
ATOM 2606 C CA . HIS B 1 7 ? -12.289 -5.512 -18.156 1 90 7 HIS B CA 1
ATOM 2607 C C . HIS B 1 7 ? -11.906 -6.945 -18.516 1 90 7 HIS B C 1
ATOM 2609 O O . HIS B 1 7 ? -11.875 -7.309 -19.688 1 90 7 HIS B O 1
ATOM 2615 N N . ILE B 1 8 ? -11.672 -7.746 -17.531 1 92.38 8 ILE B N 1
ATOM 2616 C CA . ILE B 1 8 ? -11.203 -9.117 -17.703 1 92.38 8 ILE B CA 1
ATOM 2617 C C . ILE B 1 8 ? -12.281 -10.094 -17.234 1 92.38 8 ILE B C 1
ATOM 2619 O O . ILE B 1 8 ? -12.781 -9.992 -16.109 1 92.38 8 ILE B O 1
ATOM 2623 N N . LYS B 1 9 ? -12.594 -11.039 -18.078 1 94.31 9 LYS B N 1
ATOM 2624 C CA . LYS B 1 9 ? -13.562 -12.07 -17.719 1 94.31 9 LYS B CA 1
ATOM 2625 C C . LYS B 1 9 ? -12.883 -13.258 -17.047 1 94.31 9 LYS B C 1
ATOM 2627 O O . LYS B 1 9 ? -11.773 -13.633 -17.438 1 94.31 9 LYS B O 1
ATOM 2632 N N . ILE B 1 10 ? -13.625 -13.914 -16.141 1 95.75 10 ILE B N 1
ATOM 2633 C CA . ILE B 1 10 ? -13.094 -15.047 -15.391 1 95.75 10 ILE B CA 1
ATOM 2634 C C . ILE B 1 10 ? -13.727 -16.344 -15.891 1 95.75 10 ILE B C 1
ATOM 2636 O O . ILE B 1 10 ? -14.938 -16.391 -16.125 1 95.75 10 ILE B O 1
ATOM 2640 N N . GLY B 1 11 ? -12.961 -17.297 -16.188 1 96.19 11 GLY B N 1
ATOM 2641 C CA . GLY B 1 11 ? -13.391 -18.656 -16.469 1 96.19 11 GLY B CA 1
ATOM 2642 C C . GLY B 1 11 ? -12.969 -19.641 -15.406 1 96.19 11 GLY B C 1
ATOM 2643 O O . GLY B 1 11 ? -12.25 -19.297 -14.469 1 96.19 11 GLY B O 1
ATOM 2644 N N . TYR B 1 12 ? -13.508 -20.906 -15.523 1 97.31 12 TYR B N 1
ATOM 2645 C CA . TYR B 1 12 ? -13.102 -21.922 -14.562 1 97.31 12 TYR B CA 1
ATOM 2646 C C . TYR B 1 12 ? -13.047 -23.297 -15.227 1 97.31 12 TYR B C 1
ATOM 2648 O O . TYR B 1 12 ? -13.602 -23.5 -16.312 1 97.31 12 TYR B O 1
ATOM 2656 N N . PHE B 1 13 ? -12.352 -24.141 -14.641 1 97 13 PHE B N 1
ATOM 2657 C CA . PHE B 1 13 ? -12.195 -25.516 -15.102 1 97 13 PHE B CA 1
ATOM 2658 C C . PHE B 1 13 ? -11.75 -26.422 -13.961 1 97 13 PHE B C 1
ATOM 2660 O O . PHE B 1 13 ? -10.969 -26.016 -13.102 1 97 13 PHE B O 1
ATOM 2667 N N . GLY B 1 14 ? -12.266 -27.672 -13.984 1 97.44 14 GLY B N 1
ATOM 2668 C CA . GLY B 1 14 ? -11.758 -28.656 -13.062 1 97.44 14 GLY B CA 1
ATOM 2669 C C . GLY B 1 14 ? -12.859 -29.484 -12.406 1 97.44 14 GLY B C 1
ATOM 2670 O O . GLY B 1 14 ? -13.906 -29.719 -13.008 1 97.44 14 GLY B O 1
ATOM 2671 N N . LYS B 1 15 ? -12.539 -30.031 -11.242 1 97.25 15 LYS B N 1
ATOM 2672 C CA . LYS B 1 15 ? -13.492 -30.859 -10.5 1 97.25 15 LYS B CA 1
ATOM 2673 C C . LYS B 1 15 ? -13.922 -30.172 -9.211 1 97.25 15 LYS B C 1
ATOM 2675 O O . LYS B 1 15 ? -13.133 -29.453 -8.586 1 97.25 15 LYS B O 1
ATOM 2680 N N . ILE B 1 16 ? -15.141 -30.375 -8.898 1 97.44 16 ILE B N 1
ATOM 2681 C CA . ILE B 1 16 ? -15.664 -29.922 -7.613 1 97.44 16 ILE B CA 1
ATOM 2682 C C . ILE B 1 16 ? -16.453 -31.047 -6.941 1 97.44 16 ILE B C 1
ATOM 2684 O O . ILE B 1 16 ? -17.031 -31.891 -7.617 1 97.44 16 ILE B O 1
ATOM 2688 N N . PRO B 1 17 ? -16.484 -31.047 -5.656 1 94.81 17 PRO B N 1
ATOM 2689 C CA . PRO B 1 17 ? -17.094 -32.156 -4.918 1 94.81 17 PRO B CA 1
ATOM 2690 C C . PRO B 1 17 ? -18.578 -32.312 -5.227 1 94.81 17 PRO B C 1
ATOM 2692 O O . PRO B 1 17 ? -19.109 -33.406 -5.102 1 94.81 17 PRO B O 1
ATOM 2695 N N . ALA B 1 18 ? -19.281 -31.328 -5.629 1 94.62 18 ALA B N 1
ATOM 2696 C CA . ALA B 1 18 ? -20.719 -31.344 -5.82 1 94.62 18 ALA B CA 1
ATOM 2697 C C . ALA B 1 18 ? -21.078 -31.938 -7.18 1 94.62 18 ALA B C 1
ATOM 2699 O O . ALA B 1 18 ? -22.25 -32.219 -7.453 1 94.62 18 ALA B O 1
ATOM 2700 N N . ARG B 1 19 ? -20.141 -32.156 -8.047 1 93.38 19 ARG B N 1
ATOM 2701 C CA . ARG B 1 19 ? -20.391 -32.625 -9.406 1 93.38 19 ARG B CA 1
ATOM 2702 C C . ARG B 1 19 ? -19.578 -33.875 -9.703 1 93.38 19 ARG B C 1
ATOM 2704 O O . ARG B 1 19 ? -18.484 -34.062 -9.172 1 93.38 19 ARG B O 1
ATOM 2711 N N . GLY B 1 20 ? -20.078 -34.75 -10.578 1 91.56 20 GLY B N 1
ATOM 2712 C CA . GLY B 1 20 ? -19.438 -36 -10.875 1 91.56 20 GLY B CA 1
ATOM 2713 C C . GLY B 1 20 ? -18.438 -35.938 -12.016 1 91.56 20 GLY B C 1
ATOM 2714 O O . GLY B 1 20 ? -17.625 -36.844 -12.211 1 91.56 20 GLY B O 1
ATOM 2715 N N . ASP B 1 21 ? -18.547 -34.875 -12.797 1 90.31 21 ASP B N 1
ATOM 2716 C CA . ASP B 1 21 ? -17.672 -34.719 -13.961 1 90.31 21 ASP B CA 1
ATOM 2717 C C . ASP B 1 21 ? -16.938 -33.375 -13.914 1 90.31 21 ASP B C 1
ATOM 2719 O O . ASP B 1 21 ? -17.219 -32.531 -13.062 1 90.31 21 ASP B O 1
ATOM 2723 N N . PHE B 1 22 ? -16 -33.312 -14.844 1 94.38 22 PHE B N 1
ATOM 2724 C CA . PHE B 1 22 ? -15.344 -32.031 -15.039 1 94.38 22 PHE B CA 1
ATOM 2725 C C . PHE B 1 22 ? -16.359 -30.953 -15.391 1 94.38 22 PHE B C 1
ATOM 2727 O O . PHE B 1 22 ? -17.312 -31.203 -16.109 1 94.38 22 PHE B O 1
ATOM 2734 N N . ILE B 1 23 ? -16.125 -29.844 -14.82 1 95.44 23 ILE B N 1
ATOM 2735 C CA . ILE B 1 23 ? -16.938 -28.688 -15.203 1 95.44 23 ILE B CA 1
ATOM 2736 C C . ILE B 1 23 ? -16.031 -27.609 -15.789 1 95.44 23 ILE B C 1
ATOM 2738 O O . ILE B 1 23 ? -14.844 -27.547 -15.484 1 95.44 23 ILE B O 1
ATOM 2742 N N . LYS B 1 24 ? -16.562 -26.828 -16.688 1 94.75 24 LYS B N 1
ATOM 2743 C CA . LYS B 1 24 ? -15.797 -25.75 -17.312 1 94.75 24 LYS B CA 1
ATOM 2744 C C . LYS B 1 24 ? -16.719 -24.609 -17.781 1 94.75 24 LYS B C 1
ATOM 2746 O O . LYS B 1 24 ? -17.891 -24.844 -18.047 1 94.75 24 LYS B O 1
ATOM 2751 N N . ALA B 1 25 ? -16.25 -23.484 -17.703 1 93.75 25 ALA B N 1
ATOM 2752 C CA . ALA B 1 25 ? -16.844 -22.281 -18.297 1 93.75 25 ALA B CA 1
ATOM 2753 C C . ALA B 1 25 ? -15.781 -21.281 -18.703 1 93.75 25 ALA B C 1
ATOM 2755 O O . ALA B 1 25 ? -14.93 -20.891 -17.906 1 93.75 25 ALA B O 1
ATOM 2756 N N . THR B 1 26 ? -15.719 -20.953 -19.969 1 87.5 26 THR B N 1
ATOM 2757 C CA . THR B 1 26 ? -14.805 -19.953 -20.5 1 87.5 26 THR B CA 1
ATOM 2758 C C . THR B 1 26 ? -15.195 -19.578 -21.938 1 87.5 26 THR B C 1
ATOM 2760 O O . THR B 1 26 ? -15.852 -20.359 -22.625 1 87.5 26 THR B O 1
ATOM 2763 N N . ASP B 1 27 ? -14.852 -18.422 -22.312 1 83.81 27 ASP B N 1
ATOM 2764 C CA . ASP B 1 27 ? -15.062 -18 -23.688 1 83.81 27 ASP B CA 1
ATOM 2765 C C . ASP B 1 27 ? -13.852 -18.359 -24.562 1 83.81 27 ASP B C 1
ATOM 2767 O O . ASP B 1 27 ? -13.875 -18.141 -25.766 1 83.81 27 ASP B O 1
ATOM 2771 N N . GLN B 1 28 ? -12.875 -18.953 -23.953 1 86.81 28 GLN B N 1
ATOM 2772 C CA . GLN B 1 28 ? -11.641 -19.297 -24.656 1 86.81 28 GLN B CA 1
ATOM 2773 C C . GLN B 1 28 ? -11.336 -20.781 -24.578 1 86.81 28 GLN B C 1
ATOM 2775 O O . GLN B 1 28 ? -10.562 -21.219 -23.719 1 86.81 28 GLN B O 1
ATOM 2780 N N . ALA B 1 29 ? -11.719 -21.516 -25.562 1 85.06 29 ALA B N 1
ATOM 2781 C CA . ALA B 1 29 ? -11.594 -22.984 -25.562 1 85.06 29 ALA B CA 1
ATOM 2782 C C . ALA B 1 29 ? -10.133 -23.406 -25.594 1 85.06 29 ALA B C 1
ATOM 2784 O O . ALA B 1 29 ? -9.75 -24.391 -24.938 1 85.06 29 ALA B O 1
ATOM 2785 N N . ALA B 1 30 ? -9.398 -22.703 -26.344 1 88.81 30 ALA B N 1
ATOM 2786 C CA . ALA B 1 30 ? -7.984 -23.031 -26.453 1 88.81 30 ALA B CA 1
ATOM 2787 C C . ALA B 1 30 ? -7.277 -22.922 -25.109 1 88.81 30 ALA B C 1
ATOM 2789 O O . ALA B 1 30 ? -6.352 -23.688 -24.828 1 88.81 30 ALA B O 1
ATOM 2790 N N . LEU B 1 31 ? -7.688 -22.078 -24.312 1 90.56 31 LEU B N 1
ATOM 2791 C CA . LEU B 1 31 ? -7.105 -21.875 -22.984 1 90.56 31 LEU B CA 1
ATOM 2792 C C . LEU B 1 31 ? -7.387 -23.078 -22.078 1 90.56 31 LEU B C 1
ATOM 2794 O O . LEU B 1 31 ? -6.52 -23.484 -21.312 1 90.56 31 LEU B O 1
ATOM 2798 N N . ILE B 1 32 ? -8.531 -23.625 -22.203 1 91.75 32 ILE B N 1
ATOM 2799 C CA . ILE B 1 32 ? -8.914 -24.781 -21.391 1 91.75 32 ILE B CA 1
ATOM 2800 C C . ILE B 1 32 ? -8.031 -25.969 -21.75 1 91.75 32 ILE B C 1
ATOM 2802 O O . ILE B 1 32 ? -7.551 -26.688 -20.859 1 91.75 32 ILE B O 1
ATOM 2806 N N . THR B 1 33 ? -7.918 -26.141 -23.031 1 91.94 33 THR B N 1
ATOM 2807 C CA . THR B 1 33 ? -7.109 -27.266 -23.484 1 91.94 33 THR B CA 1
ATOM 2808 C C . THR B 1 33 ? -5.676 -27.141 -22.969 1 91.94 33 THR B C 1
ATOM 2810 O O . THR B 1 33 ? -5.102 -28.125 -22.484 1 91.94 33 THR B O 1
ATOM 2813 N N . LEU B 1 34 ? -5.18 -26 -23.062 1 91.5 34 LEU B N 1
ATOM 2814 C CA . LEU B 1 34 ? -3.818 -25.734 -22.609 1 91.5 34 LEU B CA 1
ATOM 2815 C C . LEU B 1 34 ? -3.689 -25.984 -21.109 1 91.5 34 LEU B C 1
ATOM 2817 O O . LEU B 1 34 ? -2.758 -26.672 -20.672 1 91.5 34 LEU B O 1
ATOM 2821 N N . LEU B 1 35 ? -4.574 -25.531 -20.359 1 94.5 35 LEU B N 1
ATOM 2822 C CA . LEU B 1 35 ? -4.5 -25.641 -18.906 1 94.5 35 LEU B CA 1
ATOM 2823 C C . LEU B 1 35 ? -4.793 -27.078 -18.453 1 94.5 35 LEU B C 1
ATOM 2825 O O . LEU B 1 35 ? -4.207 -27.547 -17.484 1 94.5 35 LEU B O 1
ATOM 2829 N N . ASP B 1 36 ? -5.762 -27.672 -19.141 1 95.25 36 ASP B N 1
ATOM 2830 C CA . ASP B 1 36 ? -6.051 -29.062 -18.844 1 95.25 36 ASP B CA 1
ATOM 2831 C C . ASP B 1 36 ? -4.809 -29.938 -19.016 1 95.25 36 ASP B C 1
ATOM 2833 O O . ASP B 1 36 ? -4.488 -30.75 -18.156 1 95.25 36 ASP B O 1
ATOM 2837 N N . ASN B 1 37 ? -4.152 -29.781 -20.141 1 96.75 37 ASN B N 1
ATOM 2838 C CA . ASN B 1 37 ? -2.936 -30.531 -20.406 1 96.75 37 ASN B CA 1
ATOM 2839 C C . ASN B 1 37 ? -1.86 -30.25 -19.359 1 96.75 37 ASN B C 1
ATOM 2841 O O . ASN B 1 37 ? -1.181 -31.156 -18.891 1 96.75 37 ASN B O 1
ATOM 2845 N N . TRP B 1 38 ? -1.681 -29 -19.031 1 97.81 38 TRP B N 1
ATOM 2846 C CA . TRP B 1 38 ? -0.713 -28.547 -18.031 1 97.81 38 TRP B CA 1
ATOM 2847 C C . TRP B 1 38 ? -0.97 -29.203 -16.688 1 97.81 38 TRP B C 1
ATOM 2849 O O . TRP B 1 38 ? -0.053 -29.766 -16.078 1 97.81 38 TRP B O 1
ATOM 2859 N N . LEU B 1 39 ? -2.195 -29.266 -16.25 1 97.81 39 LEU B N 1
ATOM 2860 C CA . LEU B 1 39 ? -2.592 -29.828 -14.969 1 97.81 39 LEU B CA 1
ATOM 2861 C C . LEU B 1 39 ? -2.479 -31.344 -14.992 1 97.81 39 LEU B C 1
ATOM 2863 O O . LEU B 1 39 ? -2.012 -31.953 -14.023 1 97.81 39 LEU B O 1
ATOM 2867 N N . ALA B 1 40 ? -2.916 -31.875 -16.078 1 97.62 40 ALA B N 1
ATOM 2868 C CA . ALA B 1 40 ? -2.867 -33.344 -16.219 1 97.62 40 ALA B CA 1
ATOM 2869 C C . ALA B 1 40 ? -1.432 -33.844 -16.125 1 97.62 40 ALA B C 1
ATOM 2871 O O . ALA B 1 40 ? -1.165 -34.844 -15.461 1 97.62 40 ALA B O 1
ATOM 2872 N N . GLN B 1 41 ? -0.598 -33.188 -16.781 1 97.94 41 GLN B N 1
ATOM 2873 C CA . GLN B 1 41 ? 0.804 -33.594 -16.766 1 97.94 41 GLN B CA 1
ATOM 2874 C C . GLN B 1 41 ? 1.411 -33.438 -15.367 1 97.94 41 GLN B C 1
ATOM 2876 O O . GLN B 1 41 ? 2.201 -34.25 -14.922 1 97.94 41 GLN B O 1
ATOM 2881 N N . ALA B 1 42 ? 1.088 -32.344 -14.711 1 97.44 42 ALA B N 1
ATOM 2882 C CA . ALA B 1 42 ? 1.565 -32.125 -13.352 1 97.44 42 ALA B CA 1
ATOM 2883 C C . ALA B 1 42 ? 1.054 -33.219 -12.414 1 97.44 42 ALA B C 1
ATOM 2885 O O . ALA B 1 42 ? 1.796 -33.719 -11.562 1 97.44 42 ALA B O 1
ATOM 2886 N N . MET B 1 43 ? -0.232 -33.625 -12.586 1 97.19 43 MET B N 1
ATOM 2887 C CA . MET B 1 43 ? -0.829 -34.688 -11.773 1 97.19 43 MET B CA 1
ATOM 2888 C C . MET B 1 43 ? -0.149 -36.031 -12.039 1 97.19 43 MET B C 1
ATOM 2890 O O . MET B 1 43 ? -0.001 -36.844 -11.133 1 97.19 43 MET B O 1
ATOM 2894 N N . GLU B 1 44 ? 0.196 -36.156 -13.266 1 97.62 44 GLU B N 1
ATOM 2895 C CA . GLU B 1 44 ? 0.92 -37.375 -13.609 1 97.62 44 GLU B CA 1
ATOM 2896 C C . GLU B 1 44 ? 2.258 -37.469 -12.883 1 97.62 44 GLU B C 1
ATOM 2898 O O . GLU B 1 44 ? 2.619 -38.5 -12.344 1 97.62 44 GLU B O 1
ATOM 2903 N N . LEU B 1 45 ? 2.963 -36.406 -12.891 1 96.25 45 LEU B N 1
ATOM 2904 C CA . LEU B 1 45 ? 4.23 -36.344 -12.172 1 96.25 45 LEU B CA 1
ATOM 2905 C C . LEU B 1 45 ? 4.023 -36.594 -10.68 1 96.25 45 LEU B C 1
ATOM 2907 O O . LEU B 1 45 ? 4.789 -37.344 -10.055 1 96.25 45 LEU B O 1
ATOM 2911 N N . LEU B 1 46 ? 3.01 -36 -10.125 1 96.5 46 LEU B N 1
ATOM 2912 C CA . LEU B 1 46 ? 2.697 -36.156 -8.703 1 96.5 46 LEU B CA 1
ATOM 2913 C C . LEU B 1 46 ? 2.361 -37.594 -8.367 1 96.5 46 LEU B C 1
ATOM 2915 O O . LEU B 1 46 ? 2.744 -38.094 -7.305 1 96.5 46 LEU B O 1
ATOM 2919 N N . SER B 1 47 ? 1.694 -38.25 -9.281 1 96.12 47 SER B N 1
ATOM 2920 C CA . SER B 1 47 ? 1.163 -39.594 -9.039 1 96.12 47 SER B CA 1
ATOM 2921 C C . SER B 1 47 ? 2.271 -40.656 -9.055 1 96.12 47 SER B C 1
ATOM 2923 O O . SER B 1 47 ? 2.045 -41.812 -8.703 1 96.12 47 SER B O 1
ATOM 2925 N N . ARG B 1 48 ? 3.434 -40.188 -9.469 1 94.75 48 ARG B N 1
ATOM 2926 C CA . ARG B 1 48 ? 4.562 -41.125 -9.453 1 94.75 48 ARG B CA 1
ATOM 2927 C C . ARG B 1 48 ? 4.977 -41.469 -8.031 1 94.75 48 ARG B C 1
ATOM 2929 O O . ARG B 1 48 ? 5.609 -42.5 -7.789 1 94.75 48 ARG B O 1
ATOM 2936 N N . ASP B 1 49 ? 4.645 -40.594 -7.16 1 94.31 49 ASP B N 1
ATOM 2937 C CA . ASP B 1 49 ? 4.863 -40.875 -5.738 1 94.31 49 ASP B CA 1
ATOM 2938 C C . ASP B 1 49 ? 3.725 -41.688 -5.148 1 94.31 49 ASP B C 1
ATOM 2940 O O . ASP B 1 49 ? 2.551 -41.406 -5.406 1 94.31 49 ASP B O 1
ATOM 2944 N N . ALA B 1 50 ? 4.066 -42.625 -4.301 1 93.75 50 ALA B N 1
ATOM 2945 C CA . ALA B 1 50 ? 3.049 -43.469 -3.684 1 93.75 50 ALA B CA 1
ATOM 2946 C C . ALA B 1 50 ? 2.182 -42.656 -2.717 1 93.75 50 ALA B C 1
ATOM 2948 O O . ALA B 1 50 ? 1.041 -43.062 -2.438 1 93.75 50 ALA B O 1
ATOM 2949 N N . ARG B 1 51 ? 2.77 -41.688 -2.162 1 94.62 51 ARG B N 1
ATOM 2950 C CA . ARG B 1 51 ? 2.057 -40.875 -1.187 1 94.62 51 ARG B CA 1
ATOM 2951 C C . ARG B 1 51 ? 1.358 -39.688 -1.862 1 94.62 51 ARG B C 1
ATOM 2953 O O . ARG B 1 51 ? 1.01 -38.719 -1.204 1 94.62 51 ARG B O 1
ATOM 2960 N N . TRP B 1 52 ? 1.118 -39.719 -3.139 1 96.19 52 TRP B N 1
ATOM 2961 C CA . TRP B 1 52 ? 0.723 -38.562 -3.912 1 96.19 52 TRP B CA 1
ATOM 2962 C C . TRP B 1 52 ? -0.625 -38 -3.439 1 96.19 52 TRP B C 1
ATOM 2964 O O . TRP B 1 52 ? -0.864 -36.812 -3.469 1 96.19 52 TRP B O 1
ATOM 2974 N N . LYS B 1 53 ? -1.526 -38.906 -3.002 1 96.62 53 LYS B N 1
ATOM 2975 C CA . LYS B 1 53 ? -2.844 -38.469 -2.559 1 96.62 53 LYS B CA 1
ATOM 2976 C C . LYS B 1 53 ? -2.734 -37.562 -1.333 1 96.62 53 LYS B C 1
ATOM 2978 O O . LYS B 1 53 ? -3.41 -36.531 -1.25 1 96.62 53 LYS B O 1
ATOM 2983 N N . ILE B 1 54 ? -1.939 -37.906 -0.428 1 96.25 54 ILE B N 1
ATOM 2984 C CA . ILE B 1 54 ? -1.716 -37.125 0.777 1 96.25 54 ILE B CA 1
ATOM 2985 C C . ILE B 1 54 ? -1.062 -35.812 0.408 1 96.25 54 ILE B C 1
ATOM 2987 O O . ILE B 1 54 ? -1.436 -34.75 0.938 1 96.25 54 ILE B O 1
ATOM 2991 N N . ILE B 1 55 ? -0.094 -35.875 -0.456 1 96.06 55 ILE B N 1
ATOM 2992 C CA . ILE B 1 55 ? 0.605 -34.688 -0.912 1 96.06 55 ILE B CA 1
ATOM 2993 C C . ILE B 1 55 ? -0.377 -33.75 -1.61 1 96.06 55 ILE B C 1
ATOM 2995 O O . ILE B 1 55 ? -0.428 -32.531 -1.307 1 96.06 55 ILE B O 1
ATOM 2999 N N . TYR B 1 56 ? -1.173 -34.281 -2.463 1 97.75 56 TYR B N 1
ATOM 3000 C CA . TYR B 1 56 ? -2.154 -33.5 -3.217 1 97.75 56 TYR B CA 1
ATOM 3001 C C . TYR B 1 56 ? -3.146 -32.812 -2.281 1 97.75 56 TYR B C 1
ATOM 3003 O O . TYR B 1 56 ? -3.459 -31.641 -2.449 1 97.75 56 TYR B O 1
ATOM 3011 N N . ASP B 1 57 ? -3.625 -33.562 -1.328 1 96.62 57 ASP B N 1
ATOM 3012 C CA . ASP B 1 57 ? -4.637 -33.062 -0.411 1 96.62 57 ASP B CA 1
ATOM 3013 C C . ASP B 1 57 ? -4.066 -31.922 0.455 1 96.62 57 ASP B C 1
ATOM 3015 O O . ASP B 1 57 ? -4.816 -31.125 1.009 1 96.62 57 ASP B O 1
ATOM 3019 N N . GLY B 1 58 ? -2.771 -31.859 0.536 1 95.38 58 GLY B N 1
ATOM 3020 C CA . GLY B 1 58 ? -2.107 -30.859 1.351 1 95.38 58 GLY B CA 1
ATOM 3021 C C . GLY B 1 58 ? -1.667 -29.641 0.557 1 95.38 58 GLY B C 1
ATOM 3022 O O . GLY B 1 58 ? -1.129 -28.688 1.121 1 95.38 58 GLY B O 1
ATOM 3023 N N . VAL B 1 59 ? -1.899 -29.656 -0.708 1 96.25 59 VAL B N 1
ATOM 3024 C CA . VAL B 1 59 ? -1.486 -28.547 -1.558 1 96.25 59 VAL B CA 1
ATOM 3025 C C . VAL B 1 59 ? -2.213 -27.266 -1.135 1 96.25 59 VAL B C 1
ATOM 3027 O O . VAL B 1 59 ? -3.438 -27.266 -0.986 1 96.25 59 VAL B O 1
ATOM 3030 N N . LYS B 1 60 ? -1.42 -26.188 -0.888 1 96.81 60 LYS B N 1
ATOM 3031 C CA . LYS B 1 60 ? -1.992 -24.906 -0.523 1 96.81 60 LYS B CA 1
ATOM 3032 C C . LYS B 1 60 ? -2.533 -24.172 -1.751 1 96.81 60 LYS B C 1
ATOM 3034 O O . LYS B 1 60 ? -2.037 -24.359 -2.863 1 96.81 60 LYS B O 1
ATOM 3039 N N . PRO B 1 61 ? -3.627 -23.359 -1.536 1 97.56 61 PRO B N 1
ATOM 3040 C CA . PRO B 1 61 ? -4.09 -22.531 -2.654 1 97.56 61 PRO B CA 1
ATOM 3041 C C . PRO B 1 61 ? -2.971 -21.703 -3.27 1 97.56 61 PRO B C 1
ATOM 3043 O O . PRO B 1 61 ? -2.086 -21.219 -2.553 1 97.56 61 PRO B O 1
ATOM 3046 N N . LEU B 1 62 ? -3.016 -21.531 -4.562 1 97.75 62 LEU B N 1
ATOM 3047 C CA . LEU B 1 62 ? -1.96 -20.719 -5.168 1 97.75 62 LEU B CA 1
ATOM 3048 C C . LEU B 1 62 ? -2.516 -19.844 -6.285 1 97.75 62 LEU B C 1
ATOM 3050 O O . LEU B 1 62 ? -3.432 -20.266 -7.004 1 97.75 62 LEU B O 1
ATOM 3054 N N . HIS B 1 63 ? -2.039 -18.609 -6.371 1 98.69 63 HIS B N 1
ATOM 3055 C CA . HIS B 1 63 ? -2.199 -17.719 -7.516 1 98.69 63 HIS B CA 1
ATOM 3056 C C . HIS B 1 63 ? -1.112 -17.969 -8.555 1 98.69 63 HIS B C 1
ATOM 3058 O O . HIS B 1 63 ? 0.022 -18.297 -8.211 1 98.69 63 HIS B O 1
ATOM 3064 N N . PHE B 1 64 ? -1.435 -17.844 -9.844 1 98.62 64 PHE B N 1
ATOM 3065 C CA . PHE B 1 64 ? -0.385 -18.016 -10.844 1 98.62 64 PHE B CA 1
ATOM 3066 C C . PHE B 1 64 ? -0.582 -17.062 -12.016 1 98.62 64 PHE B C 1
ATOM 3068 O O . PHE B 1 64 ? -1.682 -16.547 -12.219 1 98.62 64 PHE B O 1
ATOM 3075 N N . VAL B 1 65 ? 0.461 -16.797 -12.703 1 98.44 65 VAL B N 1
ATOM 3076 C CA . VAL B 1 65 ? 0.439 -16.109 -13.984 1 98.44 65 VAL B CA 1
ATOM 3077 C C . VAL B 1 65 ? 1.547 -16.641 -14.883 1 98.44 65 VAL B C 1
ATOM 3079 O O . VAL B 1 65 ? 2.648 -16.938 -14.422 1 98.44 65 VAL B O 1
ATOM 3082 N N . VAL B 1 66 ? 1.221 -16.953 -16.062 1 97.62 66 VAL B N 1
ATOM 3083 C CA . VAL B 1 66 ? 2.17 -17.25 -17.125 1 97.62 66 VAL B CA 1
ATOM 3084 C C . VAL B 1 66 ? 2.309 -16.047 -18.062 1 97.62 66 VAL B C 1
ATOM 3086 O O . VAL B 1 66 ? 1.313 -15.555 -18.594 1 97.62 66 VAL B O 1
ATOM 3089 N N . MET B 1 67 ? 3.547 -15.594 -18.203 1 96 67 MET B N 1
ATOM 3090 C CA . MET B 1 67 ? 3.822 -14.352 -18.922 1 96 67 MET B CA 1
ATOM 3091 C C . MET B 1 67 ? 5.242 -14.336 -19.469 1 96 67 MET B C 1
ATOM 3093 O O . MET B 1 67 ? 5.984 -15.312 -19.312 1 96 67 MET B O 1
ATOM 3097 N N . GLY B 1 68 ? 5.559 -13.305 -20.156 1 91.94 68 GLY B N 1
ATOM 3098 C CA . GLY B 1 68 ? 6.902 -13.117 -20.688 1 91.94 68 GLY B CA 1
ATOM 3099 C C . GLY B 1 68 ? 7.188 -11.688 -21.094 1 91.94 68 GLY B C 1
ATOM 3100 O O . GLY B 1 68 ? 6.273 -10.953 -21.484 1 91.94 68 GLY B O 1
ATOM 3101 N N . PRO B 1 69 ? 8.492 -11.328 -20.969 1 89.44 69 PRO B N 1
ATOM 3102 C CA . PRO B 1 69 ? 8.867 -9.961 -21.328 1 89.44 69 PRO B CA 1
ATOM 3103 C C . PRO B 1 69 ? 8.68 -9.656 -22.812 1 89.44 69 PRO B C 1
ATOM 3105 O O . PRO B 1 69 ? 8.68 -8.492 -23.219 1 89.44 69 PRO B O 1
ATOM 3108 N N . ARG B 1 70 ? 8.469 -10.656 -23.641 1 90.5 70 ARG B N 1
ATOM 3109 C CA . ARG B 1 70 ? 8.273 -10.453 -25.062 1 90.5 70 ARG B CA 1
ATOM 3110 C C . ARG B 1 70 ? 6.918 -10.977 -25.516 1 90.5 70 ARG B C 1
ATOM 3112 O O . ARG B 1 70 ? 6.633 -11.031 -26.719 1 90.5 70 ARG B O 1
ATOM 3119 N N . SER B 1 71 ? 6.172 -11.414 -24.609 1 91.25 71 SER B N 1
ATOM 3120 C CA . SER B 1 71 ? 4.852 -11.953 -24.922 1 91.25 71 SER B CA 1
ATOM 3121 C C . SER B 1 71 ? 3.758 -10.922 -24.672 1 91.25 71 SER B C 1
ATOM 3123 O O . SER B 1 71 ? 3.664 -10.367 -23.578 1 91.25 71 SER B O 1
ATOM 3125 N N . ARG B 1 72 ? 2.922 -10.711 -25.562 1 93.12 72 ARG B N 1
ATOM 3126 C CA . ARG B 1 72 ? 1.827 -9.758 -25.406 1 93.12 72 ARG B CA 1
ATOM 3127 C C . ARG B 1 72 ? 0.573 -10.445 -24.875 1 93.12 72 ARG B C 1
ATOM 3129 O O . ARG B 1 72 ? -0.514 -9.867 -24.891 1 93.12 72 ARG B O 1
ATOM 3136 N N . ARG B 1 73 ? 0.726 -11.641 -24.469 1 93.25 73 ARG B N 1
ATOM 3137 C CA . ARG B 1 73 ? -0.374 -12.391 -23.859 1 93.25 73 ARG B CA 1
ATOM 3138 C C . ARG B 1 73 ? 0.019 -12.938 -22.5 1 93.25 73 ARG B C 1
ATOM 3140 O O . ARG B 1 73 ? 1.154 -13.383 -22.312 1 93.25 73 ARG B O 1
ATOM 3147 N N . ALA B 1 74 ? -0.876 -12.914 -21.562 1 95.69 74 ALA B N 1
ATOM 3148 C CA . ALA B 1 74 ? -0.665 -13.5 -20.25 1 95.69 74 ALA B CA 1
ATOM 3149 C C . ALA B 1 74 ? -1.884 -14.297 -19.797 1 95.69 74 ALA B C 1
ATOM 3151 O O . ALA B 1 74 ? -3.006 -14.031 -20.234 1 95.69 74 ALA B O 1
ATOM 3152 N N . VAL B 1 75 ? -1.664 -15.328 -19.062 1 96.94 75 VAL B N 1
ATOM 3153 C CA . VAL B 1 75 ? -2.709 -16.125 -18.438 1 96.94 75 VAL B CA 1
ATOM 3154 C C . VAL B 1 75 ? -2.527 -16.109 -16.922 1 96.94 75 VAL B C 1
ATOM 3156 O O . VAL B 1 75 ? -1.467 -16.484 -16.406 1 96.94 75 VAL B O 1
ATOM 3159 N N . ALA B 1 76 ? -3.51 -15.625 -16.234 1 97.56 76 ALA B N 1
ATOM 3160 C CA . ALA B 1 76 ? -3.479 -15.594 -14.773 1 97.56 76 ALA B CA 1
ATOM 3161 C C . ALA B 1 76 ? -4.613 -16.422 -14.18 1 97.56 76 ALA B C 1
ATOM 3163 O O . ALA B 1 76 ? -5.652 -16.609 -14.82 1 97.56 76 ALA B O 1
ATOM 3164 N N . GLY B 1 77 ? -4.363 -16.891 -12.938 1 98.19 77 GLY B N 1
ATOM 3165 C CA . GLY B 1 77 ? -5.414 -17.703 -12.344 1 98.19 77 GLY B CA 1
ATOM 3166 C C . GLY B 1 77 ? -5.156 -18.047 -10.891 1 98.19 77 GLY B C 1
ATOM 3167 O O . GLY B 1 77 ? -4.203 -17.547 -10.289 1 98.19 77 GLY B O 1
ATOM 3168 N N . HIS B 1 78 ? -6.102 -18.781 -10.32 1 98.62 78 HIS B N 1
ATOM 3169 C CA . HIS B 1 78 ? -6.074 -19.312 -8.961 1 98.62 78 HIS B CA 1
ATOM 3170 C C . HIS B 1 78 ? -6.406 -20.797 -8.945 1 98.62 78 HIS B C 1
ATOM 3172 O O . HIS B 1 78 ? -7.316 -21.25 -9.648 1 98.62 78 HIS B O 1
ATOM 3178 N N . LEU B 1 79 ? -5.602 -21.547 -8.227 1 98.5 79 LEU B N 1
ATOM 3179 C CA . LEU B 1 79 ? -5.734 -23 -8.195 1 98.5 79 LEU B CA 1
ATOM 3180 C C . LEU B 1 79 ? -5.961 -23.5 -6.773 1 98.5 79 LEU B C 1
ATOM 3182 O O . LEU B 1 79 ? -5.293 -23.047 -5.84 1 98.5 79 LEU B O 1
ATOM 3186 N N . ARG B 1 80 ? -6.906 -24.375 -6.617 1 98.25 80 ARG B N 1
ATOM 3187 C CA . ARG B 1 80 ? -7.148 -25.109 -5.375 1 98.25 80 ARG B CA 1
ATOM 3188 C C . ARG B 1 80 ? -7.227 -26.609 -5.621 1 98.25 80 ARG B C 1
ATOM 3190 O O . ARG B 1 80 ? -7.789 -27.047 -6.629 1 98.25 80 ARG B O 1
ATOM 3197 N N . ALA B 1 81 ? -6.625 -27.328 -4.699 1 97.94 81 ALA B N 1
ATOM 3198 C CA . ALA B 1 81 ? -6.848 -28.766 -4.73 1 97.94 81 ALA B CA 1
ATOM 3199 C C . ALA B 1 81 ? -8.32 -29.094 -4.543 1 97.94 81 ALA B C 1
ATOM 3201 O O . ALA B 1 81 ? -9.008 -28.484 -3.729 1 97.94 81 ALA B O 1
ATOM 3202 N N . SER B 1 82 ? -8.805 -30.031 -5.371 1 97.94 82 SER B N 1
ATOM 3203 C CA . SER B 1 82 ? -10.219 -30.391 -5.344 1 97.94 82 SER B CA 1
ATOM 3204 C C . SER B 1 82 ? -10.422 -31.828 -5.812 1 97.94 82 SER B C 1
ATOM 3206 O O . SER B 1 82 ? -9.461 -32.594 -5.969 1 97.94 82 SER B O 1
ATOM 3208 N N . SER B 1 83 ? -11.625 -32.281 -5.797 1 96.88 83 SER B N 1
ATOM 3209 C CA . SER B 1 83 ? -12.039 -33.594 -6.234 1 96.88 83 SER B CA 1
ATOM 3210 C C . SER B 1 83 ? -13.477 -33.594 -6.746 1 96.88 83 SER B C 1
ATOM 3212 O O . SER B 1 83 ? -14.203 -32.594 -6.57 1 96.88 83 SER B O 1
ATOM 3214 N N . ASP B 1 84 ? -13.812 -34.594 -7.477 1 95.69 84 ASP B N 1
ATOM 3215 C CA . ASP B 1 84 ? -15.211 -34.719 -7.883 1 95.69 84 ASP B CA 1
ATOM 3216 C C . ASP B 1 84 ? -16.031 -35.469 -6.836 1 95.69 84 ASP B C 1
ATOM 3218 O O . ASP B 1 84 ? -15.531 -35.781 -5.746 1 95.69 84 ASP B O 1
ATOM 3222 N N . GLN B 1 85 ? -17.266 -35.719 -7.133 1 93.56 85 GLN B N 1
ATOM 3223 C CA . GLN B 1 85 ? -18.203 -36.344 -6.215 1 93.56 85 GLN B CA 1
ATOM 3224 C C . GLN B 1 85 ? -17.734 -37.75 -5.84 1 93.56 85 GLN B C 1
ATOM 3226 O O . GLN B 1 85 ? -17.984 -38.219 -4.723 1 93.56 85 GLN B O 1
ATOM 3231 N N . SER B 1 86 ? -17.047 -38.469 -6.719 1 95.56 86 SER B N 1
ATOM 3232 C CA . SER B 1 86 ? -16.531 -39.812 -6.488 1 95.56 86 SER B CA 1
ATOM 3233 C C . SER B 1 86 ? -15.148 -39.781 -5.844 1 95.56 86 SER B C 1
ATOM 3235 O O . SER B 1 86 ? -14.477 -40.812 -5.746 1 95.56 86 SER B O 1
ATOM 3237 N N . GLN B 1 87 ? -14.641 -38.562 -5.57 1 94.75 87 GLN B N 1
ATOM 3238 C CA . GLN B 1 87 ? -13.391 -38.344 -4.855 1 94.75 87 GLN B CA 1
ATOM 3239 C C . GLN B 1 87 ? -12.188 -38.531 -5.773 1 94.75 87 GLN B C 1
ATOM 3241 O O . GLN B 1 87 ? -11.094 -38.844 -5.305 1 94.75 87 GLN B O 1
ATOM 3246 N N . ARG B 1 88 ? -12.492 -38.531 -7.082 1 96 88 ARG B N 1
ATOM 3247 C CA . ARG B 1 88 ? -11.367 -38.469 -8.008 1 96 88 ARG B CA 1
ATOM 3248 C C . ARG B 1 88 ? -10.688 -37.094 -7.945 1 96 88 ARG B C 1
ATOM 3250 O O . ARG B 1 88 ? -11.312 -36.094 -8.195 1 96 88 ARG B O 1
ATOM 3257 N N . ARG B 1 89 ? -9.406 -37.094 -7.633 1 97.31 89 ARG B N 1
ATOM 3258 C CA . ARG B 1 89 ? -8.648 -35.906 -7.34 1 97.31 89 ARG B CA 1
ATOM 3259 C C . ARG B 1 89 ? -8.234 -35.188 -8.625 1 97.31 89 ARG B C 1
ATOM 3261 O O . ARG B 1 89 ? -7.656 -35.781 -9.523 1 97.31 89 ARG B O 1
ATOM 3268 N N . PHE B 1 90 ? -8.492 -33.938 -8.742 1 97.94 90 PHE B N 1
ATOM 3269 C CA . PHE B 1 90 ? -8.07 -33 -9.781 1 97.94 90 PHE B CA 1
ATOM 3270 C C . PHE B 1 90 ? -8.328 -31.578 -9.367 1 97.94 90 PHE B C 1
ATOM 3272 O O . PHE B 1 90 ? -9.367 -31.266 -8.773 1 97.94 90 PHE B O 1
ATOM 3279 N N . PRO B 1 91 ? -7.434 -30.672 -9.656 1 98.12 91 PRO B N 1
ATOM 3280 C CA . PRO B 1 91 ? -7.59 -29.297 -9.172 1 98.12 91 PRO B CA 1
ATOM 3281 C C . PRO B 1 91 ? -8.781 -28.594 -9.797 1 98.12 91 PRO B C 1
ATOM 3283 O O . PRO B 1 91 ? -9.258 -28.984 -10.867 1 98.12 91 PRO B O 1
ATOM 3286 N N . PHE B 1 92 ? -9.297 -27.656 -9.117 1 98.19 92 PHE B N 1
ATOM 3287 C CA . PHE B 1 92 ? -10.234 -26.672 -9.641 1 98.19 92 PHE B CA 1
ATOM 3288 C C . PHE B 1 92 ? -9.555 -25.312 -9.805 1 98.19 92 PHE B C 1
ATOM 3290 O O . PHE B 1 92 ? -8.914 -24.812 -8.875 1 98.19 92 PHE B O 1
ATOM 3297 N N . ILE B 1 93 ? -9.68 -24.703 -10.992 1 97.88 93 ILE B N 1
ATOM 3298 C CA . ILE B 1 93 ? -8.969 -23.469 -11.25 1 97.88 93 ILE B CA 1
ATOM 3299 C C . ILE B 1 93 ? -9.93 -22.422 -11.828 1 97.88 93 ILE B C 1
ATOM 3301 O O . ILE B 1 93 ? -10.906 -22.781 -12.492 1 97.88 93 ILE B O 1
ATOM 3305 N N . SER B 1 94 ? -9.742 -21.203 -11.445 1 97.44 94 SER B N 1
ATOM 3306 C CA . SER B 1 94 ? -10.25 -20.031 -12.156 1 97.44 94 SER B CA 1
ATOM 3307 C C . SER B 1 94 ? -9.141 -19.344 -12.961 1 97.44 94 SER B C 1
ATOM 3309 O O . SER B 1 94 ? -7.98 -19.344 -12.547 1 97.44 94 SER B O 1
ATOM 3311 N N . MET B 1 95 ? -9.508 -18.828 -14.188 1 96.56 95 MET B N 1
ATOM 3312 C CA . MET B 1 95 ? -8.438 -18.297 -15.031 1 96.56 95 MET B CA 1
ATOM 3313 C C . MET B 1 95 ? -8.961 -17.203 -15.945 1 96.56 95 MET B C 1
ATOM 3315 O O . MET B 1 95 ? -10.172 -17.094 -16.188 1 96.56 95 MET B O 1
ATOM 3319 N N . SER B 1 96 ? -8.078 -16.375 -16.391 1 95.81 96 SER B N 1
ATOM 3320 C CA . SER B 1 96 ? -8.312 -15.32 -17.375 1 95.81 96 SER B CA 1
ATOM 3321 C C . SER B 1 96 ? -7.105 -15.156 -18.297 1 95.81 96 SER B C 1
ATOM 3323 O O . SER B 1 96 ? -5.961 -15.266 -17.859 1 95.81 96 SER B O 1
ATOM 3325 N N . ALA B 1 97 ? -7.367 -14.961 -19.531 1 95.06 97 ALA B N 1
ATOM 3326 C CA . ALA B 1 97 ? -6.352 -14.57 -20.5 1 95.06 97 ALA B CA 1
ATOM 3327 C C . ALA B 1 97 ? -6.598 -13.148 -21.016 1 95.06 97 ALA B C 1
ATOM 3329 O O . ALA B 1 97 ? -7.746 -12.75 -21.219 1 95.06 97 ALA B O 1
ATOM 3330 N N . PHE B 1 98 ? -5.535 -12.406 -21.188 1 92.69 98 PHE B N 1
ATOM 3331 C CA . PHE B 1 98 ? -5.703 -11.023 -21.625 1 92.69 98 PHE B CA 1
ATOM 3332 C C . PHE B 1 98 ? -4.461 -10.531 -22.344 1 92.69 98 PHE B C 1
ATOM 3334 O O . PHE B 1 98 ? -3.383 -11.117 -22.219 1 92.69 98 PHE B O 1
ATOM 3341 N N . ASP B 1 99 ? -4.613 -9.492 -23.109 1 92.56 99 ASP B N 1
ATOM 3342 C CA . ASP B 1 99 ? -3.535 -8.891 -23.891 1 92.56 99 ASP B CA 1
ATOM 3343 C C . ASP B 1 99 ? -2.807 -7.824 -23.078 1 92.56 99 ASP B C 1
ATOM 3345 O O . ASP B 1 99 ? -3.402 -7.18 -22.203 1 92.56 99 ASP B O 1
ATOM 3349 N N . ILE B 1 100 ? -1.553 -7.762 -23.359 1 91.25 100 ILE B N 1
ATOM 3350 C CA . ILE B 1 100 ? -0.685 -6.816 -22.672 1 91.25 100 ILE B CA 1
ATOM 3351 C C . ILE B 1 100 ? -0.038 -5.875 -23.688 1 91.25 100 ILE B C 1
ATOM 3353 O O . ILE B 1 100 ? 0.573 -6.324 -24.656 1 91.25 100 ILE B O 1
ATOM 3357 N N . ASP B 1 101 ? -0.035 -4.594 -23.453 1 88.56 101 ASP B N 1
ATOM 3358 C CA . ASP B 1 101 ? 0.537 -3.609 -24.359 1 88.56 101 ASP B CA 1
ATOM 3359 C C . ASP B 1 101 ? 2.045 -3.48 -24.156 1 88.56 101 ASP B C 1
ATOM 3361 O O . ASP B 1 101 ? 2.803 -3.369 -25.125 1 88.56 101 ASP B O 1
ATOM 3365 N N . ASP B 1 102 ? 2.461 -3.465 -22.938 1 90.19 102 ASP B N 1
ATOM 3366 C CA . ASP B 1 102 ? 3.871 -3.355 -22.562 1 90.19 102 ASP B CA 1
ATOM 3367 C C . ASP B 1 102 ? 4.305 -4.539 -21.703 1 90.19 102 ASP B C 1
ATOM 3369 O O . ASP B 1 102 ? 4.324 -4.449 -20.469 1 90.19 102 ASP B O 1
ATOM 3373 N N . PRO B 1 103 ? 4.797 -5.551 -22.375 1 91.19 103 PRO B N 1
ATOM 3374 C CA . PRO B 1 103 ? 5.109 -6.789 -21.656 1 91.19 103 PRO B CA 1
ATOM 3375 C C . PRO B 1 103 ? 6.172 -6.598 -20.578 1 91.19 103 PRO B C 1
ATOM 3377 O O . PRO B 1 103 ? 6.055 -7.16 -19.484 1 91.19 103 PRO B O 1
ATOM 3380 N N . VAL B 1 104 ? 7.184 -5.863 -20.812 1 89.69 104 VAL B N 1
ATOM 3381 C CA . VAL B 1 104 ? 8.266 -5.672 -19.859 1 89.69 104 VAL B CA 1
ATOM 3382 C C . VAL B 1 104 ? 7.727 -4.992 -18.594 1 89.69 104 VAL B C 1
ATOM 3384 O O . VAL B 1 104 ? 8.008 -5.426 -17.484 1 89.69 104 VAL B O 1
ATOM 3387 N N . ALA B 1 105 ? 6.941 -3.967 -18.797 1 89.81 105 ALA B N 1
ATOM 3388 C CA . ALA B 1 105 ? 6.34 -3.27 -17.656 1 89.81 105 ALA B CA 1
ATOM 3389 C C . ALA B 1 105 ? 5.391 -4.188 -16.891 1 89.81 105 ALA B C 1
ATOM 3391 O O . ALA B 1 105 ? 5.32 -4.129 -15.664 1 89.81 105 ALA B O 1
ATOM 3392 N N . PHE B 1 106 ? 4.703 -4.969 -17.625 1 92.44 106 PHE B N 1
ATOM 3393 C CA . PHE B 1 106 ? 3.758 -5.875 -16.984 1 92.44 106 PHE B CA 1
ATOM 3394 C C . PHE B 1 106 ? 4.484 -6.898 -16.125 1 92.44 106 PHE B C 1
ATOM 3396 O O . PHE B 1 106 ? 4.078 -7.16 -14.984 1 92.44 106 PHE B O 1
ATOM 3403 N N . VAL B 1 107 ? 5.551 -7.43 -16.625 1 93.75 107 VAL B N 1
ATOM 3404 C CA . VAL B 1 107 ? 6.289 -8.477 -15.938 1 93.75 107 VAL B CA 1
ATOM 3405 C C . VAL B 1 107 ? 6.762 -7.965 -14.578 1 93.75 107 VAL B C 1
ATOM 3407 O O . VAL B 1 107 ? 6.605 -8.648 -13.562 1 93.75 107 VAL B O 1
ATOM 3410 N N . GLY B 1 108 ? 7.266 -6.805 -14.539 1 92.81 108 GLY B N 1
ATOM 3411 C CA . GLY B 1 108 ? 7.746 -6.227 -13.297 1 92.81 108 GLY B CA 1
ATOM 3412 C C . GLY B 1 108 ? 6.633 -5.895 -12.32 1 92.81 108 GLY B C 1
ATOM 3413 O O . GLY B 1 108 ? 6.805 -6.008 -11.102 1 92.81 108 GLY B O 1
ATOM 3414 N N . ASN B 1 109 ? 5.445 -5.578 -12.805 1 93 109 ASN B N 1
ATOM 3415 C CA . ASN B 1 109 ? 4.367 -5.059 -11.969 1 93 109 ASN B CA 1
ATOM 3416 C C . ASN B 1 109 ? 3.229 -6.062 -11.828 1 93 109 ASN B C 1
ATOM 3418 O O . ASN B 1 109 ? 2.242 -5.801 -11.141 1 93 109 ASN B O 1
ATOM 3422 N N . SER B 1 110 ? 3.344 -7.215 -12.375 1 95.19 110 SER B N 1
ATOM 3423 C CA . SER B 1 110 ? 2.252 -8.18 -12.484 1 95.19 110 SER B CA 1
ATOM 3424 C C . SER B 1 110 ? 1.68 -8.516 -11.109 1 95.19 110 SER B C 1
ATOM 3426 O O . SER B 1 110 ? 0.464 -8.641 -10.953 1 95.19 110 SER B O 1
ATOM 3428 N N . PRO B 1 111 ? 2.521 -8.664 -10.047 1 95.94 111 PRO B N 1
ATOM 3429 C CA . PRO B 1 111 ? 1.915 -9 -8.758 1 95.94 111 PRO B CA 1
ATOM 3430 C C . PRO B 1 111 ? 0.959 -7.922 -8.258 1 95.94 111 PRO B C 1
ATOM 3432 O O . PRO B 1 111 ? -0.05 -8.234 -7.617 1 95.94 111 PRO B O 1
ATOM 3435 N N . LEU B 1 112 ? 1.287 -6.68 -8.5 1 93.25 112 LEU B N 1
ATOM 3436 C CA . LEU B 1 112 ? 0.409 -5.586 -8.102 1 93.25 112 LEU B CA 1
ATOM 3437 C C . LEU B 1 112 ? -0.833 -5.535 -8.984 1 93.25 112 LEU B C 1
ATOM 3439 O O . LEU B 1 112 ? -1.95 -5.391 -8.484 1 93.25 112 LEU B O 1
ATOM 3443 N N . ILE B 1 113 ? -0.639 -5.672 -10.211 1 92.44 113 ILE B N 1
ATOM 3444 C CA . ILE B 1 113 ? -1.699 -5.539 -11.203 1 92.44 113 ILE B CA 1
ATOM 3445 C C . ILE B 1 113 ? -2.738 -6.637 -11 1 92.44 113 ILE B C 1
ATOM 3447 O O . ILE B 1 113 ? -3.939 -6.402 -11.148 1 92.44 113 ILE B O 1
ATOM 3451 N N . LEU B 1 114 ? -2.301 -7.785 -10.633 1 95.12 114 LEU B N 1
ATOM 3452 C CA . LEU B 1 114 ? -3.174 -8.953 -10.641 1 95.12 114 LEU B CA 1
ATOM 3453 C C . LEU B 1 114 ? -3.746 -9.211 -9.25 1 95.12 114 LEU B C 1
ATOM 3455 O O . LEU B 1 114 ? -4.57 -10.109 -9.078 1 95.12 114 LEU B O 1
ATOM 3459 N N . ALA B 1 115 ? -3.352 -8.469 -8.273 1 93.75 115 ALA B N 1
ATOM 3460 C CA . ALA B 1 115 ? -3.746 -8.719 -6.887 1 93.75 115 ALA B CA 1
ATOM 3461 C C . ALA B 1 115 ? -5.266 -8.773 -6.75 1 93.75 115 ALA B C 1
ATOM 3463 O O . ALA B 1 115 ? -5.805 -9.672 -6.102 1 93.75 115 ALA B O 1
ATOM 3464 N N . ARG B 1 116 ? -5.973 -7.883 -7.316 1 91.62 116 ARG B N 1
ATOM 3465 C CA . ARG B 1 116 ? -7.426 -7.832 -7.211 1 91.62 116 ARG B CA 1
ATOM 3466 C C . ARG B 1 116 ? -8.07 -9.016 -7.93 1 91.62 116 ARG B C 1
ATOM 3468 O O . ARG B 1 116 ? -9.039 -9.594 -7.438 1 91.62 116 ARG B O 1
ATOM 3475 N N . LEU B 1 117 ? -7.559 -9.266 -9.078 1 95.31 117 LEU B N 1
ATOM 3476 C CA . LEU B 1 117 ? -8.07 -10.406 -9.836 1 95.31 117 LEU B CA 1
ATOM 3477 C C . LEU B 1 117 ? -7.902 -11.695 -9.047 1 95.31 117 LEU B C 1
ATOM 3479 O O . LEU B 1 117 ? -8.852 -12.477 -8.914 1 95.31 117 LEU B O 1
ATOM 3483 N N . TRP B 1 118 ? -6.738 -11.914 -8.539 1 97.38 118 TRP B N 1
ATOM 3484 C CA . TRP B 1 118 ? -6.434 -13.109 -7.758 1 97.38 118 TRP B CA 1
ATOM 3485 C C . TRP B 1 118 ? -7.336 -13.203 -6.531 1 97.38 118 TRP B C 1
ATOM 3487 O O . TRP B 1 118 ? -7.836 -14.281 -6.199 1 97.38 118 TRP B O 1
ATOM 3497 N N . SER B 1 119 ? -7.48 -12.109 -5.918 1 95 119 SER B N 1
ATOM 3498 C CA . SER B 1 119 ? -8.344 -12.086 -4.738 1 95 119 SER B CA 1
ATOM 3499 C C . SER B 1 119 ? -9.773 -12.469 -5.09 1 95 119 SER B C 1
ATOM 3501 O O . SER B 1 119 ? -10.414 -13.227 -4.359 1 95 119 SER B O 1
ATOM 3503 N N . ARG B 1 120 ? -10.266 -11.922 -6.133 1 94.69 120 ARG B N 1
ATOM 3504 C CA . ARG B 1 120 ? -11.617 -12.242 -6.582 1 94.69 120 ARG B CA 1
ATOM 3505 C C . ARG B 1 120 ? -11.742 -13.719 -6.926 1 94.69 120 ARG B C 1
ATOM 3507 O O . ARG B 1 120 ? -12.711 -14.375 -6.527 1 94.69 120 ARG B O 1
ATOM 3514 N N . MET B 1 121 ? -10.82 -14.211 -7.629 1 97.5 121 MET B N 1
ATOM 3515 C CA . MET B 1 121 ? -10.82 -15.625 -8 1 97.5 121 MET B CA 1
ATOM 3516 C C . MET B 1 121 ? -10.812 -16.516 -6.762 1 97.5 121 MET B C 1
ATOM 3518 O O . MET B 1 121 ? -11.562 -17.484 -6.684 1 97.5 121 MET B O 1
ATOM 3522 N N . GLU B 1 122 ? -9.938 -16.172 -5.871 1 97.25 122 GLU B N 1
ATOM 3523 C CA . GLU B 1 122 ? -9.828 -16.953 -4.645 1 97.25 122 GLU B CA 1
ATOM 3524 C C . GLU B 1 122 ? -11.148 -17 -3.889 1 97.25 122 GLU B C 1
ATOM 3526 O O . GLU B 1 122 ? -11.586 -18.062 -3.445 1 97.25 122 GLU B O 1
ATOM 3531 N N . SER B 1 123 ? -11.766 -15.859 -3.746 1 95.06 123 SER B N 1
ATOM 3532 C CA . SER B 1 123 ? -13.039 -15.773 -3.031 1 95.06 123 SER B CA 1
ATOM 3533 C C . SER B 1 123 ? -14.117 -16.594 -3.723 1 95.06 123 SER B C 1
ATOM 3535 O O . SER B 1 123 ? -14.891 -17.297 -3.062 1 95.06 123 SER B O 1
ATOM 3537 N N . GLN B 1 124 ? -14.156 -16.516 -4.969 1 96.56 124 GLN B N 1
ATOM 3538 C CA . GLN B 1 124 ? -15.188 -17.219 -5.73 1 96.56 124 GLN B CA 1
ATOM 3539 C C . GLN B 1 124 ? -14.984 -18.734 -5.668 1 96.56 124 GLN B C 1
ATOM 3541 O O . GLN B 1 124 ? -15.938 -19.484 -5.512 1 96.56 124 GLN B O 1
ATOM 3546 N N . ILE B 1 125 ? -13.789 -19.141 -5.836 1 97.56 125 ILE B N 1
ATOM 3547 C CA . ILE B 1 125 ? -13.5 -20.578 -5.754 1 97.56 125 ILE B CA 1
ATOM 3548 C C . ILE B 1 125 ? -13.852 -21.094 -4.363 1 97.56 125 ILE B C 1
ATOM 3550 O O . ILE B 1 125 ? -14.414 -22.188 -4.227 1 97.56 125 ILE B O 1
ATOM 3554 N N . GLN B 1 126 ? -13.484 -20.328 -3.367 1 95.75 126 GLN B N 1
ATOM 3555 C CA . GLN B 1 126 ? -13.828 -20.719 -2.004 1 95.75 126 GLN B CA 1
ATOM 3556 C C . GLN B 1 126 ? -15.328 -20.906 -1.848 1 95.75 126 GLN B C 1
ATOM 3558 O O . GLN B 1 126 ? -15.773 -21.875 -1.222 1 95.75 126 GLN B O 1
ATOM 3563 N N . GLU B 1 127 ? -16.078 -20.047 -2.375 1 95.12 127 GLU B N 1
ATOM 3564 C CA . GLU B 1 127 ? -17.531 -20.141 -2.309 1 95.12 127 GLU B CA 1
ATOM 3565 C C . GLU B 1 127 ? -18.031 -21.391 -3.025 1 95.12 127 GLU B C 1
ATOM 3567 O O . GLU B 1 127 ? -18.906 -22.109 -2.508 1 95.12 127 GLU B O 1
ATOM 3572 N N . VAL B 1 128 ? -17.531 -21.656 -4.148 1 96.38 128 VAL B N 1
ATOM 3573 C CA . VAL B 1 128 ? -17.953 -22.781 -4.965 1 96.38 128 VAL B CA 1
ATOM 3574 C C . VAL B 1 128 ? -17.656 -24.094 -4.23 1 96.38 128 VAL B C 1
ATOM 3576 O O . VAL B 1 128 ? -18.484 -25.016 -4.223 1 96.38 128 VAL B O 1
ATOM 3579 N N . LEU B 1 129 ? -16.516 -24.156 -3.617 1 95.69 129 LEU B N 1
ATOM 3580 C CA . LEU B 1 129 ? -16.047 -25.406 -3.031 1 95.69 129 LEU B CA 1
ATOM 3581 C C . LEU B 1 129 ? -16.703 -25.641 -1.676 1 95.69 129 LEU B C 1
ATOM 3583 O O . LEU B 1 129 ? -16.688 -26.766 -1.163 1 95.69 129 LEU B O 1
ATOM 3587 N N . THR B 1 130 ? -17.266 -24.625 -1.072 1 92.25 130 THR B N 1
ATOM 3588 C CA . THR B 1 130 ? -17.781 -24.781 0.284 1 92.25 130 THR B CA 1
ATOM 3589 C C . THR B 1 130 ? -19.297 -24.781 0.285 1 92.25 130 THR B C 1
ATOM 3591 O O . THR B 1 130 ? -19.922 -25.062 1.313 1 92.25 130 THR B O 1
ATOM 3594 N N . THR B 1 131 ? -19.922 -24.531 -0.812 1 90.88 131 THR B N 1
ATOM 3595 C CA . THR B 1 131 ? -21.375 -24.516 -0.889 1 90.88 131 THR B CA 1
ATOM 3596 C C . THR B 1 131 ? -21.906 -25.844 -1.408 1 90.88 131 THR B C 1
ATOM 3598 O O . THR B 1 131 ? -21.344 -26.422 -2.344 1 90.88 131 THR B O 1
ATOM 3601 N N . PRO B 1 132 ? -23 -26.297 -0.817 1 86.69 132 PRO B N 1
ATOM 3602 C CA . PRO B 1 132 ? -23.578 -27.547 -1.293 1 86.69 132 PRO B CA 1
ATOM 3603 C C . PRO B 1 132 ? -24.188 -27.422 -2.689 1 86.69 132 PRO B C 1
ATOM 3605 O O . PRO B 1 132 ? -24.109 -28.359 -3.488 1 86.69 132 PRO B O 1
ATOM 3608 N N . ASP B 1 133 ? -24.828 -26.375 -2.959 1 90.12 133 ASP B N 1
ATOM 3609 C CA . ASP B 1 133 ? -25.375 -26.109 -4.285 1 90.12 133 ASP B CA 1
ATOM 3610 C C . ASP B 1 133 ? -24.594 -25.016 -4.992 1 90.12 133 ASP B C 1
ATOM 3612 O O . ASP B 1 133 ? -24.969 -23.844 -4.953 1 90.12 133 ASP B O 1
ATOM 3616 N N . PRO B 1 134 ? -23.594 -25.484 -5.789 1 92.88 134 PRO B N 1
ATOM 3617 C CA . PRO B 1 134 ? -22.672 -24.484 -6.352 1 92.88 134 PRO B CA 1
ATOM 3618 C C . PRO B 1 134 ? -23.219 -23.828 -7.621 1 92.88 134 PRO B C 1
ATOM 3620 O O . PRO B 1 134 ? -22.547 -23.016 -8.234 1 92.88 134 PRO B O 1
ATOM 3623 N N . GLY B 1 135 ? -24.422 -24.125 -8.055 1 93.69 135 GLY B N 1
ATOM 3624 C CA . GLY B 1 135 ? -24.984 -23.625 -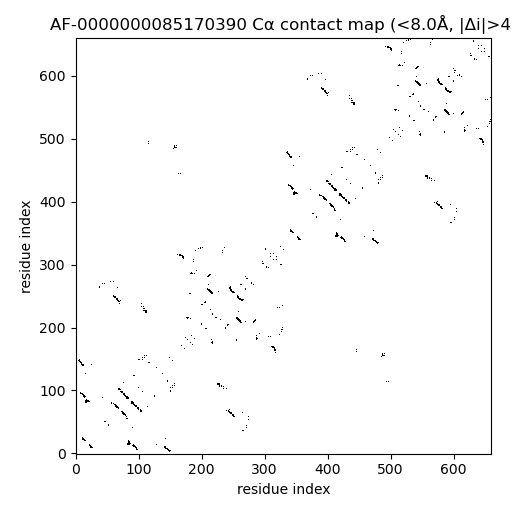9.305 1 93.69 135 GLY B CA 1
ATOM 3625 C C . GLY B 1 135 ? -24.922 -22.109 -9.414 1 93.69 135 GLY B C 1
ATOM 3626 O O . GLY B 1 135 ? -24.406 -21.578 -10.391 1 93.69 135 GLY B O 1
ATOM 3627 N N . GLN B 1 136 ? -25.422 -21.516 -8.438 1 93.56 136 GLN B N 1
ATOM 3628 C CA . GLN B 1 136 ? -25.469 -20.062 -8.438 1 93.56 136 GLN B CA 1
ATOM 3629 C C . GLN B 1 136 ? -24.062 -19.469 -8.383 1 93.56 136 GLN B C 1
ATOM 3631 O O . GLN B 1 136 ? -23.781 -18.469 -9.047 1 93.56 136 GLN B O 1
ATOM 3636 N N . SER B 1 137 ? -23.25 -20.047 -7.559 1 94.81 137 SER B N 1
ATOM 3637 C CA . SER B 1 137 ? -21.875 -19.578 -7.422 1 94.81 137 SER B CA 1
ATOM 3638 C C . SER B 1 137 ? -21.109 -19.75 -8.727 1 94.81 137 SER B C 1
ATOM 3640 O O . SER B 1 137 ? -20.297 -18.891 -9.094 1 94.81 137 SER B O 1
ATOM 3642 N N . LEU B 1 138 ? -21.312 -20.828 -9.398 1 95.44 138 LEU B N 1
ATOM 3643 C CA . LEU B 1 138 ? -20.656 -21.094 -10.68 1 95.44 138 LEU B CA 1
ATOM 3644 C C . LEU B 1 138 ? -21.125 -20.094 -11.742 1 95.44 138 LEU B C 1
ATOM 3646 O O . LEU B 1 138 ? -20.328 -19.609 -12.539 1 95.44 138 LEU B O 1
ATOM 3650 N N . GLN B 1 139 ? -22.359 -19.781 -11.742 1 94.06 139 GLN B N 1
ATOM 3651 C CA . GLN B 1 139 ? -22.906 -18.781 -12.664 1 94.06 139 GLN B CA 1
ATOM 3652 C C . GLN B 1 139 ? -22.328 -17.406 -12.398 1 94.06 139 GLN B C 1
ATOM 3654 O O . GLN B 1 139 ? -22 -16.672 -13.328 1 94.06 139 GLN B O 1
ATOM 3659 N N . ALA B 1 140 ? -22.266 -17.125 -11.164 1 93.5 140 ALA B N 1
ATOM 3660 C CA . ALA B 1 140 ? -21.688 -15.836 -10.773 1 93.5 140 ALA B CA 1
ATOM 3661 C C . ALA B 1 140 ? -20.234 -15.742 -11.219 1 93.5 140 ALA B C 1
ATOM 3663 O O . ALA B 1 140 ? -19.797 -14.695 -11.719 1 93.5 140 ALA B O 1
ATOM 3664 N N . MET B 1 141 ? -19.516 -16.797 -11.016 1 93.62 141 MET B N 1
ATOM 3665 C CA . MET B 1 141 ? -18.109 -16.844 -11.398 1 93.62 141 MET B CA 1
ATOM 3666 C C . MET B 1 141 ? -17.953 -16.641 -12.906 1 93.62 141 MET B C 1
ATOM 3668 O O . MET B 1 141 ? -17.109 -15.859 -13.352 1 93.62 141 MET B O 1
ATOM 3672 N N . ALA B 1 142 ? -18.766 -17.25 -13.664 1 92.31 142 ALA B N 1
ATOM 3673 C CA . ALA B 1 142 ? -18.688 -17.203 -15.117 1 92.31 142 ALA B CA 1
ATOM 3674 C C . ALA B 1 142 ? -19.094 -15.828 -15.648 1 92.31 142 ALA B C 1
ATOM 3676 O O . ALA B 1 142 ? -18.75 -15.453 -16.766 1 92.31 142 ALA B O 1
ATOM 3677 N N . SER B 1 143 ? -19.797 -15.062 -14.859 1 93.06 143 SER B N 1
ATOM 3678 C CA . SER B 1 143 ? -20.297 -13.758 -15.289 1 93.06 143 SER B CA 1
ATOM 3679 C C . SER B 1 143 ? -19.453 -12.625 -14.711 1 93.06 143 SER B C 1
ATOM 3681 O O . SER B 1 143 ? -19.672 -11.453 -15.008 1 93.06 143 SER B O 1
ATOM 3683 N N . THR B 1 144 ? -18.516 -13.047 -13.977 1 93.44 144 THR B N 1
ATOM 3684 C CA . THR B 1 144 ? -17.719 -12.047 -13.281 1 93.44 144 THR B CA 1
ATOM 3685 C C . THR B 1 144 ? -16.75 -11.367 -14.242 1 93.44 144 THR B C 1
ATOM 3687 O O . THR B 1 144 ? -16.109 -12.039 -15.055 1 93.44 144 THR B O 1
ATOM 3690 N N . THR B 1 145 ? -16.688 -10.047 -14.102 1 93.19 145 THR B N 1
ATOM 3691 C CA . THR B 1 145 ? -15.688 -9.234 -14.773 1 93.19 145 THR B CA 1
ATOM 3692 C C . THR B 1 145 ? -14.914 -8.391 -13.773 1 93.19 145 THR B C 1
ATOM 3694 O O . THR B 1 145 ? -15.5 -7.832 -12.844 1 93.19 145 THR B O 1
ATOM 3697 N N . VAL B 1 146 ? -13.602 -8.391 -13.93 1 92.06 146 VAL B N 1
ATOM 3698 C CA . VAL B 1 146 ? -12.742 -7.59 -13.062 1 92.06 146 VAL B CA 1
ATOM 3699 C C . VAL B 1 146 ? -12.016 -6.535 -13.883 1 92.06 146 VAL B C 1
ATOM 3701 O O . VAL B 1 146 ? -11.43 -6.844 -14.922 1 92.06 146 VAL B O 1
ATOM 3704 N N . GLU B 1 147 ? -12.055 -5.293 -13.383 1 88.5 147 GLU B N 1
ATOM 3705 C CA . GLU B 1 147 ? -11.328 -4.215 -14.047 1 88.5 147 GLU B CA 1
ATOM 3706 C C . GLU B 1 147 ? -9.883 -4.145 -13.57 1 88.5 147 GLU B C 1
ATOM 3708 O O . GLU B 1 147 ? -9.625 -4.012 -12.367 1 88.5 147 GLU B O 1
ATOM 3713 N N . LEU B 1 148 ? -8.977 -4.277 -14.477 1 86.94 148 LEU B N 1
ATOM 3714 C CA . LEU B 1 148 ? -7.559 -4.191 -14.148 1 86.94 148 LEU B CA 1
ATOM 3715 C C . LEU B 1 148 ? -6.902 -3.035 -14.891 1 86.94 148 LEU B C 1
ATOM 3717 O O . LEU B 1 148 ? -7.281 -2.717 -16.016 1 86.94 148 LEU B O 1
ATOM 3721 N N . ASP B 1 149 ? -5.926 -2.4 -14.234 1 81.94 149 ASP B N 1
ATOM 3722 C CA . ASP B 1 149 ? -5.137 -1.347 -14.859 1 81.94 149 ASP B CA 1
ATOM 3723 C C . ASP B 1 149 ? -3.9 -1.924 -15.547 1 81.94 149 ASP B C 1
ATOM 3725 O O . ASP B 1 149 ? -2.781 -1.775 -15.055 1 81.94 149 ASP B O 1
ATOM 3729 N N . ILE B 1 150 ? -4.059 -2.508 -16.656 1 77.94 150 ILE B N 1
ATOM 3730 C CA . ILE B 1 150 ? -2.986 -3.178 -17.391 1 77.94 150 ILE B CA 1
ATOM 3731 C C . ILE B 1 150 ? -2.324 -2.193 -18.344 1 77.94 150 ILE B C 1
ATOM 3733 O O . ILE B 1 150 ? -1.106 -2.225 -18.531 1 77.94 150 ILE B O 1
ATOM 3737 N N . ASP B 1 151 ? -3.098 -1.237 -19.047 1 62.56 151 ASP B N 1
ATOM 3738 C CA . ASP B 1 151 ? -2.666 -0.434 -20.188 1 62.56 151 ASP B CA 1
ATOM 3739 C C . ASP B 1 151 ? -1.905 0.808 -19.719 1 62.56 151 ASP B C 1
ATOM 3741 O O . ASP B 1 151 ? -1.255 1.478 -20.531 1 62.56 151 ASP B O 1
ATOM 3745 N N . SER B 1 152 ? -2.191 1.212 -18.656 1 58.81 152 SER B N 1
ATOM 3746 C CA . SER B 1 152 ? -1.522 2.455 -18.297 1 58.81 152 SER B CA 1
ATOM 3747 C C . SER B 1 152 ? -0.07 2.209 -17.891 1 58.81 152 SER B C 1
ATOM 3749 O O . SER B 1 152 ? 0.551 3.045 -17.234 1 58.81 152 SER B O 1
ATOM 3751 N N . ASN B 1 153 ? 0.48 1.121 -18.641 1 52.28 153 ASN B N 1
ATOM 3752 C CA . ASN B 1 153 ? 1.876 0.743 -18.453 1 52.28 153 ASN B CA 1
ATOM 3753 C C . ASN B 1 153 ? 2.234 0.666 -16.969 1 52.28 153 ASN B C 1
ATOM 3755 O O . ASN B 1 153 ? 3.314 1.098 -16.562 1 52.28 153 ASN B O 1
ATOM 3759 N N . GLY B 1 154 ? 1.262 0.261 -16.281 1 55.94 154 GLY B N 1
ATOM 3760 C CA . GLY B 1 154 ? 1.537 0.111 -14.859 1 55.94 154 GLY B CA 1
ATOM 3761 C C . GLY B 1 154 ? 1.503 1.425 -14.102 1 55.94 154 GLY B C 1
ATOM 3762 O O . GLY B 1 154 ? 1.784 1.464 -12.906 1 55.94 154 GLY B O 1
ATOM 3763 N N . TYR B 1 155 ? 1.127 2.402 -14.766 1 61.53 155 TYR B N 1
ATOM 3764 C CA . TYR B 1 155 ? 1.201 3.742 -14.188 1 61.53 155 TYR B CA 1
ATOM 3765 C C . TYR B 1 155 ? 0.26 3.877 -13 1 61.53 155 TYR B C 1
ATOM 3767 O O . TYR B 1 155 ? 0.542 4.621 -12.062 1 61.53 155 TYR B O 1
ATOM 3775 N N . GLY B 1 156 ? -0.675 2.979 -13.125 1 72.44 156 GLY B N 1
ATOM 3776 C CA . GLY B 1 156 ? -1.625 3.078 -12.031 1 72.44 156 GLY B CA 1
ATOM 3777 C C . GLY B 1 156 ? -1.042 2.648 -10.695 1 72.44 156 GLY B C 1
ATOM 3778 O O . GLY B 1 156 ? -1.569 3.002 -9.641 1 72.44 156 GLY B O 1
ATOM 3779 N N . TYR B 1 157 ? 0.02 1.907 -10.734 1 84.06 157 TYR B N 1
ATOM 3780 C CA . TYR B 1 157 ? 0.629 1.407 -9.508 1 84.06 157 TYR B CA 1
ATOM 3781 C C . TYR B 1 157 ? 2.002 2.031 -9.289 1 84.06 157 TYR B C 1
ATOM 3783 O O . TYR B 1 157 ? 2.611 1.849 -8.234 1 84.06 157 TYR B O 1
ATOM 3791 N N . GLY B 1 158 ? 2.43 2.748 -10.305 1 84.25 158 GLY B N 1
ATOM 3792 C CA . GLY B 1 158 ? 3.787 3.271 -10.297 1 84.25 158 GLY B CA 1
ATOM 3793 C C . GLY B 1 158 ? 4.078 4.16 -9.102 1 84.25 158 GLY B C 1
ATOM 3794 O O . GLY B 1 158 ? 5.098 3.986 -8.43 1 84.25 158 GLY B O 1
ATOM 3795 N N . ALA B 1 159 ? 3.176 5.016 -8.836 1 84.5 159 ALA B N 1
ATOM 3796 C CA . ALA B 1 159 ? 3.396 5.965 -7.746 1 84.5 159 ALA B CA 1
ATOM 3797 C C . ALA B 1 159 ? 3.434 5.25 -6.398 1 84.5 159 ALA B C 1
ATOM 3799 O O . ALA B 1 159 ? 4.305 5.523 -5.57 1 84.5 159 ALA B O 1
ATOM 3800 N N . ALA B 1 160 ? 2.496 4.387 -6.215 1 88.06 160 ALA B N 1
ATOM 3801 C CA . ALA B 1 160 ? 2.443 3.639 -4.961 1 88.06 160 ALA B CA 1
ATOM 3802 C C . ALA B 1 160 ? 3.688 2.773 -4.785 1 88.06 160 ALA B C 1
ATOM 3804 O O . ALA B 1 160 ? 4.215 2.648 -3.678 1 88.06 160 ALA B O 1
ATOM 3805 N N . PHE B 1 161 ? 4.094 2.182 -5.828 1 92.25 161 PHE B N 1
ATOM 3806 C CA . PHE B 1 161 ? 5.289 1.353 -5.762 1 92.25 161 PHE B CA 1
ATOM 3807 C C . PHE B 1 161 ? 6.523 2.203 -5.488 1 92.25 161 PHE B C 1
ATOM 3809 O O . PHE B 1 161 ? 7.387 1.818 -4.699 1 92.25 161 PHE B O 1
ATOM 3816 N N . THR B 1 162 ? 6.633 3.295 -6.129 1 90.56 162 THR B N 1
ATOM 3817 C CA . THR B 1 162 ? 7.742 4.211 -5.887 1 90.56 162 THR B CA 1
ATOM 3818 C C . THR B 1 162 ? 7.758 4.668 -4.43 1 90.56 162 THR B C 1
ATOM 3820 O O . THR B 1 162 ? 8.82 4.762 -3.814 1 90.56 162 THR B O 1
ATOM 3823 N N . ASP B 1 163 ? 6.625 4.953 -3.924 1 90.31 163 ASP B N 1
ATOM 3824 C CA . ASP B 1 163 ? 6.531 5.324 -2.514 1 90.31 163 ASP B CA 1
ATOM 3825 C C . ASP B 1 163 ? 7.039 4.195 -1.618 1 90.31 163 ASP B C 1
ATOM 3827 O O . ASP B 1 163 ? 7.77 4.438 -0.657 1 90.31 163 ASP B O 1
ATOM 3831 N N . PHE B 1 164 ? 6.629 3.023 -1.907 1 95.06 164 PHE B N 1
ATOM 3832 C CA . PHE B 1 164 ? 7.07 1.864 -1.143 1 95.06 164 PHE B CA 1
ATOM 3833 C C . PHE B 1 164 ? 8.594 1.781 -1.12 1 95.06 164 PHE B C 1
ATOM 3835 O O . PHE B 1 164 ? 9.195 1.593 -0.06 1 95.06 164 PHE B O 1
ATOM 3842 N N . LEU B 1 165 ? 9.195 1.973 -2.252 1 96.31 165 LEU B N 1
ATOM 3843 C CA . LEU B 1 165 ? 10.648 1.864 -2.383 1 96.31 165 LEU B CA 1
ATOM 3844 C C . LEU B 1 165 ? 11.352 2.975 -1.606 1 96.31 165 LEU B C 1
ATOM 3846 O O . LEU B 1 165 ? 12.414 2.752 -1.02 1 96.31 165 LEU B O 1
ATOM 3850 N N . GLU B 1 166 ? 10.766 4.105 -1.599 1 91.69 166 GLU B N 1
ATOM 3851 C CA . GLU B 1 166 ? 11.406 5.27 -0.99 1 91.69 166 GLU B CA 1
ATOM 3852 C C . GLU B 1 166 ? 11.188 5.289 0.521 1 91.69 166 GLU B C 1
ATOM 3854 O O . GLU B 1 166 ? 12.055 5.73 1.272 1 91.69 166 GLU B O 1
ATOM 3859 N N . LEU B 1 167 ? 10.094 4.789 0.946 1 91.5 167 LEU B N 1
ATOM 3860 C CA . LEU B 1 167 ? 9.703 4.949 2.342 1 91.5 167 LEU B CA 1
ATOM 3861 C C . LEU B 1 167 ? 10.156 3.752 3.174 1 91.5 167 LEU B C 1
ATOM 3863 O O . LEU B 1 167 ? 10.203 3.828 4.402 1 91.5 167 LEU B O 1
ATOM 3867 N N . HIS B 1 168 ? 10.453 2.668 2.533 1 95 168 HIS B N 1
ATOM 3868 C CA . HIS B 1 168 ? 10.898 1.486 3.262 1 95 168 HIS B CA 1
ATOM 3869 C C . HIS B 1 168 ? 12.391 1.234 3.039 1 95 168 HIS B C 1
ATOM 3871 O O . HIS B 1 168 ? 12.969 1.713 2.061 1 95 168 HIS B O 1
ATOM 3877 N N . THR B 1 169 ? 12.953 0.532 4.008 1 96.88 169 THR B N 1
ATOM 3878 C CA . THR B 1 169 ? 14.391 0.262 4.004 1 96.88 169 THR B CA 1
ATOM 3879 C C . THR B 1 169 ? 14.656 -1.239 3.949 1 96.88 169 THR B C 1
ATOM 3881 O O . THR B 1 169 ? 13.727 -2.045 4.047 1 96.88 169 THR B O 1
ATOM 3884 N N . THR B 1 170 ? 15.961 -1.624 3.715 1 98.25 170 THR B N 1
ATOM 3885 C CA . THR B 1 170 ? 16.359 -3.029 3.764 1 98.25 170 THR B CA 1
ATOM 3886 C C . THR B 1 170 ? 16.078 -3.621 5.145 1 98.25 170 THR B C 1
ATOM 3888 O O . THR B 1 170 ? 15.695 -4.785 5.258 1 98.25 170 THR B O 1
ATOM 3891 N N . GLY B 1 171 ? 16.219 -2.785 6.129 1 97.81 171 GLY B N 1
ATOM 3892 C CA . GLY B 1 171 ? 15.898 -3.238 7.477 1 97.81 171 GLY B CA 1
ATOM 3893 C C . GLY B 1 171 ? 14.422 -3.535 7.668 1 97.81 171 GLY B C 1
ATOM 3894 O O . GLY B 1 171 ? 14.062 -4.551 8.266 1 97.81 171 GLY B O 1
ATOM 3895 N N . SER B 1 172 ? 13.586 -2.646 7.207 1 96.44 172 SER B N 1
ATOM 3896 C CA . SER B 1 172 ? 12.148 -2.861 7.344 1 96.44 172 SER B CA 1
ATOM 3897 C C . SER B 1 172 ? 11.688 -4.078 6.547 1 96.44 172 SER B C 1
ATOM 3899 O O . SER B 1 172 ? 10.812 -4.824 6.988 1 96.44 172 SER B O 1
ATOM 3901 N N . LEU B 1 173 ? 12.258 -4.27 5.359 1 97.94 173 LEU B N 1
ATOM 3902 C CA . LEU B 1 173 ? 11.914 -5.445 4.566 1 97.94 173 LEU B CA 1
ATOM 3903 C C . LEU B 1 173 ? 12.359 -6.723 5.266 1 97.94 173 LEU B C 1
ATOM 3905 O O . LEU B 1 173 ? 11.609 -7.699 5.32 1 97.94 173 LEU B O 1
ATOM 3909 N N . GLN B 1 174 ? 13.578 -6.73 5.82 1 98.06 174 GLN B N 1
ATOM 3910 C CA . GLN B 1 174 ? 14.062 -7.875 6.586 1 98.06 174 GLN B CA 1
ATOM 3911 C C . GLN B 1 174 ? 13.094 -8.227 7.715 1 98.06 174 GLN B C 1
ATOM 3913 O O . GLN B 1 174 ? 12.789 -9.406 7.926 1 98.06 174 GLN B O 1
ATOM 3918 N N . GLN B 1 175 ? 12.641 -7.227 8.359 1 96.75 175 GLN B N 1
ATOM 3919 C CA . GLN B 1 175 ? 11.742 -7.441 9.484 1 96.75 175 GLN B CA 1
ATOM 3920 C C . GLN B 1 175 ? 10.406 -8.016 9.023 1 96.75 175 GLN B C 1
ATOM 3922 O O . GLN B 1 175 ? 9.867 -8.938 9.648 1 96.75 175 GLN B O 1
ATOM 3927 N N . MET B 1 176 ? 9.852 -7.445 7.941 1 96.31 176 MET B N 1
ATOM 3928 C CA . MET B 1 176 ? 8.586 -7.93 7.398 1 96.31 176 MET B CA 1
ATOM 3929 C C . MET B 1 176 ? 8.68 -9.406 7.023 1 96.31 176 MET B C 1
ATOM 3931 O O . MET B 1 176 ? 7.754 -10.172 7.27 1 96.31 176 MET B O 1
ATOM 3935 N N . LEU B 1 177 ? 9.75 -9.75 6.418 1 97.81 177 LEU B N 1
ATOM 3936 C CA . LEU B 1 177 ? 9.953 -11.125 5.98 1 97.81 177 LEU B CA 1
ATOM 3937 C C . LEU B 1 177 ? 10.18 -12.047 7.172 1 97.81 177 LEU B C 1
ATOM 3939 O O . LEU B 1 177 ? 9.664 -13.164 7.207 1 97.81 177 LEU B O 1
ATOM 3943 N N . ALA B 1 178 ? 10.93 -11.578 8.133 1 97.44 178 ALA B N 1
ATOM 3944 C CA . ALA B 1 178 ? 11.18 -12.359 9.336 1 97.44 178 ALA B CA 1
ATOM 3945 C C . ALA B 1 178 ? 9.883 -12.633 10.094 1 97.44 178 ALA B C 1
ATOM 3947 O O . ALA B 1 178 ? 9.664 -13.742 10.586 1 97.44 178 ALA B O 1
ATOM 3948 N N . ASP B 1 179 ? 9.055 -11.633 10.156 1 95.88 179 ASP B N 1
ATOM 3949 C CA . ASP B 1 179 ? 7.758 -11.781 10.82 1 95.88 179 ASP B CA 1
ATOM 3950 C C . ASP B 1 179 ? 6.91 -12.852 10.141 1 95.88 179 ASP B C 1
ATOM 3952 O O . ASP B 1 179 ? 6.059 -13.477 10.773 1 95.88 179 ASP B O 1
ATOM 3956 N N . ALA B 1 180 ? 7.191 -13.07 8.852 1 96.88 180 ALA B N 1
ATOM 3957 C CA . ALA B 1 180 ? 6.41 -14.031 8.078 1 96.88 180 ALA B CA 1
ATOM 3958 C C . ALA B 1 180 ? 7.062 -15.406 8.094 1 96.88 180 ALA B C 1
ATOM 3960 O O . ALA B 1 180 ? 6.559 -16.344 7.477 1 96.88 180 ALA B O 1
ATOM 3961 N N . GLY B 1 181 ? 8.219 -15.547 8.75 1 95.81 181 GLY B N 1
ATOM 3962 C CA . GLY B 1 181 ? 8.82 -16.859 8.93 1 95.81 181 GLY B CA 1
ATOM 3963 C C . GLY B 1 181 ? 10.125 -17.031 8.18 1 95.81 181 GLY B C 1
ATOM 3964 O O . GLY B 1 181 ? 10.75 -18.094 8.227 1 95.81 181 GLY B O 1
ATOM 3965 N N . PHE B 1 182 ? 10.523 -15.977 7.438 1 96.5 182 PHE B N 1
ATOM 3966 C CA . PHE B 1 182 ? 11.789 -16.047 6.719 1 96.5 182 PHE B CA 1
ATOM 3967 C C . PHE B 1 182 ? 12.969 -16.016 7.691 1 96.5 182 PHE B C 1
ATOM 3969 O O . PHE B 1 182 ? 13.125 -15.055 8.445 1 96.5 182 PHE B O 1
ATOM 3976 N N . ASN B 1 183 ? 13.82 -16.969 7.617 1 94.25 183 ASN B N 1
ATOM 3977 C CA . ASN B 1 183 ? 14.938 -17.078 8.547 1 94.25 183 ASN B CA 1
ATOM 3978 C C . ASN B 1 183 ? 16.25 -16.688 7.883 1 94.25 183 ASN B C 1
ATOM 3980 O O . ASN B 1 183 ? 17.312 -16.719 8.516 1 94.25 183 ASN B O 1
ATOM 3984 N N . GLY B 1 184 ? 16.188 -16.312 6.723 1 95.88 184 GLY B N 1
ATOM 3985 C CA . GLY B 1 184 ? 17.406 -15.93 6.004 1 95.88 184 GLY B CA 1
ATOM 3986 C C . GLY B 1 184 ? 17.781 -14.477 6.203 1 95.88 184 GLY B C 1
ATOM 3987 O O . GLY B 1 184 ? 17.156 -13.766 6.996 1 95.88 184 GLY B O 1
ATOM 3988 N N . ASN B 1 185 ? 18.906 -14.094 5.559 1 97.06 185 ASN B N 1
ATOM 3989 C CA . ASN B 1 185 ? 19.438 -12.734 5.562 1 97.06 185 ASN B CA 1
ATOM 3990 C C . ASN B 1 185 ? 19.188 -12.031 4.23 1 97.06 185 ASN B C 1
ATOM 3992 O O . ASN B 1 185 ? 19.578 -12.523 3.176 1 97.06 185 ASN B O 1
ATOM 3996 N N . LEU B 1 186 ? 18.594 -10.867 4.336 1 98 186 LEU B N 1
ATOM 3997 C CA . LEU B 1 186 ? 18.188 -10.172 3.113 1 98 186 LEU B CA 1
ATOM 3998 C C . LEU B 1 186 ? 19.406 -9.797 2.279 1 98 186 LEU B C 1
ATOM 4000 O O . LEU B 1 186 ? 19.375 -9.891 1.051 1 98 186 LEU B O 1
ATOM 4004 N N . ARG B 1 187 ? 20.422 -9.273 2.926 1 98 187 ARG B N 1
ATOM 4005 C CA . ARG B 1 187 ? 21.656 -8.938 2.207 1 98 187 ARG B CA 1
ATOM 4006 C C . ARG B 1 187 ? 22.172 -10.125 1.41 1 98 187 ARG B C 1
ATOM 4008 O O . ARG B 1 187 ? 22.453 -10.008 0.218 1 98 187 ARG B O 1
ATOM 4015 N N . GLN B 1 188 ? 22.266 -11.258 2.076 1 97.56 188 GLN B N 1
ATOM 4016 C CA . GLN B 1 188 ? 22.75 -12.469 1.42 1 97.56 188 GLN B CA 1
ATOM 4017 C C . GLN B 1 188 ? 21.812 -12.883 0.281 1 97.56 188 GLN B C 1
ATOM 4019 O O . GLN B 1 188 ? 22.281 -13.336 -0.77 1 97.56 188 GLN B O 1
ATOM 4024 N N . LEU B 1 189 ? 20.547 -12.781 0.495 1 98.06 189 LEU B N 1
ATOM 4025 C CA . LEU B 1 189 ? 19.562 -13.125 -0.531 1 98.06 189 LEU B CA 1
ATOM 4026 C C . LEU B 1 189 ? 19.766 -12.281 -1.784 1 98.06 189 LEU B C 1
ATOM 4028 O O . LEU B 1 189 ? 19.812 -12.812 -2.896 1 98.06 189 LEU B O 1
ATOM 4032 N N . LEU B 1 190 ? 19.922 -10.945 -1.616 1 98.12 190 LEU B N 1
ATOM 4033 C CA . LEU B 1 190 ? 20.078 -10.047 -2.752 1 98.12 190 LEU B CA 1
ATOM 4034 C C . LEU B 1 190 ? 21.375 -10.352 -3.502 1 98.12 190 LEU B C 1
ATOM 4036 O O . LEU B 1 190 ? 21.391 -10.367 -4.734 1 98.12 190 LEU B O 1
ATOM 4040 N N . LEU B 1 191 ? 22.422 -10.609 -2.766 1 96.94 191 LEU B N 1
ATOM 4041 C CA . LEU B 1 191 ? 23.688 -10.953 -3.389 1 96.94 191 LEU B CA 1
ATOM 4042 C C . LEU B 1 191 ? 23.578 -12.273 -4.145 1 96.94 191 LEU B C 1
ATOM 4044 O O . LEU B 1 191 ? 24.047 -12.383 -5.281 1 96.94 191 LEU B O 1
ATOM 4048 N N . ALA B 1 192 ? 23 -13.242 -3.537 1 96.62 192 ALA B N 1
ATOM 4049 C CA . ALA B 1 192 ? 22.828 -14.555 -4.156 1 96.62 192 ALA B CA 1
ATOM 4050 C C . ALA B 1 192 ? 22 -14.453 -5.438 1 96.62 192 ALA B C 1
ATOM 4052 O O . ALA B 1 192 ? 22.328 -15.062 -6.453 1 96.62 192 ALA B O 1
ATOM 4053 N N . LEU B 1 193 ? 20.922 -13.711 -5.352 1 96.06 193 LEU B N 1
ATOM 4054 C CA . LEU B 1 193 ? 20.047 -13.516 -6.496 1 96.06 193 LEU B CA 1
ATOM 4055 C C . LEU B 1 193 ? 20.812 -12.922 -7.676 1 96.06 193 LEU B C 1
ATOM 4057 O O . LEU B 1 193 ? 20.703 -13.414 -8.805 1 96.06 193 LEU B O 1
ATOM 4061 N N . GLY B 1 194 ? 21.594 -11.891 -7.434 1 94.31 194 GLY B N 1
ATOM 4062 C CA . GLY B 1 194 ? 22.391 -11.273 -8.484 1 94.31 194 GLY B CA 1
ATOM 4063 C C . GLY B 1 194 ? 23.422 -12.219 -9.086 1 94.31 194 GLY B C 1
ATOM 4064 O O . GLY B 1 194 ? 23.562 -12.281 -10.312 1 94.31 194 GLY B O 1
ATOM 4065 N N . LEU B 1 195 ? 24.078 -12.953 -8.242 1 92.5 195 LEU B N 1
ATOM 4066 C CA . LEU B 1 195 ? 25.109 -13.883 -8.688 1 92.5 195 LEU B CA 1
ATOM 4067 C C . LEU B 1 195 ? 24.5 -15 -9.539 1 92.5 195 LEU B C 1
ATOM 4069 O O . LEU B 1 195 ? 25.109 -15.438 -10.516 1 92.5 195 LEU B O 1
ATOM 4073 N N . LEU B 1 196 ? 23.328 -15.414 -9.125 1 90.56 196 LEU B N 1
ATOM 4074 C CA . LEU B 1 196 ? 22.656 -16.484 -9.836 1 90.56 196 LEU B CA 1
ATOM 4075 C C . LEU B 1 196 ? 22.156 -16 -11.203 1 90.56 196 LEU B C 1
ATOM 4077 O O . LEU B 1 196 ? 22.172 -16.766 -12.172 1 90.56 196 LEU B O 1
ATOM 4081 N N . LEU B 1 197 ? 21.719 -14.75 -11.328 1 90.44 197 LEU B N 1
ATOM 4082 C CA . LEU B 1 197 ? 21.078 -14.242 -12.531 1 90.44 197 LEU B CA 1
ATOM 4083 C C . LEU B 1 197 ? 22.109 -13.664 -13.492 1 90.44 197 LEU B C 1
ATOM 4085 O O . LEU B 1 197 ? 21.828 -13.516 -14.688 1 90.44 197 LEU B O 1
ATOM 4089 N N . HIS B 1 198 ? 23.25 -13.344 -13.008 1 86.75 198 HIS B N 1
ATOM 4090 C CA . HIS B 1 198 ? 24.266 -12.664 -13.812 1 86.75 198 HIS B CA 1
ATOM 4091 C C . HIS B 1 198 ? 24.625 -13.484 -15.047 1 86.75 198 HIS B C 1
ATOM 4093 O O . HIS B 1 198 ? 24.672 -12.945 -16.156 1 86.75 198 HIS B O 1
ATOM 4099 N N . PRO B 1 199 ? 24.812 -14.797 -14.867 1 81 199 PRO B N 1
ATOM 4100 C CA . PRO B 1 199 ? 25.141 -15.594 -16.047 1 81 199 PRO B CA 1
ATOM 4101 C C . PRO B 1 199 ? 24.016 -15.633 -17.078 1 81 199 PRO B C 1
ATOM 4103 O O . PRO B 1 199 ? 24.25 -15.844 -18.266 1 81 199 PRO B O 1
ATOM 4106 N N . VAL B 1 200 ? 22.812 -15.57 -16.625 1 76.5 200 VAL B N 1
ATOM 4107 C CA . VAL B 1 200 ? 21.641 -15.578 -17.516 1 76.5 200 VAL B CA 1
ATOM 4108 C C . VAL B 1 200 ? 21.719 -14.391 -18.469 1 76.5 200 VAL B C 1
ATOM 4110 O O . VAL B 1 200 ? 21.312 -14.508 -19.641 1 76.5 200 VAL B O 1
ATOM 4113 N N . MET B 1 201 ? 22.25 -13.367 -18.031 1 68.75 201 MET B N 1
ATOM 4114 C CA . MET B 1 201 ? 22.344 -12.148 -18.828 1 68.75 201 MET B CA 1
ATOM 4115 C C . MET B 1 201 ? 23.422 -12.289 -19.891 1 68.75 201 MET B C 1
ATOM 4117 O O . MET B 1 201 ? 23.266 -11.773 -21 1 68.75 201 MET B O 1
ATOM 4121 N N . VAL B 1 202 ? 24.469 -12.961 -19.5 1 67.31 202 VAL B N 1
ATOM 4122 C CA . VAL B 1 202 ? 25.625 -13.047 -20.406 1 67.31 202 VAL B CA 1
ATOM 4123 C C . VAL B 1 202 ? 25.422 -14.219 -21.375 1 67.31 202 VAL B C 1
ATOM 4125 O O . VAL B 1 202 ? 25.812 -14.141 -22.531 1 67.31 202 VAL B O 1
ATOM 4128 N N . SER B 1 203 ? 25.062 -15.266 -20.766 1 62.28 203 SER B N 1
ATOM 4129 C CA . SER B 1 203 ? 24.953 -16.438 -21.641 1 62.28 203 SER B CA 1
ATOM 4130 C C . SER B 1 203 ? 23.594 -16.5 -22.312 1 62.28 203 SER B C 1
ATOM 4132 O O . SER B 1 203 ? 22.594 -16.047 -21.766 1 62.28 203 SER B O 1
ATOM 4134 N N . THR B 1 204 ? 23.641 -16.312 -23.625 1 52.47 204 THR B N 1
ATOM 4135 C CA . THR B 1 204 ? 22.406 -16.516 -24.375 1 52.47 204 THR B CA 1
ATOM 4136 C C . THR B 1 204 ? 21.688 -17.781 -23.938 1 52.47 204 THR B C 1
ATOM 4138 O O . THR B 1 204 ? 20.609 -18.094 -24.422 1 52.47 204 THR B O 1
ATOM 4141 N N . SER B 1 205 ? 22.547 -18.656 -23.312 1 51 205 SER B N 1
ATOM 4142 C CA . SER B 1 205 ? 21.906 -19.938 -22.984 1 51 205 SER B CA 1
ATOM 4143 C C . SER B 1 205 ? 20.828 -19.75 -21.922 1 51 205 SER B C 1
ATOM 4145 O O . SER B 1 205 ? 21.094 -19.219 -20.844 1 51 205 SER B O 1
ATOM 4147 N N . SER B 1 206 ? 19.766 -19.484 -22.344 1 51.62 206 SER B N 1
ATOM 4148 C CA . SER B 1 206 ? 18.438 -19.125 -21.844 1 51.62 206 SER B CA 1
ATOM 4149 C C . SER B 1 206 ? 18.062 -19.953 -20.625 1 51.62 206 SER B C 1
ATOM 4151 O O . SER B 1 206 ? 17.094 -19.656 -19.938 1 51.62 206 SER B O 1
ATOM 4153 N N . ARG B 1 207 ? 18.531 -21.281 -20.344 1 58.72 207 ARG B N 1
ATOM 4154 C CA . ARG B 1 207 ? 17.531 -22.047 -19.609 1 58.72 207 ARG B CA 1
ATOM 4155 C C . ARG B 1 207 ? 17.891 -22.094 -18.125 1 58.72 207 ARG B C 1
ATOM 4157 O O . ARG B 1 207 ? 18.953 -22.594 -17.75 1 58.72 207 ARG B O 1
ATOM 4164 N N . LEU B 1 208 ? 17.547 -21.141 -17.359 1 69.25 208 LEU B N 1
ATOM 4165 C CA . LEU B 1 208 ? 17.406 -21.391 -15.922 1 69.25 208 LEU B CA 1
ATOM 4166 C C . LEU B 1 208 ? 16.438 -22.516 -15.664 1 69.25 208 LEU B C 1
ATOM 4168 O O . LEU B 1 208 ? 15.25 -22.422 -16 1 69.25 208 LEU B O 1
ATOM 4172 N N . ASP B 1 209 ? 17.031 -23.625 -15.32 1 77.56 209 ASP B N 1
ATOM 4173 C CA . ASP B 1 209 ? 16.172 -24.797 -15.148 1 77.56 209 ASP B CA 1
ATOM 4174 C C . ASP B 1 209 ? 15.609 -24.875 -13.734 1 77.56 209 ASP B C 1
ATOM 4176 O O . ASP B 1 209 ? 14.789 -25.75 -13.438 1 77.56 209 ASP B O 1
ATOM 4180 N N . LYS B 1 210 ? 16.062 -24 -12.953 1 89.44 210 LYS B N 1
ATOM 4181 C CA . LYS B 1 210 ? 15.555 -24.062 -11.586 1 89.44 210 LYS B CA 1
ATOM 4182 C C . LYS B 1 210 ? 14.633 -22.891 -11.281 1 89.44 210 LYS B C 1
ATOM 4184 O O . LYS B 1 210 ? 14.844 -21.781 -11.789 1 89.44 210 LYS B O 1
ATOM 4189 N N . ASN B 1 211 ? 13.695 -23.188 -10.445 1 94.44 211 ASN B N 1
ATOM 4190 C CA . ASN B 1 211 ? 12.781 -22.156 -9.984 1 94.44 211 ASN B CA 1
ATOM 4191 C C . ASN B 1 211 ? 13.359 -21.406 -8.789 1 94.44 211 ASN B C 1
ATOM 4193 O O . ASN B 1 211 ? 14.133 -21.953 -8.008 1 94.44 211 ASN B O 1
ATOM 4197 N N . LEU B 1 212 ? 13.055 -20.141 -8.727 1 96.12 212 LEU B N 1
ATOM 4198 C CA . LEU B 1 212 ? 13.422 -19.344 -7.562 1 96.12 212 LEU B CA 1
ATOM 4199 C C . LEU B 1 212 ? 12.281 -19.297 -6.555 1 96.12 212 LEU B C 1
ATOM 4201 O O . LEU B 1 212 ? 11.117 -19.156 -6.934 1 96.12 212 LEU B O 1
ATOM 4205 N N . ILE B 1 213 ? 12.586 -19.531 -5.285 1 97.06 213 ILE B N 1
ATOM 4206 C CA . ILE B 1 213 ? 11.625 -19.328 -4.203 1 97.06 213 ILE B CA 1
ATOM 4207 C C . ILE B 1 213 ? 11.992 -18.078 -3.406 1 97.06 213 ILE B C 1
ATOM 4209 O O . ILE B 1 213 ? 13.031 -18.047 -2.748 1 97.06 213 ILE B O 1
ATOM 4213 N N . LEU B 1 214 ? 11.141 -17.094 -3.467 1 98.31 214 LEU B N 1
ATOM 4214 C CA . LEU B 1 214 ? 11.398 -15.812 -2.816 1 98.31 214 LEU B CA 1
ATOM 4215 C C . LEU B 1 214 ? 10.398 -15.562 -1.693 1 98.31 214 LEU B C 1
ATOM 4217 O O . LEU B 1 214 ? 9.195 -15.766 -1.87 1 98.31 214 LEU B O 1
ATOM 4221 N N . PRO B 1 215 ? 10.859 -15.109 -0.55 1 98.38 215 PRO B N 1
ATOM 4222 C CA . PRO B 1 215 ? 9.984 -14.922 0.606 1 98.38 215 PRO B CA 1
ATOM 4223 C C . PRO B 1 215 ? 9.062 -13.711 0.452 1 98.38 215 PRO B C 1
ATOM 4225 O O . PRO B 1 215 ? 9.43 -12.727 -0.189 1 98.38 215 PRO B O 1
ATOM 4228 N N . LEU B 1 216 ? 7.883 -13.797 1.008 1 98.44 216 LEU B N 1
ATOM 4229 C CA . LEU B 1 216 ? 6.887 -12.727 0.981 1 98.44 216 LEU B CA 1
ATOM 4230 C C . LEU B 1 216 ? 6.348 -12.453 2.381 1 98.44 216 LEU B C 1
ATOM 4232 O O . LEU B 1 216 ? 6.395 -13.328 3.252 1 98.44 216 LEU B O 1
ATOM 4236 N N . PRO B 1 217 ? 5.84 -11.25 2.627 1 97.38 217 PRO B N 1
ATOM 4237 C CA . PRO B 1 217 ? 5.258 -10.922 3.932 1 97.38 217 PRO B CA 1
ATOM 4238 C C . PRO B 1 217 ? 3.834 -11.453 4.086 1 97.38 217 PRO B C 1
ATOM 4240 O O . PRO B 1 217 ? 3.215 -11.867 3.104 1 97.38 217 PRO B O 1
ATOM 4243 N N . HIS B 1 218 ? 3.311 -11.383 5.316 1 93.44 218 HIS B N 1
ATOM 4244 C CA . HIS B 1 218 ? 1.956 -11.828 5.625 1 93.44 218 HIS B CA 1
ATOM 4245 C C . HIS B 1 218 ? 0.92 -10.828 5.117 1 93.44 218 HIS B C 1
ATOM 4247 O O . HIS B 1 218 ? -0.141 -11.227 4.629 1 93.44 218 HIS B O 1
ATOM 4253 N N . ASP B 1 219 ? 1.273 -9.602 5.25 1 91 219 ASP B N 1
ATOM 4254 C CA . ASP B 1 219 ? 0.306 -8.555 4.926 1 91 219 ASP B CA 1
ATOM 4255 C C . ASP B 1 219 ? -0.016 -8.547 3.434 1 91 219 ASP B C 1
ATOM 4257 O O . ASP B 1 219 ? 0.889 -8.5 2.598 1 91 219 ASP B O 1
A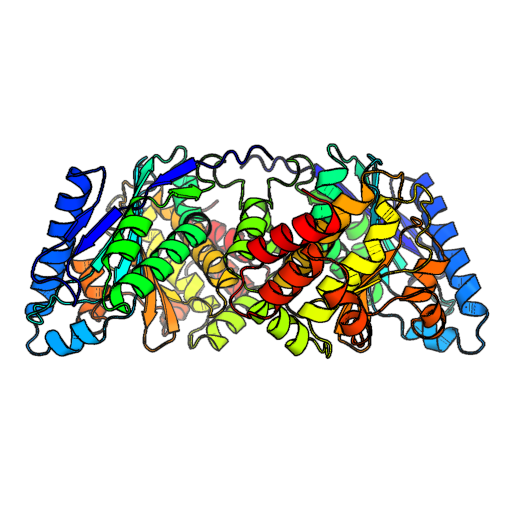TOM 4261 N N . THR B 1 220 ? -1.286 -8.445 3.131 1 85.94 220 THR B N 1
ATOM 4262 C CA . THR B 1 220 ? -1.761 -8.625 1.764 1 85.94 220 THR B CA 1
ATOM 4263 C C . THR B 1 220 ? -1.268 -7.496 0.864 1 85.94 220 THR B C 1
ATOM 4265 O O . THR B 1 220 ? -0.869 -7.734 -0.278 1 85.94 220 THR B O 1
ATOM 4268 N N . MET B 1 221 ? -1.279 -6.332 1.33 1 87.06 221 MET B N 1
ATOM 4269 C CA . MET B 1 221 ? -0.846 -5.207 0.506 1 87.06 221 MET B CA 1
ATOM 4270 C C . MET B 1 221 ? 0.66 -5.25 0.272 1 87.06 221 MET B C 1
ATOM 4272 O O . MET B 1 221 ? 1.126 -5.023 -0.846 1 87.06 221 MET B O 1
ATOM 4276 N N . TYR B 1 222 ? 1.368 -5.57 1.317 1 93.81 222 TYR B N 1
ATOM 4277 C CA . TYR B 1 222 ? 2.82 -5.633 1.193 1 93.81 222 TYR B CA 1
ATOM 4278 C C . TYR B 1 222 ? 3.244 -6.816 0.335 1 93.81 222 TYR B C 1
ATOM 4280 O O . TYR B 1 222 ? 4.289 -6.777 -0.317 1 93.81 222 TYR B O 1
ATOM 4288 N N . ARG B 1 223 ? 2.432 -7.824 0.354 1 95.88 223 ARG B N 1
ATOM 4289 C CA . ARG B 1 223 ? 2.762 -9 -0.442 1 95.88 223 ARG B CA 1
ATOM 4290 C C . ARG B 1 223 ? 2.902 -8.641 -1.918 1 95.88 223 ARG B C 1
ATOM 4292 O O . ARG B 1 223 ? 3.871 -9.039 -2.57 1 95.88 223 ARG B O 1
ATOM 4299 N N . GLY B 1 224 ? 1.922 -7.898 -2.477 1 95.69 224 GLY B N 1
ATOM 4300 C CA . GLY B 1 224 ? 2.021 -7.445 -3.854 1 95.69 224 GLY B CA 1
ATOM 4301 C C . GLY B 1 224 ? 3.213 -6.543 -4.102 1 95.69 224 GLY B C 1
ATOM 4302 O O . GLY B 1 224 ? 3.877 -6.648 -5.133 1 95.69 224 GLY B O 1
ATOM 4303 N N . LEU B 1 225 ? 3.516 -5.672 -3.148 1 96.5 225 LEU B N 1
ATOM 4304 C CA . LEU B 1 225 ? 4.613 -4.715 -3.27 1 96.5 225 LEU B CA 1
ATOM 4305 C C . LEU B 1 225 ? 5.961 -5.43 -3.242 1 96.5 225 LEU B C 1
ATOM 4307 O O . LEU B 1 225 ? 6.816 -5.176 -4.094 1 96.5 225 LEU B O 1
ATOM 4311 N N . VAL B 1 226 ? 6.109 -6.363 -2.332 1 98.44 226 VAL B N 1
ATOM 4312 C CA . VAL B 1 226 ? 7.375 -7.07 -2.186 1 98.44 226 VAL B CA 1
ATOM 4313 C C . VAL B 1 226 ? 7.578 -8.023 -3.363 1 98.44 226 VAL B C 1
ATOM 4315 O O . VAL B 1 226 ? 8.688 -8.156 -3.879 1 98.44 226 VAL B O 1
ATOM 4318 N N . ALA B 1 227 ? 6.496 -8.672 -3.793 1 98.56 227 ALA B N 1
ATOM 4319 C CA . ALA B 1 227 ? 6.602 -9.516 -4.984 1 98.56 227 ALA B CA 1
ATOM 4320 C C . ALA B 1 227 ? 7.043 -8.695 -6.191 1 98.56 227 ALA B C 1
ATOM 4322 O O . ALA B 1 227 ? 7.883 -9.141 -6.98 1 98.56 227 ALA B O 1
ATOM 4323 N N . SER B 1 228 ? 6.477 -7.512 -6.359 1 97 228 SER B N 1
ATOM 4324 C CA . SER B 1 228 ? 6.883 -6.629 -7.445 1 97 228 SER B CA 1
ATOM 4325 C C . SER B 1 228 ? 8.32 -6.16 -7.27 1 97 228 SER B C 1
ATOM 4327 O O . SER B 1 228 ? 9.047 -5.973 -8.25 1 97 228 SER B O 1
ATOM 4329 N N . PHE B 1 229 ? 8.719 -5.918 -6.012 1 98.44 229 PHE B N 1
ATOM 4330 C CA . PHE B 1 229 ? 10.109 -5.59 -5.73 1 98.44 229 PHE B CA 1
ATOM 4331 C C . PHE B 1 229 ? 11.039 -6.664 -6.277 1 98.44 229 PHE B C 1
ATOM 4333 O O . PHE B 1 229 ? 12.016 -6.355 -6.973 1 98.44 229 PHE B O 1
ATOM 4340 N N . TRP B 1 230 ? 10.766 -7.949 -6.008 1 98.69 230 TRP B N 1
ATOM 4341 C CA . TRP B 1 230 ? 11.555 -9.055 -6.539 1 98.69 230 TRP B CA 1
ATOM 4342 C C . TRP B 1 230 ? 11.562 -9.031 -8.062 1 98.69 230 TRP B C 1
ATOM 4344 O O . TRP B 1 230 ? 12.617 -9.18 -8.688 1 98.69 230 TRP B O 1
ATOM 4354 N N . MET B 1 231 ? 10.438 -8.812 -8.617 1 97.19 231 MET B N 1
ATOM 4355 C CA . MET B 1 231 ? 10.32 -8.867 -10.07 1 97.19 231 MET B CA 1
ATOM 4356 C C . MET B 1 231 ? 11.102 -7.723 -10.719 1 97.19 231 MET B C 1
ATOM 4358 O O . MET B 1 231 ? 11.672 -7.891 -11.797 1 97.19 231 MET B O 1
ATOM 4362 N N . HIS B 1 232 ? 11.086 -6.555 -10.109 1 96.19 232 HIS B N 1
ATOM 4363 C CA . HIS B 1 232 ? 11.844 -5.426 -10.648 1 96.19 232 HIS B CA 1
ATOM 4364 C C . HIS B 1 232 ? 13.344 -5.688 -10.586 1 96.19 232 HIS B C 1
ATOM 4366 O O . HIS B 1 232 ? 14.094 -5.199 -11.43 1 96.19 232 HIS B O 1
ATOM 4372 N N . LEU B 1 233 ? 13.773 -6.41 -9.547 1 97.12 233 LEU B N 1
ATOM 4373 C CA . LEU B 1 233 ? 15.172 -6.809 -9.484 1 97.12 233 LEU B CA 1
ATOM 4374 C C . LEU B 1 233 ? 15.516 -7.758 -10.625 1 97.12 233 LEU B C 1
ATOM 4376 O O . LEU B 1 233 ? 16.578 -7.633 -11.242 1 97.12 233 LEU B O 1
ATOM 4380 N N . ILE B 1 234 ? 14.633 -8.656 -11 1 95.38 234 ILE B N 1
ATOM 4381 C CA . ILE B 1 234 ? 14.93 -9.797 -11.852 1 95.38 234 ILE B CA 1
ATOM 4382 C C . ILE B 1 234 ? 14.703 -9.43 -13.312 1 95.38 234 ILE B C 1
ATOM 4384 O O . ILE B 1 234 ? 15.453 -9.867 -14.195 1 95.38 234 ILE B O 1
ATOM 4388 N N . THR B 1 235 ? 13.734 -8.602 -13.641 1 93.06 235 THR B N 1
ATOM 4389 C CA . THR B 1 235 ? 13.219 -8.359 -14.984 1 93.06 235 THR B CA 1
ATOM 4390 C C . THR B 1 235 ? 14.328 -7.879 -15.914 1 93.06 235 THR B C 1
ATOM 4392 O O . THR B 1 235 ? 14.414 -8.32 -17.062 1 93.06 235 THR B O 1
ATOM 4395 N N . PRO B 1 236 ? 15.242 -7.004 -15.461 1 91.38 236 PRO B N 1
ATOM 4396 C CA . PRO B 1 236 ? 16.281 -6.52 -16.375 1 91.38 236 PRO B CA 1
ATOM 4397 C C . PRO B 1 236 ? 17.188 -7.637 -16.875 1 91.38 236 PRO B C 1
ATOM 4399 O O . PRO B 1 236 ? 17.781 -7.516 -17.953 1 91.38 236 PRO B O 1
ATOM 4402 N N . PHE B 1 237 ? 17.297 -8.719 -16.141 1 90.44 237 PHE B N 1
ATOM 4403 C CA . PHE B 1 237 ? 18.141 -9.836 -16.547 1 90.44 237 PHE B CA 1
ATOM 4404 C C . PHE B 1 237 ? 17.438 -10.672 -17.625 1 90.44 237 PHE B C 1
ATOM 4406 O O . PHE B 1 237 ? 18.094 -11.461 -18.312 1 90.44 237 PHE B O 1
ATOM 4413 N N . LEU B 1 238 ? 16.141 -10.484 -17.75 1 86.12 238 LEU B N 1
ATOM 4414 C CA . LEU B 1 238 ? 15.352 -11.383 -18.578 1 86.12 238 LEU B CA 1
ATOM 4415 C C . LEU B 1 238 ? 15.031 -10.742 -19.922 1 86.12 238 LEU B C 1
ATOM 4417 O O . LEU B 1 238 ? 14.438 -11.375 -20.797 1 86.12 238 LEU B O 1
ATOM 4421 N N . THR B 1 239 ? 15.359 -9.562 -20.125 1 81.19 239 THR B N 1
ATOM 4422 C CA . THR B 1 239 ? 14.93 -8.828 -21.312 1 81.19 239 THR B CA 1
ATOM 4423 C C . THR B 1 239 ? 15.727 -9.266 -22.531 1 81.19 239 THR B C 1
ATOM 4425 O O . THR B 1 239 ? 15.297 -9.055 -23.672 1 81.19 239 THR B O 1
ATOM 4428 N N . ARG B 1 240 ? 16.859 -9.867 -22.375 1 74.31 240 ARG B N 1
ATOM 4429 C CA . ARG B 1 240 ? 17.719 -10.188 -23.5 1 74.31 240 ARG B CA 1
ATOM 4430 C C . ARG B 1 240 ? 17.375 -11.555 -24.094 1 74.31 240 ARG B C 1
ATOM 4432 O O . ARG B 1 240 ? 17.828 -11.906 -25.172 1 74.31 240 ARG B O 1
ATOM 4439 N N . ALA B 1 241 ? 16.594 -12.289 -23.344 1 75.19 241 ALA B N 1
ATOM 4440 C CA . ALA B 1 241 ? 16.234 -13.609 -23.844 1 75.19 241 ALA B CA 1
ATOM 4441 C C . ALA B 1 241 ? 14.711 -13.773 -23.891 1 75.19 241 ALA B C 1
ATOM 4443 O O . ALA B 1 241 ? 13.977 -12.922 -23.406 1 75.19 241 ALA B O 1
ATOM 4444 N N . ASP B 1 242 ? 14.352 -14.773 -24.656 1 81.19 242 ASP B N 1
ATOM 4445 C CA . ASP B 1 242 ? 12.93 -15.055 -24.844 1 81.19 242 ASP B CA 1
ATOM 4446 C C . ASP B 1 242 ? 12.422 -16 -23.75 1 81.19 242 ASP B C 1
ATOM 4448 O O . ASP B 1 242 ? 12.055 -17.141 -24.047 1 81.19 242 ASP B O 1
ATOM 4452 N N . PHE B 1 243 ? 12.242 -15.492 -22.609 1 85.44 243 PHE B N 1
ATOM 4453 C CA . PHE B 1 243 ? 11.789 -16.281 -21.469 1 85.44 243 PHE B CA 1
ATOM 4454 C C . PHE B 1 243 ? 10.273 -16.281 -21.391 1 85.44 243 PHE B C 1
ATOM 4456 O O . PHE B 1 243 ? 9.625 -15.266 -21.641 1 85.44 243 PHE B O 1
ATOM 4463 N N . GLU B 1 244 ? 9.789 -17.438 -21.156 1 91.56 244 GLU B N 1
ATOM 4464 C CA . GLU B 1 244 ? 8.43 -17.562 -20.656 1 91.56 244 GLU B CA 1
ATOM 4465 C C . GLU B 1 244 ? 8.414 -17.875 -19.156 1 91.56 244 GLU B C 1
ATOM 4467 O O . GLU B 1 244 ? 9.016 -18.844 -18.719 1 91.56 244 GLU B O 1
ATOM 4472 N N . LEU B 1 245 ? 7.77 -17 -18.438 1 95.56 245 LEU B N 1
ATOM 4473 C CA . LEU B 1 245 ? 7.828 -17.094 -16.984 1 95.56 245 LEU B CA 1
ATOM 4474 C C . LEU B 1 245 ? 6.531 -17.672 -16.422 1 95.56 245 LEU B C 1
ATOM 4476 O O . LEU B 1 245 ? 5.469 -17.516 -17.031 1 95.56 245 LEU B O 1
ATOM 4480 N N . SER B 1 246 ? 6.652 -18.359 -15.344 1 97.31 246 SER B N 1
ATOM 4481 C CA . SER B 1 246 ? 5.523 -18.703 -14.484 1 97.31 246 SER B CA 1
ATOM 4482 C C . SER B 1 246 ? 5.75 -18.219 -13.055 1 97.31 246 SER B C 1
ATOM 4484 O O . SER B 1 246 ? 6.793 -18.516 -12.461 1 97.31 246 SER B O 1
ATOM 4486 N N . LEU B 1 247 ? 4.879 -17.453 -12.578 1 98.38 247 LEU B N 1
ATOM 4487 C CA . LEU B 1 247 ? 4.938 -16.922 -11.227 1 98.38 247 LEU B CA 1
ATOM 4488 C C . LEU B 1 247 ? 3.797 -17.469 -10.375 1 98.38 247 LEU B C 1
ATOM 4490 O O . LEU B 1 247 ? 2.643 -17.484 -10.805 1 98.38 247 LEU B O 1
ATOM 4494 N N . PHE B 1 248 ? 4.141 -18.031 -9.188 1 98.56 248 PHE B N 1
ATOM 4495 C CA . PHE B 1 248 ? 3.152 -18.547 -8.25 1 98.56 248 PHE B CA 1
ATOM 4496 C C . PHE B 1 248 ? 3.254 -17.844 -6.902 1 98.56 248 PHE B C 1
ATOM 4498 O O . PHE B 1 248 ? 4.352 -17.672 -6.371 1 98.56 248 PHE B O 1
ATOM 4505 N N . LEU B 1 249 ? 2.193 -17.344 -6.398 1 98.38 249 LEU B N 1
ATOM 4506 C CA . LEU B 1 249 ? 2.09 -16.891 -5.012 1 98.38 249 LEU B CA 1
ATOM 4507 C C . LEU B 1 249 ? 1.364 -17.938 -4.164 1 98.38 249 LEU B C 1
ATOM 4509 O O . LEU B 1 249 ? 0.223 -18.297 -4.457 1 98.38 249 LEU B O 1
ATOM 4513 N N . THR B 1 250 ? 1.998 -18.391 -3.164 1 97.88 250 THR B N 1
ATOM 4514 C CA . THR B 1 250 ? 1.45 -19.438 -2.307 1 97.88 250 THR B CA 1
ATOM 4515 C C . THR B 1 250 ? 2.111 -19.422 -0.933 1 97.88 250 THR B C 1
ATOM 4517 O O . THR B 1 250 ? 2.631 -18.391 -0.507 1 97.88 250 THR B O 1
ATOM 4520 N N . ARG B 1 251 ? 1.902 -20.469 -0.171 1 96.06 251 ARG B N 1
ATOM 4521 C CA . ARG B 1 251 ? 2.523 -20.609 1.143 1 96.06 251 ARG B CA 1
ATOM 4522 C C . ARG B 1 251 ? 3.262 -21.938 1.262 1 96.06 251 ARG B C 1
ATOM 4524 O O . ARG B 1 251 ? 2.803 -22.953 0.746 1 96.06 251 ARG B O 1
ATOM 4531 N N . MET B 1 252 ? 4.414 -21.859 1.809 1 91.19 252 MET B N 1
ATOM 4532 C CA . MET B 1 252 ? 5.145 -23.047 2.264 1 91.19 252 MET B CA 1
ATOM 4533 C C . MET B 1 252 ? 5.129 -23.141 3.787 1 91.19 252 MET B C 1
ATOM 4535 O O . MET B 1 252 ? 5.695 -22.281 4.473 1 91.19 252 MET B O 1
ATOM 4539 N N . GLU B 1 253 ? 4.637 -24.172 4.395 1 84.94 253 GLU B N 1
ATOM 4540 C CA . GLU B 1 253 ? 4.469 -24.297 5.84 1 84.94 253 GLU B CA 1
ATOM 4541 C C . GLU B 1 253 ? 3.9 -23.016 6.438 1 84.94 253 GLU B C 1
ATOM 4543 O O . GLU B 1 253 ? 4.457 -22.469 7.395 1 84.94 253 GLU B O 1
ATOM 4548 N N . GLU B 1 254 ? 3.219 -22.281 5.984 1 88.81 254 GLU B N 1
ATOM 4549 C CA . GLU B 1 254 ? 2.48 -21.094 6.418 1 88.81 254 GLU B CA 1
ATOM 4550 C C . GLU B 1 254 ? 3.227 -19.812 6.055 1 88.81 254 GLU B C 1
ATOM 4552 O O . GLU B 1 254 ? 2.729 -18.719 6.285 1 88.81 254 GLU B O 1
ATOM 4557 N N . GLN B 1 255 ? 4.434 -19.953 5.547 1 94.62 255 GLN B N 1
ATOM 4558 C CA . GLN B 1 255 ? 5.199 -18.812 5.078 1 94.62 255 GLN B CA 1
ATOM 4559 C C . GLN B 1 255 ? 4.816 -18.438 3.646 1 94.62 255 GLN B C 1
ATOM 4561 O O . GLN B 1 255 ? 4.961 -19.25 2.73 1 94.62 255 GLN B O 1
ATOM 4566 N N . PRO B 1 256 ? 4.332 -17.219 3.498 1 97.69 256 PRO B N 1
ATOM 4567 C CA . PRO B 1 256 ? 4.051 -16.812 2.121 1 97.69 256 PRO B CA 1
ATOM 4568 C C . PRO B 1 256 ? 5.309 -16.734 1.26 1 97.69 256 PRO B C 1
ATOM 4570 O O . PRO B 1 256 ? 6.355 -16.281 1.727 1 97.69 256 PRO B O 1
ATOM 4573 N N . CYS B 1 257 ? 5.23 -17.219 0.054 1 97.81 257 CYS B N 1
ATOM 4574 C CA . CYS B 1 257 ? 6.387 -17.188 -0.835 1 97.81 257 CYS B CA 1
ATOM 4575 C C . CYS B 1 257 ? 5.949 -17.078 -2.291 1 97.81 257 CYS B C 1
ATOM 4577 O O . CYS B 1 257 ? 4.777 -17.281 -2.611 1 97.81 257 CYS B O 1
ATOM 4579 N N . MET B 1 258 ? 6.848 -16.672 -3.064 1 98.38 258 MET B N 1
ATOM 4580 C CA . MET B 1 258 ? 6.688 -16.562 -4.512 1 98.38 258 MET B CA 1
ATOM 4581 C C . MET B 1 258 ? 7.617 -17.531 -5.238 1 98.38 258 MET B C 1
ATOM 4583 O O . MET B 1 258 ? 8.82 -17.547 -4.973 1 98.38 258 MET B O 1
ATOM 4587 N N . PHE B 1 259 ? 7.07 -18.375 -6.074 1 97.62 259 PHE B N 1
ATOM 4588 C CA . PHE B 1 259 ? 7.855 -19.188 -6.98 1 97.62 259 PHE B CA 1
ATOM 4589 C C . PHE B 1 259 ? 7.973 -18.531 -8.352 1 97.62 259 PHE B C 1
ATOM 4591 O O . PHE B 1 259 ? 6.984 -18.031 -8.891 1 97.62 259 PHE B O 1
ATOM 4598 N N . LEU B 1 260 ? 9.133 -18.5 -8.859 1 97 260 LEU B N 1
ATOM 4599 C CA . LEU B 1 260 ? 9.344 -18 -10.211 1 97 260 LEU B CA 1
ATOM 4600 C C . LEU B 1 260 ? 10.055 -19.047 -11.07 1 97 260 LEU B C 1
ATOM 4602 O O . LEU B 1 260 ? 11.188 -19.438 -10.773 1 97 260 LEU B O 1
ATOM 4606 N N . GLY B 1 261 ? 9.312 -19.516 -12.047 1 95.38 261 GLY B N 1
ATOM 4607 C CA . GLY B 1 261 ? 9.875 -20.422 -13.031 1 95.38 261 GLY B CA 1
ATOM 4608 C C . GLY B 1 261 ? 10.18 -19.75 -14.359 1 95.38 261 GLY B C 1
ATOM 4609 O O . GLY B 1 261 ? 9.555 -18.75 -14.711 1 95.38 261 GLY B O 1
ATOM 4610 N N . PHE B 1 262 ? 11.039 -20.375 -15.148 1 92.69 262 PHE B N 1
ATOM 4611 C CA . PHE B 1 262 ? 11.555 -19.719 -16.344 1 92.69 262 PHE B CA 1
ATOM 4612 C C . PHE B 1 262 ? 11.227 -20.531 -17.594 1 92.69 262 PHE B C 1
ATOM 4614 O O . PHE B 1 262 ? 11.828 -20.328 -18.656 1 92.69 262 PHE B O 1
ATOM 4621 N N . SER B 1 263 ? 10.281 -21.422 -17.516 1 91.25 263 SER B N 1
ATOM 4622 C CA . SER B 1 263 ? 9.93 -22.281 -18.641 1 91.25 263 SER B CA 1
ATOM 4623 C C . SER B 1 263 ? 8.422 -22.25 -18.906 1 91.25 263 SER B C 1
ATOM 4625 O O . SER B 1 263 ? 7.832 -23.266 -19.266 1 91.25 263 SER B O 1
ATOM 4627 N N . GLY B 1 264 ? 7.84 -21.109 -18.641 1 92.44 264 GLY B N 1
ATOM 4628 C CA . GLY B 1 264 ? 6.418 -20.953 -18.906 1 92.44 264 GLY B CA 1
ATOM 4629 C C . GLY B 1 264 ? 5.551 -21.891 -18.094 1 92.44 264 GLY B C 1
ATOM 4630 O O . GLY B 1 264 ? 5.797 -22.094 -16.906 1 92.44 264 GLY B O 1
ATOM 4631 N N . ALA B 1 265 ? 4.508 -22.344 -18.766 1 93.56 265 ALA B N 1
ATOM 4632 C CA . ALA B 1 265 ? 3.617 -23.281 -18.094 1 93.56 265 ALA B CA 1
ATOM 4633 C C . ALA B 1 265 ? 4.207 -24.688 -18.109 1 93.56 265 ALA B C 1
ATOM 4635 O O . ALA B 1 265 ? 3.646 -25.609 -18.719 1 93.56 265 ALA B O 1
ATOM 4636 N N . SER B 1 266 ? 5.234 -24.859 -17.344 1 94.62 266 SER B N 1
ATOM 4637 C CA . SER B 1 266 ? 5.898 -26.156 -17.219 1 94.62 266 SER B CA 1
ATOM 4638 C C . SER B 1 266 ? 5.234 -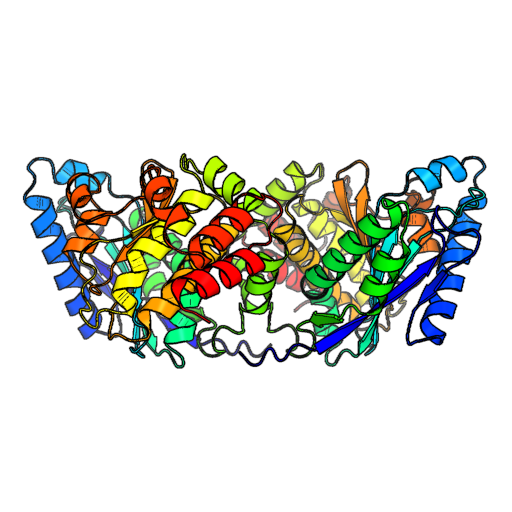27 -16.141 1 94.62 266 SER B C 1
ATOM 4640 O O . SER B 1 266 ? 5.109 -26.578 -14.992 1 94.62 266 SER B O 1
ATOM 4642 N N . PRO B 1 267 ? 4.852 -28.234 -16.516 1 96.19 267 PRO B N 1
ATOM 4643 C CA . PRO B 1 267 ? 4.293 -29.125 -15.492 1 96.19 267 PRO B CA 1
ATOM 4644 C C . PRO B 1 267 ? 5.27 -29.406 -14.359 1 96.19 267 PRO B C 1
ATOM 4646 O O . PRO B 1 267 ? 4.848 -29.594 -13.211 1 96.19 267 PRO B O 1
ATOM 4649 N N . ARG B 1 268 ? 6.508 -29.406 -14.68 1 94.75 268 ARG B N 1
ATOM 4650 C CA . ARG B 1 268 ? 7.523 -29.656 -13.656 1 94.75 268 ARG B CA 1
ATOM 4651 C C . ARG B 1 268 ? 7.547 -28.547 -12.625 1 94.75 268 ARG B C 1
ATOM 4653 O O . ARG B 1 268 ? 7.719 -28.797 -11.43 1 94.75 268 ARG B O 1
ATOM 4660 N N . THR B 1 269 ? 7.418 -27.328 -13.094 1 95.25 269 THR B N 1
ATOM 4661 C CA . THR B 1 269 ? 7.383 -26.203 -12.172 1 95.25 269 THR B CA 1
ATOM 4662 C C . THR B 1 269 ? 6.172 -26.281 -11.25 1 95.25 269 THR B C 1
ATOM 4664 O O . THR B 1 269 ? 6.297 -26.109 -10.039 1 95.25 269 THR B O 1
ATOM 4667 N N . LEU B 1 270 ? 5.027 -26.531 -11.82 1 97.06 270 LEU B N 1
ATOM 4668 C CA . LEU B 1 270 ? 3.822 -26.672 -11.008 1 97.06 270 LEU B CA 1
ATOM 4669 C C . LEU B 1 270 ? 3.961 -27.828 -10.016 1 97.06 270 LEU B C 1
ATOM 4671 O O . LEU B 1 270 ? 3.57 -27.688 -8.852 1 97.06 270 LEU B O 1
ATOM 4675 N N . HIS B 1 271 ? 4.512 -28.906 -10.5 1 96.31 271 HIS B N 1
ATOM 4676 C CA . HIS B 1 271 ? 4.758 -30.047 -9.625 1 96.31 271 HIS B CA 1
ATOM 4677 C C . HIS B 1 271 ? 5.629 -29.656 -8.438 1 96.31 271 HIS B C 1
ATOM 4679 O O . HIS B 1 271 ? 5.355 -30.062 -7.301 1 96.31 271 HIS B O 1
ATOM 4685 N N . SER B 1 272 ? 6.625 -28.891 -8.695 1 94.69 272 SER B N 1
ATOM 4686 C CA . SER B 1 272 ? 7.543 -28.469 -7.645 1 94.69 272 SER B CA 1
ATOM 4687 C C . SER B 1 272 ? 6.852 -27.562 -6.633 1 94.69 272 SER B C 1
ATOM 4689 O O . SER B 1 272 ? 7.227 -27.531 -5.461 1 94.69 272 SER B O 1
ATOM 4691 N N . VAL B 1 273 ? 5.879 -26.797 -7.082 1 95.69 273 VAL B N 1
ATOM 4692 C CA . VAL B 1 273 ? 5.109 -25.922 -6.199 1 95.69 273 VAL B CA 1
ATOM 4693 C C . VAL B 1 273 ? 4.18 -26.766 -5.324 1 95.69 273 VAL B C 1
ATOM 4695 O O . VAL B 1 273 ? 4.012 -26.484 -4.137 1 95.69 273 VAL B O 1
ATOM 4698 N N . MET B 1 274 ? 3.633 -27.828 -5.883 1 95.44 274 MET B N 1
ATOM 4699 C CA . MET B 1 274 ? 2.686 -28.703 -5.18 1 95.44 274 MET B CA 1
ATOM 4700 C C . MET B 1 274 ? 3.408 -29.609 -4.199 1 95.44 274 MET B C 1
ATOM 4702 O O . MET B 1 274 ? 2.875 -29.938 -3.133 1 95.44 274 MET B O 1
ATOM 4706 N N . ASP B 1 275 ? 4.543 -30.016 -4.605 1 94.25 275 ASP B N 1
ATOM 4707 C CA . ASP B 1 275 ? 5.379 -30.891 -3.793 1 94.25 275 ASP B CA 1
ATOM 4708 C C . ASP B 1 275 ? 6.801 -30.344 -3.682 1 94.25 275 ASP B C 1
ATOM 4710 O O . ASP B 1 275 ? 7.684 -30.734 -4.449 1 94.25 275 ASP B O 1
ATOM 4714 N N . THR B 1 276 ? 6.996 -29.625 -2.664 1 86.38 276 THR B N 1
ATOM 4715 C CA . THR B 1 276 ? 8.25 -28.891 -2.533 1 86.38 276 THR B CA 1
ATOM 4716 C C . THR B 1 276 ? 9.391 -29.844 -2.182 1 86.38 276 THR B C 1
ATOM 4718 O O . THR B 1 276 ? 10.562 -29.547 -2.447 1 86.38 276 THR B O 1
ATOM 4721 N N . VAL B 1 277 ? 9.078 -30.922 -1.61 1 86.56 277 VAL B N 1
ATOM 4722 C CA . VAL B 1 277 ? 10.102 -31.891 -1.257 1 86.56 277 VAL B CA 1
ATOM 4723 C C . VAL B 1 277 ? 10.641 -32.562 -2.521 1 86.56 277 VAL B C 1
ATOM 4725 O O . VAL B 1 277 ? 11.859 -32.594 -2.74 1 86.56 277 VAL B O 1
ATOM 4728 N N . ALA B 1 278 ? 9.75 -33 -3.342 1 85.5 278 ALA B N 1
ATOM 4729 C CA . ALA B 1 278 ? 10.148 -33.625 -4.594 1 85.5 278 ALA B CA 1
ATOM 4730 C C . ALA B 1 278 ? 10.797 -32.625 -5.539 1 85.5 278 ALA B C 1
ATOM 4732 O O . ALA B 1 278 ? 11.688 -33 -6.316 1 85.5 278 ALA B O 1
ATOM 4733 N N . GLY B 1 279 ? 10.391 -31.438 -5.387 1 84.69 279 GLY B N 1
ATOM 4734 C CA . GLY B 1 279 ? 10.883 -30.406 -6.281 1 84.69 279 GLY B CA 1
ATOM 4735 C C . GLY B 1 279 ? 12.125 -29.703 -5.758 1 84.69 279 GLY B C 1
ATOM 4736 O O . GLY B 1 279 ? 12.609 -28.75 -6.363 1 84.69 279 GLY B O 1
ATOM 4737 N N . ALA B 1 280 ? 12.633 -30.125 -4.691 1 85.62 280 ALA B N 1
ATOM 4738 C CA . ALA B 1 280 ? 13.727 -29.438 -4.02 1 85.62 280 ALA B CA 1
ATOM 4739 C C . ALA B 1 280 ? 14.922 -29.281 -4.953 1 85.62 280 ALA B C 1
ATOM 4741 O O . ALA B 1 280 ? 15.609 -28.25 -4.914 1 85.62 280 ALA B O 1
ATOM 4742 N N . GLU B 1 281 ? 15.094 -30.281 -5.793 1 86.56 281 GLU B N 1
ATOM 4743 C CA . GLU B 1 281 ? 16.234 -30.25 -6.699 1 86.56 281 GLU B CA 1
ATOM 4744 C C . GLU B 1 281 ? 16.031 -29.219 -7.805 1 86.56 281 GLU B C 1
ATOM 4746 O O . GLU B 1 281 ? 17 -28.766 -8.422 1 86.56 281 GLU B O 1
ATOM 4751 N N . HIS B 1 282 ? 14.828 -28.812 -7.945 1 89.06 282 HIS B N 1
ATOM 4752 C CA . HIS B 1 282 ? 14.516 -27.891 -9.031 1 89.06 282 HIS B CA 1
ATOM 4753 C C . HIS B 1 282 ? 14.234 -26.5 -8.5 1 89.06 282 HIS B C 1
ATOM 4755 O O . HIS B 1 282 ? 13.828 -25.609 -9.258 1 89.06 282 HIS B O 1
ATOM 4761 N N . ASN B 1 283 ? 14.43 -26.328 -7.25 1 92.75 283 ASN B N 1
ATOM 4762 C CA . ASN B 1 283 ? 14.117 -25.047 -6.629 1 92.75 283 ASN B CA 1
ATOM 4763 C C . ASN B 1 283 ? 15.328 -24.453 -5.91 1 92.75 283 ASN B C 1
ATOM 4765 O O . ASN B 1 283 ? 16.156 -25.203 -5.367 1 92.75 283 ASN B O 1
ATOM 4769 N N . ILE B 1 284 ? 15.461 -23.188 -5.988 1 92.62 284 ILE B N 1
ATOM 4770 C CA . ILE B 1 284 ? 16.469 -22.453 -5.23 1 92.62 284 ILE B CA 1
ATOM 4771 C C . ILE B 1 284 ? 15.789 -21.578 -4.18 1 92.62 284 ILE B C 1
ATOM 4773 O O . ILE B 1 284 ? 15.023 -20.672 -4.52 1 92.62 284 ILE B O 1
ATOM 4777 N N . SER B 1 285 ? 16.031 -21.906 -2.943 1 91.88 285 SER B N 1
ATOM 4778 C CA . SER B 1 285 ? 15.594 -21.078 -1.827 1 91.88 285 SER B CA 1
ATOM 4779 C C . SER B 1 285 ? 16.75 -20.219 -1.298 1 91.88 285 SER B C 1
ATOM 4781 O O . SER B 1 285 ? 17.906 -20.516 -1.568 1 91.88 285 SER B O 1
ATOM 4783 N N . PHE B 1 286 ? 16.438 -19.203 -0.567 1 93.19 286 PHE B N 1
ATOM 4784 C CA . PHE B 1 286 ? 17.469 -18.25 -0.159 1 93.19 286 PHE B CA 1
ATOM 4785 C C . PHE B 1 286 ? 17.578 -18.188 1.36 1 93.19 286 PHE B C 1
ATOM 4787 O O . PHE B 1 286 ? 18.109 -17.219 1.912 1 93.19 286 PHE B O 1
ATOM 4794 N N . ASP B 1 287 ? 17.078 -19.156 2.004 1 90.75 287 ASP B N 1
ATOM 4795 C CA . ASP B 1 287 ? 17.156 -19.203 3.461 1 90.75 287 ASP B CA 1
ATOM 4796 C C . ASP B 1 287 ? 18.594 -19.438 3.934 1 90.75 287 ASP B C 1
ATOM 4798 O O . ASP B 1 287 ? 18.984 -18.969 5.004 1 90.75 287 ASP B O 1
ATOM 4802 N N . ASP B 1 288 ? 19.312 -20.219 3.123 1 90.06 288 ASP B N 1
ATOM 4803 C CA . ASP B 1 288 ? 20.703 -20.5 3.438 1 90.06 288 ASP B CA 1
ATOM 4804 C C . ASP B 1 288 ? 21.625 -20.016 2.316 1 90.06 288 ASP B C 1
ATOM 4806 O O . ASP B 1 288 ? 22.094 -20.828 1.505 1 90.06 288 ASP B O 1
ATOM 4810 N N . ALA B 1 289 ? 21.938 -18.75 2.363 1 92.62 289 ALA B N 1
ATOM 4811 C CA . ALA B 1 289 ? 22.75 -18.188 1.291 1 92.62 289 ALA B CA 1
ATOM 4812 C C . ALA B 1 289 ? 24.125 -17.766 1.807 1 92.62 289 ALA B C 1
ATOM 4814 O O . ALA B 1 289 ? 24.703 -16.781 1.33 1 92.62 289 ALA B O 1
ATOM 4815 N N . GLU B 1 290 ? 24.656 -18.5 2.75 1 92.88 290 GLU B N 1
ATOM 4816 C CA . GLU B 1 290 ? 25.953 -18.156 3.34 1 92.88 290 GLU B CA 1
ATOM 4817 C C . GLU B 1 290 ? 27.078 -18.281 2.312 1 92.88 290 GLU B C 1
ATOM 4819 O O . GLU B 1 290 ? 28.109 -17.641 2.445 1 92.88 290 GLU B O 1
ATOM 4824 N N . TRP B 1 291 ? 26.891 -19.062 1.359 1 92 291 TRP B N 1
ATOM 4825 C CA . TRP B 1 291 ? 27.906 -19.328 0.337 1 92 291 TRP B CA 1
ATOM 4826 C C . TRP B 1 291 ? 28.297 -18.031 -0.383 1 92 291 TRP B C 1
ATOM 4828 O O . TRP B 1 291 ? 29.359 -17.953 -0.982 1 92 291 TRP B O 1
ATOM 4838 N N . VAL B 1 292 ? 27.453 -16.984 -0.41 1 93.5 292 VAL B N 1
ATOM 4839 C CA . VAL B 1 292 ? 27.688 -15.758 -1.152 1 93.5 292 VAL B CA 1
ATOM 4840 C C . VAL B 1 292 ? 28.922 -15.047 -0.581 1 93.5 292 VAL B C 1
ATOM 4842 O O . VAL B 1 292 ? 29.594 -14.289 -1.288 1 93.5 292 VAL B O 1
ATOM 4845 N N . GLU B 1 293 ? 29.219 -15.297 0.691 1 94.19 293 GLU B N 1
ATOM 4846 C CA . GLU B 1 293 ? 30.312 -14.602 1.361 1 94.19 293 GLU B CA 1
ATOM 4847 C C . GLU B 1 293 ? 31.641 -14.859 0.66 1 94.19 293 GLU B C 1
ATOM 4849 O O . GLU B 1 293 ? 32.531 -13.992 0.652 1 94.19 293 GLU B O 1
ATOM 4854 N N . GLU B 1 294 ? 31.719 -15.984 -0.013 1 92.06 294 GLU B N 1
ATOM 4855 C CA . GLU B 1 294 ? 32.969 -16.344 -0.712 1 92.06 294 GLU B CA 1
ATOM 4856 C C . GLU B 1 294 ? 33.094 -15.57 -2.016 1 92.06 294 GLU B C 1
ATOM 4858 O O . GLU B 1 294 ? 34.188 -15.461 -2.564 1 92.06 294 GLU B O 1
ATOM 4863 N N . HIS B 1 295 ? 32.062 -15.023 -2.469 1 90.88 295 HIS B N 1
ATOM 4864 C CA . HIS B 1 295 ? 32.094 -14.383 -3.781 1 90.88 295 HIS B CA 1
ATOM 4865 C C . HIS B 1 295 ? 32.094 -12.867 -3.658 1 90.88 295 HIS B C 1
ATOM 4867 O O . HIS B 1 295 ? 32.219 -12.156 -4.66 1 90.88 295 HIS B O 1
ATOM 4873 N N . VAL B 1 296 ? 31.891 -12.289 -2.525 1 90.19 296 VAL B N 1
ATOM 4874 C CA . VAL B 1 296 ? 31.766 -10.852 -2.307 1 90.19 296 VAL B CA 1
ATOM 4875 C C . VAL B 1 296 ? 33.094 -10.164 -2.617 1 90.19 296 VAL B C 1
ATOM 4877 O O . VAL B 1 296 ? 33.125 -9.07 -3.184 1 90.19 296 VAL B O 1
ATOM 4880 N N . GLY B 1 297 ? 34.219 -10.727 -2.41 1 84.12 297 GLY B N 1
ATOM 4881 C CA . GLY B 1 297 ? 35.531 -10.117 -2.562 1 84.12 297 GLY B CA 1
ATOM 4882 C C . GLY B 1 297 ? 36.031 -10.141 -3.992 1 84.12 297 GLY B C 1
ATOM 4883 O O . GLY B 1 297 ? 37 -9.461 -4.32 1 84.12 297 GLY B O 1
ATOM 4884 N N . GLY B 1 298 ? 35.375 -10.75 -4.898 1 82.38 298 GLY B N 1
ATOM 4885 C CA . GLY B 1 298 ? 35.906 -10.961 -6.23 1 82.38 298 GLY B CA 1
ATOM 4886 C C . GLY B 1 298 ? 35.562 -9.852 -7.203 1 82.38 298 GLY B C 1
ATOM 4887 O O . GLY B 1 298 ? 36.125 -9.758 -8.289 1 82.38 298 GLY B O 1
ATOM 4888 N N . ASN B 1 299 ? 34.688 -9.047 -6.969 1 86.31 299 ASN B N 1
ATOM 4889 C CA . ASN B 1 299 ? 34.156 -8 -7.848 1 86.31 299 ASN B CA 1
ATOM 4890 C C . ASN B 1 299 ? 33.844 -6.723 -7.074 1 86.31 299 ASN B C 1
ATOM 4892 O O . ASN B 1 299 ? 33.125 -6.754 -6.078 1 86.31 299 ASN B O 1
ATOM 4896 N N . TYR B 1 300 ? 34.469 -5.668 -7.551 1 90.06 300 TYR B N 1
ATOM 4897 C CA . TYR B 1 300 ? 34.312 -4.391 -6.863 1 90.06 300 TYR B CA 1
ATOM 4898 C C . TYR B 1 300 ? 32.844 -3.998 -6.762 1 90.06 300 TYR B C 1
ATOM 4900 O O . TYR B 1 300 ? 32.406 -3.494 -5.727 1 90.06 300 TYR B O 1
ATOM 4908 N N . GLY B 1 301 ? 32.125 -4.18 -7.812 1 92.88 301 GLY B N 1
ATOM 4909 C CA . GLY B 1 301 ? 30.703 -3.867 -7.801 1 92.88 301 GLY B CA 1
ATOM 4910 C C . GLY B 1 301 ? 29.922 -4.645 -6.754 1 92.88 301 GLY B C 1
ATOM 4911 O O . GLY B 1 301 ? 29.078 -4.082 -6.059 1 92.88 301 GLY B O 1
ATOM 4912 N N . VAL B 1 302 ? 30.281 -5.848 -6.652 1 94.75 302 VAL B N 1
ATOM 4913 C CA . VAL B 1 302 ? 29.594 -6.719 -5.699 1 94.75 302 VAL B CA 1
ATOM 4914 C C . VAL B 1 302 ? 30 -6.344 -4.273 1 94.75 302 VAL B C 1
ATOM 4916 O O . VAL B 1 302 ? 29.172 -6.355 -3.363 1 94.75 302 VAL B O 1
ATOM 4919 N N . GLN B 1 303 ? 31.234 -6.016 -4.102 1 95.19 303 GLN B N 1
ATOM 4920 C CA . GLN B 1 303 ? 31.703 -5.578 -2.795 1 95.19 303 GLN B CA 1
ATOM 4921 C C . GLN B 1 303 ? 31 -4.297 -2.354 1 95.19 303 GLN B C 1
ATOM 4923 O O . GLN B 1 303 ? 30.609 -4.168 -1.193 1 95.19 303 GLN B O 1
ATOM 4928 N N . LYS B 1 304 ? 30.953 -3.428 -3.248 1 95.94 304 LYS B N 1
ATOM 4929 C CA . LYS B 1 304 ? 30.266 -2.166 -2.969 1 95.94 304 LYS B CA 1
ATOM 4930 C C . LYS B 1 304 ? 28.812 -2.398 -2.613 1 95.94 304 LYS B C 1
ATOM 4932 O O . LYS B 1 304 ? 28.297 -1.824 -1.648 1 95.94 304 LYS B O 1
ATOM 4937 N N . LEU B 1 305 ? 28.141 -3.203 -3.375 1 96.69 305 LEU B N 1
ATOM 4938 C CA . LEU B 1 305 ? 26.766 -3.553 -3.098 1 96.69 305 LEU B CA 1
ATOM 4939 C C . LEU B 1 305 ? 26.625 -4.184 -1.715 1 96.69 305 LEU B C 1
ATOM 4941 O O . LEU B 1 305 ? 25.734 -3.818 -0.948 1 96.69 305 LEU B O 1
ATOM 4945 N N . SER B 1 306 ? 27.484 -5.098 -1.416 1 97 306 SER B N 1
ATOM 4946 C CA . SER B 1 306 ? 27.469 -5.777 -0.124 1 97 306 SER B CA 1
ATOM 4947 C C . SER B 1 306 ? 27.594 -4.781 1.025 1 97 306 SER B C 1
ATOM 4949 O O . SER B 1 306 ? 26.891 -4.895 2.031 1 97 306 SER B O 1
ATOM 4951 N N . SER B 1 307 ? 28.438 -3.855 0.858 1 96.38 307 SER B N 1
ATOM 4952 C CA . SER B 1 307 ? 28.656 -2.836 1.881 1 96.38 307 SER B CA 1
ATOM 4953 C C . SER B 1 307 ? 27.406 -1.981 2.078 1 96.38 307 SER B C 1
ATOM 4955 O O . SER B 1 307 ? 27.047 -1.657 3.211 1 96.38 307 SER B O 1
ATOM 4957 N N . TYR B 1 308 ? 26.766 -1.592 1.011 1 96.44 308 TYR B N 1
ATOM 4958 C CA . TYR B 1 308 ? 25.547 -0.799 1.082 1 96.44 308 TYR B CA 1
ATOM 4959 C C . TYR B 1 308 ? 24.438 -1.578 1.768 1 96.44 308 TYR B C 1
ATOM 4961 O O . TYR B 1 308 ? 23.734 -1.045 2.633 1 96.44 308 TYR B O 1
ATOM 4969 N N . LEU B 1 309 ? 24.312 -2.832 1.453 1 96.44 309 LEU B N 1
ATOM 4970 C CA . LEU B 1 309 ? 23.219 -3.668 1.937 1 96.44 309 LEU B CA 1
ATOM 4971 C C . LEU B 1 309 ? 23.391 -3.998 3.414 1 96.44 309 LEU B C 1
ATOM 4973 O O . LEU B 1 309 ? 22.453 -4.441 4.074 1 96.44 309 LEU B O 1
ATOM 4977 N N . ALA B 1 310 ? 24.578 -3.781 3.914 1 95.31 310 ALA B N 1
ATOM 4978 C CA . ALA B 1 310 ? 24.859 -4.047 5.32 1 95.31 310 ALA B CA 1
ATOM 4979 C C . ALA B 1 310 ? 24.219 -2.998 6.219 1 95.31 310 ALA B C 1
ATOM 4981 O O . ALA B 1 310 ? 24.078 -3.201 7.43 1 95.31 310 ALA B O 1
ATOM 4982 N N . HIS B 1 311 ? 23.766 -1.904 5.648 1 94.69 311 HIS B N 1
ATOM 4983 C CA . HIS B 1 311 ? 23.109 -0.837 6.402 1 94.69 311 HIS B CA 1
ATOM 4984 C C . HIS B 1 311 ? 21.594 -0.999 6.395 1 94.69 311 HIS B C 1
ATOM 4986 O O . HIS B 1 311 ? 20.953 -0.797 5.359 1 94.69 311 HIS B O 1
ATOM 4992 N N . PRO B 1 312 ? 20.969 -1.19 7.539 1 95.38 312 PRO B N 1
ATOM 4993 C CA . PRO B 1 312 ? 19.531 -1.421 7.582 1 95.38 312 PRO B CA 1
ATOM 4994 C C . PRO B 1 312 ? 18.719 -0.183 7.195 1 95.38 312 PRO B C 1
ATOM 4996 O O . PRO B 1 312 ? 17.531 -0.288 6.891 1 95.38 312 PRO B O 1
ATOM 4999 N N . GLU B 1 313 ? 19.312 0.982 7.137 1 94.5 313 GLU B N 1
ATOM 5000 C CA . GLU B 1 313 ? 18.609 2.225 6.848 1 94.5 313 GLU B CA 1
ATOM 5001 C C . GLU B 1 313 ? 18.594 2.512 5.348 1 94.5 313 GLU B C 1
ATOM 5003 O O . GLU B 1 313 ? 17.938 3.453 4.902 1 94.5 313 GLU B O 1
ATOM 5008 N N . LEU B 1 314 ? 19.266 1.652 4.574 1 96.44 314 LEU B N 1
ATOM 5009 C CA . LEU B 1 314 ? 19.281 1.821 3.127 1 96.44 314 LEU B CA 1
ATOM 5010 C C . LEU B 1 314 ? 17.875 1.701 2.553 1 96.44 314 LEU B C 1
ATOM 5012 O O . LEU B 1 314 ? 17.172 0.717 2.809 1 96.44 314 LEU B O 1
ATOM 5016 N N . SER B 1 315 ? 17.438 2.73 1.807 1 96.25 315 SER B N 1
ATOM 5017 C CA . SER B 1 315 ? 16.125 2.66 1.183 1 96.25 315 SER B CA 1
ATOM 5018 C C . SER B 1 315 ? 16.047 1.532 0.158 1 96.25 315 SER B C 1
ATOM 5020 O O . SER B 1 315 ? 17.078 1.164 -0.434 1 96.25 315 SER B O 1
ATOM 5022 N N . LEU B 1 316 ? 14.922 0.973 -0.07 1 97.94 316 LEU B N 1
ATOM 5023 C CA . LEU B 1 316 ? 14.75 -0.082 -1.063 1 97.94 316 LEU B CA 1
ATOM 5024 C C . LEU B 1 316 ? 15.031 0.445 -2.469 1 97.94 316 LEU B C 1
ATOM 5026 O O . LEU B 1 316 ? 15.523 -0.291 -3.326 1 97.94 316 LEU B O 1
ATOM 5030 N N . ARG B 1 317 ? 14.734 1.707 -2.709 1 96.69 317 ARG B N 1
ATOM 5031 C CA . ARG B 1 317 ? 15.07 2.332 -3.984 1 96.69 317 ARG B CA 1
ATOM 5032 C C . ARG B 1 317 ? 16.578 2.273 -4.242 1 96.69 317 ARG B C 1
ATOM 5034 O O . ARG B 1 317 ? 17 1.833 -5.309 1 96.69 317 ARG B O 1
ATOM 5041 N N . SER B 1 318 ? 17.312 2.674 -3.244 1 97 318 SER B N 1
ATOM 5042 C CA . SER B 1 318 ? 18.766 2.65 -3.363 1 97 318 SER B CA 1
ATOM 5043 C C . SER B 1 318 ? 19.281 1.225 -3.504 1 97 318 SER B C 1
ATOM 5045 O O . SER B 1 318 ? 20.266 0.984 -4.199 1 97 318 SER B O 1
ATOM 5047 N N . ALA B 1 319 ? 18.656 0.328 -2.814 1 98 319 ALA B N 1
ATOM 5048 C CA . ALA B 1 319 ? 19.047 -1.077 -2.898 1 98 319 ALA B CA 1
ATOM 5049 C C . ALA B 1 319 ? 18.891 -1.604 -4.324 1 98 319 ALA B C 1
ATOM 5051 O O . ALA B 1 319 ? 19.797 -2.264 -4.848 1 98 319 ALA B O 1
ATOM 5052 N N . ILE B 1 320 ? 17.766 -1.33 -4.949 1 97.69 320 ILE B N 1
ATOM 5053 C CA . ILE B 1 320 ? 17.516 -1.774 -6.316 1 97.69 320 ILE B CA 1
ATOM 5054 C C . ILE B 1 320 ? 18.562 -1.161 -7.254 1 97.69 320 ILE B C 1
ATOM 5056 O O . ILE B 1 320 ? 19.141 -1.858 -8.094 1 97.69 320 ILE B O 1
ATOM 5060 N N . ASP B 1 321 ? 18.75 0.135 -7.117 1 96.75 321 ASP B N 1
ATOM 5061 C CA . ASP B 1 321 ? 19.688 0.842 -7.984 1 96.75 321 ASP B CA 1
ATOM 5062 C C . ASP B 1 321 ? 21.109 0.271 -7.852 1 96.75 321 ASP B C 1
ATOM 5064 O O . ASP B 1 321 ? 21.781 0.025 -8.859 1 96.75 321 ASP B O 1
ATOM 5068 N N . SER B 1 322 ? 21.531 0.092 -6.637 1 96.94 322 SER B N 1
ATOM 5069 C CA . SER B 1 322 ? 22.875 -0.45 -6.391 1 96.94 322 SER B CA 1
ATOM 5070 C C . SER B 1 322 ? 22.984 -1.883 -6.898 1 96.94 322 SER B C 1
ATOM 5072 O O . SER B 1 322 ? 24.047 -2.291 -7.383 1 96.94 322 SER B O 1
ATOM 5074 N N . PHE B 1 323 ? 21.969 -2.654 -6.719 1 97.69 323 PHE B N 1
ATOM 5075 C CA . PHE B 1 323 ? 21.922 -4.027 -7.211 1 97.69 323 PHE B CA 1
ATOM 5076 C C . PHE B 1 323 ? 22.125 -4.07 -8.719 1 97.69 323 PHE B C 1
ATOM 5078 O O . PHE B 1 323 ? 22.969 -4.824 -9.211 1 97.69 323 PHE B O 1
ATOM 5085 N N . HIS B 1 324 ? 21.391 -3.281 -9.438 1 95.62 324 HIS B N 1
ATOM 5086 C CA . HIS B 1 324 ? 21.5 -3.266 -10.898 1 95.62 324 HIS B CA 1
ATOM 5087 C C . HIS B 1 324 ? 22.859 -2.719 -11.344 1 95.62 324 HIS B C 1
ATOM 5089 O O . HIS B 1 324 ? 23.422 -3.195 -12.32 1 95.62 324 HIS B O 1
ATOM 5095 N N . ASP B 1 325 ? 23.312 -1.71 -10.656 1 94.81 325 ASP B N 1
ATOM 5096 C CA . ASP B 1 325 ? 24.641 -1.188 -10.961 1 94.81 325 ASP B CA 1
ATOM 5097 C C . ASP B 1 325 ? 25.703 -2.281 -10.844 1 94.81 325 ASP B C 1
ATOM 5099 O O . ASP B 1 325 ? 26.609 -2.355 -11.672 1 94.81 325 ASP B O 1
ATOM 5103 N N . ALA B 1 326 ? 25.562 -3.059 -9.891 1 94.75 326 ALA B N 1
ATOM 5104 C CA . ALA B 1 326 ? 26.562 -4.09 -9.602 1 94.75 326 ALA B CA 1
ATOM 5105 C C . ALA B 1 326 ? 26.484 -5.227 -10.609 1 94.75 326 ALA B C 1
ATOM 5107 O O . ALA B 1 326 ? 27.5 -5.785 -11.008 1 94.75 326 ALA B O 1
ATOM 5108 N N . PHE B 1 327 ? 25.281 -5.566 -11.055 1 92.75 327 PHE B N 1
ATOM 5109 C CA . PHE B 1 327 ? 25.156 -6.82 -11.789 1 92.75 327 PHE B CA 1
ATOM 5110 C C . PHE B 1 327 ? 24.766 -6.566 -13.242 1 92.75 327 PHE B C 1
ATOM 5112 O O . PHE B 1 327 ? 24.953 -7.426 -14.102 1 92.75 327 PHE B O 1
ATOM 5119 N N . THR B 1 328 ? 24.172 -5.551 -13.586 1 86.69 328 THR B N 1
ATOM 5120 C CA . THR B 1 328 ? 23.734 -5.301 -14.953 1 86.69 328 THR B CA 1
ATOM 5121 C C . THR B 1 328 ? 24.5 -4.129 -15.562 1 86.69 328 THR B C 1
ATOM 5123 O O . THR B 1 328 ? 24.5 -3.947 -16.781 1 86.69 328 THR B O 1
ATOM 5126 N N . GLY B 1 329 ? 25.266 -3.326 -14.766 1 76.94 329 GLY B N 1
ATOM 5127 C CA . GLY B 1 329 ? 25.984 -2.164 -15.234 1 76.94 329 GLY B CA 1
ATOM 5128 C C . GLY B 1 329 ? 25.094 -0.969 -15.516 1 76.94 329 GLY B C 1
ATOM 5129 O O . GLY B 1 329 ? 25.516 -0.017 -16.172 1 76.94 329 GLY B O 1
ATOM 5130 N N . ALA B 1 330 ? 23.938 -0.945 -15.188 1 66.38 330 ALA B N 1
ATOM 5131 C CA . ALA B 1 330 ? 23.016 0.168 -15.438 1 66.38 330 ALA B CA 1
ATOM 5132 C C . ALA B 1 330 ? 22.656 0.882 -14.141 1 66.38 330 ALA B C 1
ATOM 5134 O O . ALA B 1 330 ? 22.688 0.28 -13.062 1 66.38 330 ALA B O 1
#